Protein 6NQ4 (pdb70)

InterPro domains:
  IPR006356 HAD-superfamily hydrolase, subfamily IIA, hypothetical 3 [TIGR01459] (9-245)
  IPR006357 HAD-superfamily hydrolase, subfamily IIA [PF13344] (18-114)
  IPR006357 HAD-superfamily hydrolase, subfamily IIA [TIGR01460] (18-247)
  IPR023214 HAD superfamily [G3DSA:3.40.50.1000] (15-248)
  IPR023214 HAD superfamily [G3DSA:3.40.50.1000] (94-192)
  IPR036412 HAD-like superfamily [SSF56784] (14-256)

Radius of gyration: 24.02 Å; Cα contacts (8 Å, |Δi|>4): 1272; chains: 2; bounding box: 66×56×56 Å

Secondary structure (DSSP, 8-state):
---SGGGTGGG-SEEEE--BTTTB-SS-B-HHHHHHHHHHHHTT-EEEEEE--SS-HHHHHHHHHHTT--GGG-SEEEEHHHHHHHHHHHS-SEEEEES-SGGGGGGTTSS-EE--GGG-SEEEE-S-TTTTT--GGGGHHHHHHHHHTT--EEES---SEEEETTEEEE-HHHHHHHHHHTT--EEE-STTSHHHHHHHHHHHHHHHTS---GGGEEEEES-IIIIIHHHHHHT-EEEEETTS--GGGB-TTS-B-TT----SEEESS--/----SHHHHGGG-SEEEE--BTTTB-SS-B-HHHHHHHHHHHHTT-EEEEEE--SS-HHHHHHHHHHTT--GGG-SEEEEHHHHHHHHHHHS-SEEEEES-SGGGGGGTT---EE--GGG-SEEEESS-TTTTT--GGGGHHHHHHHHHTT--EEES---SEEEETTEEEE-HHHHHHHHHHTT--EEE-STTSHHHHHHHHHHHHHHHTS---GGGEEEEES-IIIIIHHHHHHT-EEEE--SS--GGG-------SS--

Solvent-accessible surface area: 22582 Å² total; per-residue (Å²): 147,44,74,107,0,20,88,29,6,136,54,16,42,0,0,6,0,12,0,35,11,5,1,0,27,16,79,81,30,65,74,73,2,18,36,1,1,58,74,2,69,90,112,48,8,7,0,0,0,4,3,4,8,11,26,21,45,56,2,0,19,5,30,0,30,32,35,39,5,45,52,83,1,4,28,42,4,10,0,0,0,32,8,0,62,92,35,1,70,143,26,52,108,92,3,25,24,0,5,43,100,61,24,64,19,0,16,95,85,37,113,29,76,74,20,111,38,157,65,6,43,3,2,1,0,2,6,3,87,66,36,84,111,43,57,10,81,95,8,48,127,21,2,93,115,0,106,84,97,131,14,22,0,9,0,0,11,17,18,6,10,20,8,66,14,124,94,66,8,34,8,0,3,0,0,5,111,57,1,35,156,64,62,16,149,43,44,50,2,0,7,24,71,153,55,0,6,71,15,0,29,144,5,0,52,22,56,99,56,39,102,14,97,75,82,84,0,0,3,3,0,8,0,13,73,7,9,10,94,1,1,55,90,12,49,10,53,6,0,19,4,50,38,16,64,23,4,16,4,37,37,34,112,31,89,40,88,174,88,64,99,127,35,89,9,57,13,140,46,5,59,140,160,67,137,129,20,48,45,50,4,124,50,26,40,0,0,5,2,11,1,64,34,13,0,2,32,10,96,79,10,70,65,108,23,16,40,24,6,57,103,2,69,94,112,44,10,5,0,0,0,3,3,4,14,12,48,20,85,84,15,4,50,31,70,1,11,96,37,9,4,40,107,85,1,28,46,103,12,15,0,0,0,34,19,0,66,29,7,1,27,38,15,39,118,96,2,26,22,0,5,43,80,188,27,70,28,0,16,96,81,30,69,29,70,74,22,105,36,161,66,6,52,2,1,1,0,1,5,4,88,66,61,50,114,40,52,6,106,96,8,109,132,21,2,120,113,0,80,89,102,99,14,25,0,4,0,0,11,16,21,22,20,26,56,140,10,120,119,79,21,69,11,0,3,0,0,6,87,25,0,36,121,82,48,11,92,48,9,39,2,0,7,24,58,45,34,0,6,24,35,0,6,52,8,0,37,80,68,100,70,38,85,15,58,67,70,86,0,4,4,10,0,18,0,67,107,7,12,36,94,0,0,57,97,14,46,9,74,54,56,87,54,81,49,66,80,34,9,16,28,24,143,130,149,66,50,53,152,59,173,160

B-factor: mean 25.17, std 10.39, range [11.75, 65.14]

Structure (mmCIF, N/CA/C/O backbone):
data_6NQ4
#
_entry.id   6NQ4
#
_cell.length_a   122.430
_cell.length_b   60.120
_cell.length_c   86.840
_cell.angle_alpha   90.000
_cell.angle_beta   104.280
_cell.angle_gamma   90.000
#
_symmetry.space_group_name_H-M   'C 1 2 1'
#
loop_
_entity.id
_entity.type
_entity.pdbx_description
1 polymer 'HAD superfamily hydrolase'
2 non-polymer 1,2-ETHANEDIOL
3 non-polymer 'PHOSPHATE ION'
4 non-polymer 'SODIUM ION'
5 water water
#
loop_
_atom_site.group_PDB
_atom_site.id
_atom_site.type_symbol
_atom_site.label_atom_id
_atom_site.label_alt_id
_atom_site.label_comp_id
_atom_site.label_asym_id
_atom_site.label_entity_id
_atom_site.label_seq_id
_atom_site.pdbx_PDB_ins_code
_atom_site.Cartn_x
_atom_site.Cartn_y
_atom_site.Cartn_z
_atom_site.occupancy
_atom_site.B_iso_or_equiv
_atom_site.auth_seq_id
_atom_site.auth_comp_id
_atom_site.auth_asym_id
_atom_site.auth_atom_id
_atom_site.pdbx_PDB_model_num
ATOM 1 N N . LEU A 1 25 ? 35.247 50.362 9.512 1.00 59.77 4 LEU A N 1
ATOM 2 C CA . LEU A 1 25 ? 35.988 49.230 8.960 1.00 59.66 4 LEU A CA 1
ATOM 3 C C . LEU A 1 25 ? 37.469 49.296 9.322 1.00 58.40 4 LEU A C 1
ATOM 4 O O . LEU A 1 25 ? 38.148 50.271 8.988 1.00 58.49 4 LEU A O 1
ATOM 6 N N . PRO A 1 26 ? 37.967 48.255 9.992 1.00 55.80 5 PRO A N 1
ATOM 7 C CA . PRO A 1 26 ? 39.379 48.241 10.403 1.00 52.61 5 PRO A CA 1
ATOM 8 C C . PRO A 1 26 ? 40.294 47.975 9.216 1.00 47.61 5 PRO A C 1
ATOM 9 O O . PRO A 1 26 ? 40.127 46.989 8.496 1.00 48.86 5 PRO A O 1
ATOM 13 N N . GLU A 1 27 ? 41.279 48.858 9.028 1.00 42.48 6 GLU A N 1
ATOM 14 C CA . GLU A 1 27 ? 42.264 48.692 7.964 1.00 38.93 6 GLU A CA 1
ATOM 15 C C . GLU A 1 27 ? 43.499 47.917 8.403 1.00 36.42 6 GLU A C 1
ATOM 16 O O . GLU A 1 27 ? 44.105 47.218 7.586 1.00 37.92 6 GLU A O 1
ATOM 18 N N . ARG A 1 28 ? 43.902 48.036 9.666 1.00 34.43 7 ARG A N 1
ATOM 19 C CA . ARG A 1 28 ? 45.068 47.327 10.165 1.00 33.33 7 ARG A CA 1
ATOM 20 C C . ARG A 1 28 ? 44.885 47.111 11.659 1.00 30.51 7 ARG A C 1
ATOM 21 O O . ARG A 1 28 ? 43.979 47.672 12.276 1.00 30.75 7 ARG A O 1
ATOM 29 N N . LEU A 1 29 ? 45.757 46.278 12.237 1.00 28.61 8 LEU A N 1
ATOM 30 C CA . LEU A 1 29 ? 45.657 45.972 13.663 1.00 26.87 8 LEU A CA 1
ATOM 31 C C . LEU A 1 29 ? 45.736 47.235 14.518 1.00 28.24 8 LEU A C 1
ATOM 32 O O . LEU A 1 29 ? 45.080 47.326 15.568 1.00 27.85 8 LEU A O 1
ATOM 37 N N . ASP A 1 30 ? 46.515 48.223 14.079 1.00 29.77 9 ASP A N 1
ATOM 38 C CA . ASP A 1 30 ? 46.688 49.459 14.836 1.00 32.42 9 ASP A CA 1
ATOM 39 C C . ASP A 1 30 ? 45.376 50.192 15.077 1.00 33.57 9 ASP A C 1
ATOM 40 O O . ASP A 1 30 ? 45.297 51.009 16.000 1.00 33.67 9 ASP A O 1
ATOM 45 N N . ASP A 1 31 ? 44.353 49.942 14.263 1.00 32.46 10 ASP A N 1
ATOM 46 C CA . ASP A 1 31 ? 43.076 50.613 14.467 1.00 32.40 10 ASP A CA 1
ATOM 47 C C . ASP A 1 31 ? 42.274 50.025 15.621 1.00 31.15 10 ASP A C 1
ATOM 48 O O . ASP A 1 31 ? 41.220 50.575 15.968 1.00 31.83 10 ASP A O 1
ATOM 53 N N . LEU A 1 32 ? 42.755 48.937 16.223 1.00 28.69 11 LEU A N 1
ATOM 54 C CA . LEU A 1 32 ? 42.067 48.259 17.316 1.00 28.15 11 LEU A CA 1
ATOM 55 C C . LEU A 1 32 ? 42.816 48.303 18.636 1.00 27.99 11 LEU A C 1
ATOM 56 O O . LEU A 1 32 ? 42.187 48.138 19.688 1.00 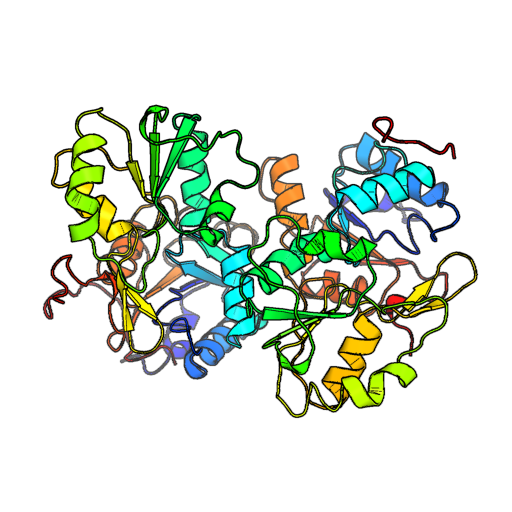29.62 11 LEU A O 1
ATOM 61 N N . THR A 1 33 ? 44.135 48.502 18.611 1.00 27.69 12 THR A N 1
ATOM 62 C CA . THR A 1 33 ? 44.954 48.231 19.785 1.00 27.94 12 THR A CA 1
ATOM 63 C C . THR A 1 33 ? 44.806 49.264 20.895 1.00 27.81 12 THR A C 1
ATOM 64 O O . THR A 1 33 ? 45.225 48.976 22.021 1.00 27.96 12 THR A O 1
ATOM 68 N N . ASP A 1 34 ? 44.221 50.438 20.625 1.00 29.02 13 ASP A N 1
ATOM 69 C CA . ASP A 1 34 ? 44.006 51.403 21.701 1.00 30.72 13 ASP A CA 1
ATOM 70 C C . ASP A 1 34 ? 43.049 50.871 22.756 1.00 31.85 13 ASP A C 1
ATOM 71 O O . ASP A 1 34 ? 43.024 51.397 23.876 1.00 35.11 13 ASP A O 1
ATOM 76 N N . ARG A 1 35 ? 42.256 49.851 22.429 1.00 30.80 14 ARG A N 1
ATOM 77 C CA . ARG A 1 35 ? 41.255 49.328 23.348 1.00 31.77 14 ARG A CA 1
ATOM 78 C C . ARG A 1 35 ? 41.685 48.048 24.054 1.00 29.32 14 ARG A C 1
ATOM 79 O O . ARG A 1 35 ? 40.918 47.529 24.874 1.00 30.68 14 ARG A O 1
ATOM 81 N N . TYR A 1 36 ? 42.889 47.531 23.777 1.00 27.55 15 TYR A N 1
ATOM 82 C CA . TYR A 1 36 ? 43.346 46.268 24.352 1.00 26.44 15 TYR A CA 1
ATOM 83 C C . TYR A 1 36 ? 44.719 46.405 25.005 1.00 26.61 15 TYR A C 1
ATOM 84 O O . TYR A 1 36 ? 45.577 47.170 24.551 1.00 28.81 15 TYR A O 1
ATOM 93 N N . ASP A 1 37 ? 44.918 45.649 26.088 1.00 25.98 16 ASP A N 1
ATOM 94 C CA . ASP A 1 37 ? 46.219 45.549 26.736 1.00 25.08 16 ASP A CA 1
ATOM 95 C C . ASP A 1 37 ? 46.983 44.301 26.332 1.00 23.51 16 ASP A C 1
ATOM 96 O O . ASP A 1 37 ? 48.196 44.230 26.559 1.00 24.02 16 ASP A O 1
ATOM 101 N N . ALA A 1 38 ? 46.316 43.325 25.728 1.00 20.19 17 ALA A N 1
ATOM 102 C CA . ALA A 1 38 ? 46.997 42.110 25.328 1.00 19.73 17 ALA A CA 1
ATOM 103 C C . ALA A 1 38 ? 46.296 41.507 24.127 1.00 19.21 17 ALA A C 1
ATOM 104 O O . ALA A 1 38 ? 45.118 41.778 23.866 1.00 20.35 17 ALA A O 1
ATOM 106 N N . ILE A 1 39 ? 47.043 40.666 23.414 1.00 18.28 18 ILE A N 1
ATOM 107 C CA . ILE A 1 39 ? 46.554 39.953 22.247 1.00 17.40 18 ILE A CA 1
ATOM 108 C C . ILE A 1 39 ? 46.928 38.489 22.406 1.00 17.54 18 ILE A C 1
ATOM 109 O O . ILE A 1 39 ? 48.050 38.176 22.819 1.00 17.27 18 ILE A O 1
ATOM 114 N N . PHE A 1 40 ? 45.982 37.592 22.102 1.00 16.84 19 PHE A N 1
ATOM 115 C CA . PHE A 1 40 ? 46.259 36.164 21.926 1.00 16.11 19 PHE A CA 1
ATOM 116 C C . PHE A 1 40 ? 46.196 35.914 20.422 1.00 17.14 19 PHE A C 1
ATOM 117 O O . PHE A 1 40 ? 45.108 35.949 19.834 1.00 18.04 19 PHE A O 1
ATOM 125 N N . CYS A 1 41 ? 47.347 35.681 19.791 1.00 17.11 20 CYS A N 1
ATOM 126 C CA . CYS A 1 41 ? 47.422 35.611 18.334 1.00 15.90 20 CYS A CA 1
ATOM 127 C C . CYS A 1 41 ? 47.773 34.206 17.859 1.00 15.24 20 CYS A C 1
ATOM 128 O O . CYS A 1 41 ? 48.760 33.623 18.307 1.00 15.97 20 CYS A O 1
ATOM 131 N N . ASP A 1 42 ? 47.001 33.717 16.895 1.00 16.50 21 ASP A N 1
ATOM 132 C CA . ASP A 1 42 ? 47.253 32.465 16.193 1.00 17.33 21 ASP A CA 1
ATOM 133 C C . ASP A 1 42 ? 48.603 32.512 15.466 1.00 16.67 21 ASP A C 1
ATOM 134 O O . ASP A 1 42 ? 49.102 33.581 15.103 1.00 17.53 21 ASP A O 1
ATOM 139 N N . VAL A 1 43 ? 49.192 31.335 15.236 1.00 16.95 22 VAL A N 1
ATOM 140 C CA . VAL A 1 43 ? 50.483 31.240 14.547 1.00 15.88 22 VAL A CA 1
ATOM 141 C C . VAL A 1 43 ? 50.340 30.739 13.100 1.00 16.73 22 VAL A C 1
ATOM 142 O O . VAL A 1 43 ? 50.517 31.514 12.147 1.00 18.00 22 VAL A O 1
ATOM 146 N N . TRP A 1 44 ? 50.007 29.461 12.902 1.00 15.59 23 TRP A N 1
ATOM 147 C CA . TRP A 1 44 ? 49.918 28.942 11.532 1.00 15.91 23 TRP A CA 1
ATOM 148 C C . TRP A 1 44 ? 48.792 29.618 10.756 1.00 18.01 23 TRP A C 1
ATOM 149 O O . TRP A 1 44 ? 47.652 29.709 11.223 1.00 20.09 23 TRP A O 1
ATOM 160 N N . GLY A 1 45 ? 49.122 30.094 9.564 1.00 17.51 24 GLY A N 1
ATOM 161 C CA . GLY A 1 45 ? 48.173 30.773 8.728 1.00 19.63 24 GLY A CA 1
ATOM 162 C C . GLY A 1 45 ? 48.054 32.248 8.987 1.00 19.03 24 GLY A C 1
ATOM 163 O O . GLY A 1 45 ? 47.344 32.939 8.230 1.00 22.86 24 GLY A O 1
ATOM 164 N N . VAL A 1 46 ? 48.695 32.753 10.042 1.00 18.05 25 VAL A N 1
ATOM 165 C CA . VAL A 1 46 ? 48.574 34.155 10.424 1.00 18.71 25 VAL A CA 1
ATOM 166 C C . VAL A 1 46 ? 49.959 34.777 10.509 1.00 18.90 25 VAL A C 1
ATOM 167 O O . VAL A 1 46 ? 50.202 35.843 9.932 1.00 22.51 25 VAL A O 1
ATOM 171 N N . VAL A 1 47 ? 50.878 34.121 11.228 1.00 19.09 26 VAL A N 1
ATOM 172 C CA . VAL A 1 47 ? 52.267 34.575 11.343 1.00 18.54 26 VAL A CA 1
ATOM 173 C C . VAL A 1 47 ? 53.172 33.883 10.325 1.00 19.12 26 VAL A C 1
ATOM 174 O O . VAL A 1 47 ? 54.095 34.502 9.771 1.00 18.65 26 VAL A O 1
ATOM 178 N N . HIS A 1 48 ? 52.948 32.594 10.084 1.00 17.86 27 HIS A N 1
ATOM 179 C CA . HIS A 1 48 ? 53.738 31.842 9.110 1.00 16.45 27 HIS A CA 1
ATOM 180 C C . HIS A 1 48 ? 52.924 30.643 8.650 1.00 16.09 27 HIS A C 1
ATOM 181 O O . HIS A 1 48 ? 51.856 30.354 9.201 1.00 17.43 27 HIS A O 1
ATOM 188 N N . ASN A 1 49 ? 53.419 29.961 7.604 1.00 16.37 28 ASN A N 1
ATOM 189 C CA . ASN A 1 49 ? 52.740 28.777 7.073 1.00 17.16 28 ASN A CA 1
ATOM 190 C C . ASN A 1 49 ? 53.596 27.523 7.150 1.00 18.62 28 ASN A C 1
ATOM 191 O O . ASN A 1 49 ? 53.373 26.558 6.406 1.00 19.24 28 ASN A O 1
ATOM 196 N N . GLY A 1 50 ? 54.570 27.501 8.049 1.00 17.83 29 GLY A N 1
ATOM 197 C CA . GLY A 1 50 ? 55.457 26.365 8.170 1.00 18.52 29 GLY A CA 1
ATOM 198 C C . GLY A 1 50 ? 56.632 26.383 7.225 1.00 20.82 29 GLY A C 1
ATOM 199 O O . GLY A 1 50 ? 57.602 25.642 7.449 1.00 23.73 29 GLY A O 1
ATOM 200 N N . GLU A 1 51 ? 56.577 27.193 6.156 1.00 21.17 30 GLU A N 1
ATOM 201 C CA . GLU A 1 51 ? 57.687 27.310 5.213 1.00 22.15 30 GLU A CA 1
ATOM 202 C C . GLU A 1 51 ? 58.189 28.738 5.011 1.00 20.95 30 GLU A C 1
ATOM 203 O O . GLU A 1 51 ? 59.391 28.920 4.774 1.00 23.01 30 GLU A O 1
ATOM 209 N N . THR A 1 52 ? 57.315 29.745 5.107 1.00 19.51 31 THR A N 1
ATOM 210 C CA A THR A 1 52 ? 57.737 31.140 5.114 0.62 19.50 31 THR A CA 1
ATOM 211 C CA B THR A 1 52 ? 57.728 31.141 5.102 0.38 19.96 31 THR A CA 1
ATOM 212 C C . THR A 1 52 ? 56.915 31.902 6.143 1.00 18.65 31 THR A C 1
ATOM 213 O O . THR A 1 52 ? 55.805 31.497 6.499 1.00 19.40 31 THR A O 1
ATOM 220 N N . SER A 1 53 ? 57.476 33.009 6.636 1.00 18.41 32 SER A N 1
ATOM 221 C CA . SER A 1 53 ? 56.740 33.886 7.538 1.00 19.17 32 SER A CA 1
ATOM 222 C C . SER A 1 53 ? 56.206 35.094 6.776 1.00 19.17 32 SER A C 1
ATOM 223 O O . SER A 1 53 ? 56.625 35.387 5.648 1.00 21.81 32 SER A O 1
ATOM 226 N N . PHE A 1 54 ? 55.250 35.781 7.396 1.00 18.61 33 PHE A N 1
ATOM 227 C CA . PHE A 1 54 ? 54.520 36.861 6.734 1.00 19.11 33 PHE A CA 1
ATOM 228 C C . PHE A 1 54 ? 54.986 38.203 7.297 1.00 20.02 33 PHE A C 1
ATOM 229 O O . PHE A 1 54 ? 54.646 38.566 8.434 1.00 20.18 33 PHE A O 1
ATOM 237 N N . ALA A 1 55 ? 55.755 38.938 6.497 1.00 22.04 34 ALA A N 1
ATOM 238 C CA . ALA A 1 55 ? 56.312 40.199 6.979 1.00 21.84 34 ALA A CA 1
ATOM 239 C C . ALA A 1 55 ? 55.266 41.186 7.498 1.00 22.80 34 ALA A C 1
ATOM 240 O O . ALA A 1 55 ? 55.516 41.811 8.547 1.00 22.06 34 ALA A O 1
ATOM 242 N N . PRO A 1 56 ? 54.105 41.377 6.856 1.00 23.07 35 PRO A N 1
ATOM 243 C CA . PRO A 1 56 ? 53.138 42.340 7.415 1.00 23.15 35 PRO A CA 1
ATOM 244 C C . PRO A 1 56 ? 52.634 41.962 8.793 1.00 21.58 35 PRO A C 1
ATOM 245 O O . PRO A 1 56 ? 52.406 42.849 9.624 1.00 22.24 35 PRO A O 1
ATOM 249 N N . ALA A 1 57 ? 52.423 40.664 9.048 1.00 20.42 36 ALA A N 1
ATOM 250 C CA . ALA A 1 57 ? 51.956 40.231 10.359 1.00 20.34 36 ALA A CA 1
ATOM 251 C C . ALA A 1 57 ? 53.007 40.498 11.419 1.00 20.08 36 ALA A C 1
ATOM 252 O O . ALA A 1 57 ? 52.687 40.973 12.517 1.00 20.95 36 ALA A O 1
ATOM 254 N N . ILE A 1 58 ? 54.266 40.176 11.115 1.00 19.99 37 ILE A N 1
ATOM 255 C CA . ILE A 1 58 ? 55.355 40.453 12.054 1.00 19.48 37 ILE A CA 1
ATOM 256 C C . ILE A 1 58 ? 55.393 41.940 12.386 1.00 20.26 37 ILE A C 1
ATOM 257 O O . ILE A 1 58 ? 55.483 42.339 13.557 1.00 20.57 37 ILE A O 1
ATOM 262 N N . ALA A 1 59 ? 55.283 42.784 11.357 1.00 21.24 38 ALA A N 1
ATOM 263 C CA . ALA A 1 59 ? 55.366 44.226 11.577 1.00 21.56 38 ALA A CA 1
ATOM 264 C C . ALA A 1 59 ? 54.201 44.732 12.424 1.00 23.41 38 ALA A C 1
ATOM 265 O O . ALA A 1 59 ? 54.387 45.588 13.302 1.00 22.93 38 ALA A O 1
ATOM 267 N N . ALA A 1 60 ? 52.996 44.209 12.185 1.00 21.82 39 ALA A N 1
ATOM 268 C CA . ALA A 1 60 ? 51.833 44.612 12.972 1.00 22.30 39 ALA A CA 1
ATOM 269 C C . ALA A 1 60 ? 52.000 44.239 14.443 1.00 21.60 39 ALA A C 1
ATOM 270 O O . ALA A 1 60 ? 51.662 45.026 15.337 1.00 22.39 39 ALA A O 1
ATOM 272 N N . LEU A 1 61 ? 52.516 43.035 14.718 1.00 19.45 40 LEU A N 1
ATOM 273 C CA . LEU A 1 61 ? 52.749 42.633 16.102 1.00 18.56 40 LEU A CA 1
ATOM 274 C C . LEU A 1 61 ? 53.841 43.482 16.754 1.00 19.82 40 LEU A C 1
ATOM 275 O O . LEU A 1 61 ? 53.709 43.878 17.918 1.00 20.93 40 LEU A O 1
ATOM 280 N N . GLN A 1 62 ? 54.933 43.757 16.031 1.00 20.51 41 GLN A N 1
ATOM 281 C CA . GLN A 1 62 ? 55.970 44.636 16.574 1.00 20.78 41 GLN A CA 1
ATOM 282 C C . GLN A 1 62 ? 55.406 46.000 16.947 1.00 22.73 41 GLN A C 1
ATOM 283 O O . GLN A 1 62 ? 55.735 46.548 18.009 1.00 22.86 41 GLN A O 1
ATOM 289 N N . ARG A 1 63 ? 54.576 46.578 16.073 1.00 22.93 42 ARG A N 1
ATOM 290 C CA . ARG A 1 63 ? 54.031 47.901 16.351 1.00 24.21 42 ARG A CA 1
ATOM 291 C C . ARG A 1 63 ? 53.138 47.877 17.583 1.00 25.25 42 ARG A C 1
ATOM 292 O O . ARG A 1 63 ? 53.169 48.806 18.400 1.00 26.03 42 ARG A O 1
ATOM 300 N N . ALA A 1 64 ? 52.354 46.811 17.743 1.00 24.04 43 ALA A N 1
ATOM 301 C CA . ALA A 1 64 ? 51.520 46.693 18.934 1.00 24.44 43 ALA A CA 1
ATOM 302 C C . ALA A 1 64 ? 52.367 46.617 20.201 1.00 23.58 43 ALA A C 1
ATOM 303 O O . ALA A 1 64 ? 52.057 47.279 21.200 1.00 23.75 43 ALA A O 1
ATOM 305 N N . ARG A 1 65 ? 53.441 45.821 20.186 1.00 22.43 44 ARG A N 1
ATOM 306 C CA . ARG A 1 65 ? 54.296 45.733 21.371 1.00 23.26 44 ARG A CA 1
ATOM 307 C C . ARG A 1 65 ? 54.965 47.067 21.667 1.00 25.13 44 ARG A C 1
ATOM 308 O O . ARG A 1 65 ? 55.192 47.413 22.833 1.00 25.56 44 ARG A O 1
ATOM 316 N N . ALA A 1 66 ? 55.299 47.829 20.623 1.00 26.23 45 ALA A N 1
ATOM 317 C CA . ALA A 1 66 ? 55.912 49.134 20.832 1.00 28.25 45 ALA A CA 1
ATOM 318 C C . ALA A 1 66 ? 54.957 50.108 21.499 1.00 28.03 45 ALA A C 1
ATOM 319 O O . ALA A 1 66 ? 55.409 51.105 22.076 1.00 29.98 45 ALA A O 1
ATOM 321 N N . LYS A 1 67 ? 53.651 49.841 21.439 1.00 27.58 46 LYS A N 1
ATOM 322 C CA . LYS A 1 67 ? 52.646 50.653 22.110 1.00 29.18 46 LYS A CA 1
ATOM 323 C C . LYS A 1 67 ? 52.153 50.004 23.402 1.00 27.48 46 LYS A C 1
ATOM 324 O O . LYS A 1 67 ? 51.076 50.350 23.895 1.00 28.16 46 LYS A O 1
ATOM 330 N N . GLY A 1 68 ? 52.919 49.059 23.949 1.00 25.39 47 GLY A N 1
ATOM 331 C CA . GLY A 1 68 ? 52.648 48.491 25.256 1.00 24.95 47 GLY A CA 1
ATOM 332 C C . GLY A 1 68 ? 51.650 47.356 25.293 1.00 23.26 47 GLY A C 1
ATOM 333 O O . GLY A 1 68 ? 51.159 47.022 26.379 1.00 26.68 47 GLY A O 1
ATOM 334 N N . VAL A 1 69 ? 51.309 46.769 24.151 1.00 23.32 48 VAL A N 1
ATOM 335 C CA . VAL A 1 69 ? 50.380 45.648 24.112 1.00 22.27 48 VAL A CA 1
ATOM 336 C C . VAL A 1 69 ? 51.184 44.359 24.256 1.00 20.97 48 VAL A C 1
ATOM 337 O O . VAL A 1 69 ? 52.152 44.134 23.524 1.00 22.23 48 VAL A O 1
ATOM 341 N N . THR A 1 70 ? 50.801 43.514 25.212 1.00 19.76 49 THR A N 1
ATOM 342 C CA . THR A 1 70 ? 51.473 42.227 25.394 1.00 18.81 49 THR A CA 1
ATOM 343 C C . THR A 1 70 ? 50.962 41.230 24.354 1.00 17.97 49 THR A C 1
ATOM 344 O O . THR A 1 70 ? 49.750 41.110 24.151 1.00 19.88 49 THR A O 1
ATOM 348 N N . ILE A 1 71 ? 51.879 40.508 23.699 1.00 17.35 50 ILE A N 1
ATOM 349 C CA . ILE A 1 71 ? 51.525 39.555 22.644 1.00 18.19 50 ILE A CA 1
ATOM 350 C C . ILE A 1 71 ? 51.824 38.142 23.133 1.00 17.40 50 ILE A C 1
ATOM 351 O O . ILE A 1 71 ? 52.986 37.788 23.365 1.00 17.22 50 ILE A O 1
ATOM 356 N N . ILE A 1 72 ? 50.788 37.320 23.241 1.00 16.61 51 ILE A N 1
ATOM 357 C CA . ILE A 1 72 ? 50.954 35.891 23.459 1.00 15.36 51 ILE A CA 1
ATOM 358 C C . ILE A 1 72 ? 50.594 35.209 22.154 1.00 14.84 51 ILE A C 1
ATOM 359 O O . ILE A 1 72 ? 49.457 35.329 21.691 1.00 16.77 51 ILE A O 1
ATOM 364 N N . LEU A 1 73 ? 51.531 34.460 21.580 1.00 14.58 52 LEU A N 1
ATOM 365 C CA . LEU A 1 73 ? 51.182 33.627 20.437 1.00 14.75 52 LEU A CA 1
ATOM 366 C C . LEU A 1 73 ? 50.595 32.329 20.978 1.00 14.95 52 LEU A C 1
ATOM 367 O O . LEU A 1 73 ? 51.213 31.670 21.821 1.00 17.87 52 LEU A O 1
ATOM 372 N N . VAL A 1 74 ? 49.381 31.991 20.558 1.00 14.94 53 VAL A N 1
ATOM 373 C CA . VAL A 1 74 ? 48.648 30.851 21.091 1.00 15.00 53 VAL A CA 1
ATOM 374 C C . VAL A 1 74 ? 48.365 29.930 19.910 1.00 14.26 53 VAL A C 1
ATOM 375 O O . VAL A 1 74 ? 47.627 30.304 18.986 1.00 16.97 53 VAL A O 1
ATOM 379 N N . THR A 1 75 ? 48.964 28.744 19.918 1.00 13.48 54 THR A N 1
ATOM 380 C CA . THR A 1 75 ? 48.946 27.864 18.763 1.00 13.57 54 THR A CA 1
ATOM 381 C C . THR A 1 75 ? 48.584 26.448 19.172 1.00 13.55 54 THR A C 1
ATOM 382 O O . THR A 1 75 ? 48.948 25.986 20.251 1.00 14.23 54 THR A O 1
ATOM 386 N N . ASN A 1 76 ? 47.874 25.755 18.296 1.00 13.94 55 ASN A N 1
ATOM 387 C CA . ASN A 1 76 ? 47.554 24.347 18.532 1.00 13.80 55 ASN A CA 1
ATOM 388 C C . ASN A 1 76 ? 48.701 23.375 18.218 1.00 14.48 55 ASN A C 1
ATOM 389 O O . ASN A 1 76 ? 48.490 22.157 18.270 1.00 14.82 55 ASN A O 1
ATOM 394 N N . SER A 1 77 ? 49.901 23.859 17.911 1.00 13.99 56 SER A N 1
ATOM 395 C CA . SER A 1 77 ? 51.029 22.956 17.739 1.00 13.58 56 SER A CA 1
ATOM 396 C C . SER A 1 77 ? 51.111 21.982 18.912 1.00 13.54 56 SER A C 1
ATOM 397 O O . SER A 1 77 ? 50.994 22.409 20.074 1.00 14.54 56 SER A O 1
ATOM 400 N N . PRO A 1 78 ? 51.328 20.690 18.656 1.00 13.90 57 PRO A N 1
ATOM 401 C CA . PRO A 1 78 ? 51.528 19.730 19.747 1.00 14.28 57 PRO A CA 1
ATOM 402 C C . PRO A 1 78 ? 52.912 19.806 20.351 1.00 14.14 57 PRO A C 1
ATOM 403 O O . PRO A 1 78 ? 53.178 19.084 21.324 1.00 16.11 57 PRO A O 1
ATOM 407 N N . ARG A 1 79 ? 53.827 20.604 19.768 1.00 13.81 58 ARG A N 1
ATOM 408 C CA . ARG A 1 79 ? 55.156 20.696 20.354 1.00 14.83 58 ARG A CA 1
ATOM 409 C C . ARG A 1 79 ? 55.152 21.684 21.511 1.00 15.02 58 ARG A C 1
ATOM 410 O O . ARG A 1 79 ? 54.421 22.674 21.487 1.00 15.77 58 ARG A O 1
ATOM 418 N N . PRO A 1 80 ? 55.959 21.438 22.541 1.00 14.46 59 PRO A N 1
ATOM 419 C CA . PRO A 1 80 ? 56.144 22.460 23.576 1.00 15.63 59 PRO A CA 1
ATOM 420 C C . PRO A 1 80 ? 56.676 23.748 22.974 1.00 14.69 59 PRO A C 1
ATOM 421 O O . PRO A 1 80 ? 57.321 23.755 21.923 1.00 15.41 59 PRO A O 1
ATOM 425 N N . HIS A 1 81 ? 56.407 24.845 23.668 1.00 13.89 60 HIS A N 1
ATOM 426 C CA . HIS A 1 81 ? 56.755 26.165 23.151 1.00 13.96 60 HIS A CA 1
ATOM 427 C C . HIS A 1 81 ? 58.202 26.336 22.687 1.00 15.28 60 HIS A C 1
ATOM 428 O O . HIS A 1 81 ? 58.406 27.053 21.691 1.00 15.11 60 HIS A O 1
ATOM 435 N N . PRO A 1 82 ? 59.234 25.763 23.328 1.00 14.55 61 PRO A N 1
ATOM 436 C CA . PRO A 1 82 ? 60.591 26.061 22.842 1.00 15.16 61 PRO A CA 1
ATOM 437 C C . PRO A 1 82 ? 60.827 25.592 21.421 1.00 14.48 61 PRO A C 1
ATOM 438 O O . PRO A 1 82 ? 61.553 26.250 20.674 1.00 14.42 61 PRO A O 1
ATOM 442 N N . GLY A 1 83 ? 60.178 24.507 20.995 1.00 14.22 62 GLY A N 1
ATOM 443 C CA . GLY A 1 83 ? 60.328 24.062 19.613 1.00 14.65 62 GLY A CA 1
ATOM 444 C C . GLY A 1 83 ? 59.613 24.969 18.634 1.00 14.27 62 GLY A C 1
ATOM 445 O O . GLY A 1 83 ? 60.116 25.215 17.532 1.00 14.42 62 GLY A O 1
ATOM 446 N N . VAL A 1 84 ? 58.432 25.480 19.017 1.00 13.80 63 VAL A N 1
ATOM 447 C CA . VAL A 1 84 ? 57.725 26.443 18.170 1.00 13.36 63 VAL A CA 1
ATOM 448 C C . VAL A 1 84 ? 58.526 27.734 18.047 1.00 13.25 63 VAL A C 1
ATOM 449 O O . VAL A 1 84 ? 58.617 28.311 16.960 1.00 14.21 63 VAL A O 1
ATOM 453 N N . VAL A 1 85 ? 59.124 28.199 19.148 1.00 13.60 64 VAL A N 1
ATOM 454 C CA . VAL A 1 85 ? 59.979 29.385 19.090 1.00 13.10 64 VAL A CA 1
ATOM 455 C C . VAL A 1 85 ? 61.140 29.169 18.122 1.00 13.14 64 VAL A C 1
ATOM 456 O O . VAL A 1 85 ? 61.439 30.029 17.282 1.00 13.83 64 VAL A O 1
ATOM 460 N N . ALA A 1 86 ? 61.833 28.031 18.238 1.00 12.21 65 ALA A N 1
ATOM 461 C CA . ALA A 1 86 ? 62.980 27.777 17.366 1.00 12.50 65 ALA A CA 1
ATOM 462 C C . ALA A 1 86 ? 62.559 27.734 15.904 1.00 12.87 65 ALA A C 1
ATOM 463 O O . ALA A 1 86 ? 63.237 28.297 15.030 1.00 14.03 65 ALA A O 1
ATOM 465 N N . GLN A 1 87 ? 61.433 27.082 15.619 1.00 12.93 66 GLN A N 1
ATOM 466 C CA . GLN A 1 87 ? 60.960 27.024 14.243 1.00 14.40 66 GLN A CA 1
ATOM 467 C C . GLN A 1 87 ? 60.615 28.414 13.718 1.00 15.08 66 GLN A C 1
ATOM 468 O O . GLN A 1 87 ? 60.964 28.754 12.576 1.00 15.29 66 GLN A O 1
ATOM 474 N N . MET A 1 88 ? 59.949 29.241 14.537 1.00 13.74 67 MET A N 1
ATOM 475 C CA . MET A 1 88 ? 59.657 30.611 14.126 1.00 15.57 67 MET A CA 1
ATOM 476 C C . MET A 1 88 ? 60.934 31.372 13.811 1.00 15.04 67 MET A C 1
ATOM 477 O O . MET A 1 88 ? 60.984 32.133 12.838 1.00 15.58 67 MET A O 1
ATOM 482 N N . SER A 1 89 ? 61.970 31.212 14.644 1.00 14.29 68 SER A N 1
ATOM 483 C CA . SER A 1 89 ? 63.241 31.893 14.386 1.00 14.68 68 SER A CA 1
ATOM 484 C C . SER A 1 89 ? 63.836 31.458 13.054 1.00 15.15 68 SER A C 1
ATOM 485 O O . SER A 1 89 ? 64.315 32.294 12.279 1.00 17.40 68 SER A O 1
ATOM 488 N N . LEU A 1 90 ? 63.822 30.146 12.777 1.00 13.80 69 LEU A N 1
ATOM 489 C CA . LEU A 1 90 ? 64.320 29.645 11.493 1.00 15.17 69 LEU A CA 1
ATOM 490 C C . LEU A 1 90 ? 63.535 30.224 10.320 1.00 16.23 69 LEU A C 1
ATOM 491 O O . LEU A 1 90 ? 64.113 30.450 9.249 1.00 18.67 69 LEU A O 1
ATOM 496 N N . LEU A 1 91 ? 62.238 30.500 10.512 1.00 14.82 70 LEU A N 1
ATOM 497 C CA . LEU A 1 91 ? 61.389 31.085 9.479 1.00 16.03 70 LEU A CA 1
ATOM 498 C C . LEU A 1 91 ? 61.467 32.609 9.435 1.00 18.69 70 LEU A C 1
ATOM 499 O O . LEU A 1 91 ? 60.760 33.223 8.637 1.00 20.39 70 LEU A O 1
ATOM 504 N N . GLY A 1 92 ? 62.301 33.240 10.262 1.00 18.29 71 GLY A N 1
ATOM 505 C CA . GLY A 1 92 ? 62.495 34.679 10.195 1.00 19.11 71 GLY A CA 1
ATOM 506 C C . GLY A 1 92 ? 61.638 35.527 11.112 1.00 19.91 71 GLY A C 1
ATOM 507 O O . GLY A 1 92 ? 61.631 36.754 10.959 1.00 21.86 71 GLY A O 1
ATOM 508 N N . VAL A 1 93 ? 60.930 34.930 12.064 1.00 18.26 72 VAL A N 1
ATOM 509 C CA . VAL A 1 93 ? 60.170 35.707 13.042 1.00 18.34 72 VAL A CA 1
ATOM 510 C C . VAL A 1 93 ? 61.108 36.225 14.130 1.00 19.09 72 VAL A C 1
ATOM 511 O O . VAL A 1 93 ? 61.710 35.425 14.866 1.00 18.59 72 VAL A O 1
ATOM 515 N N . PRO A 1 94 ? 61.240 37.541 14.283 1.00 20.26 73 PRO A N 1
ATOM 516 C CA . PRO A 1 94 ? 62.112 38.092 15.324 1.00 21.38 73 PRO A CA 1
ATOM 517 C C . PRO A 1 94 ? 61.458 37.976 16.688 1.00 20.49 73 PRO A C 1
ATOM 518 O O . PRO A 1 94 ? 60.231 38.027 16.826 1.00 20.42 73 PRO A O 1
ATOM 522 N N . GLU A 1 95 ? 62.296 37.803 17.714 1.00 20.65 74 GLU A N 1
ATOM 523 C CA . GLU A 1 95 ? 61.737 37.616 19.048 1.00 23.13 74 GLU A CA 1
ATOM 524 C C . GLU A 1 95 ? 61.033 38.868 19.558 1.00 21.59 74 GLU A C 1
ATOM 525 O O . GLU A 1 95 ? 60.148 38.754 20.415 1.00 21.70 74 GLU A O 1
ATOM 531 N N . ASN A 1 96 ? 61.354 40.055 19.011 1.00 22.84 75 ASN A N 1
ATOM 532 C CA . ASN A 1 96 ? 60.670 41.274 19.440 1.00 22.91 75 ASN A CA 1
ATOM 533 C C . ASN A 1 96 ? 59.237 41.390 18.912 1.00 22.91 75 ASN A C 1
ATOM 534 O O . ASN A 1 96 ? 58.578 42.399 19.190 1.00 23.97 75 ASN A O 1
ATOM 539 N N . ALA A 1 97 ? 58.734 40.399 18.168 1.00 20.17 76 ALA A N 1
ATOM 540 C CA . ALA A 1 97 ? 57.351 40.421 17.698 1.00 20.22 76 ALA A CA 1
ATOM 541 C C . ALA A 1 97 ? 56.366 39.806 18.683 1.00 19.08 76 ALA A C 1
ATOM 542 O O . ALA A 1 97 ? 55.155 39.865 18.447 1.00 21.01 76 ALA A O 1
ATOM 544 N N . TYR A 1 98 ? 56.840 39.204 19.767 1.00 17.12 77 TYR A N 1
ATOM 545 C CA . TYR A 1 98 ? 55.938 38.561 20.707 1.00 16.79 77 TYR A CA 1
ATOM 546 C C . TYR A 1 98 ? 56.587 38.558 22.082 1.00 16.74 77 TYR A C 1
ATOM 547 O O . TYR A 1 98 ? 57.804 38.732 22.218 1.00 19.06 77 TYR A O 1
ATOM 556 N N . ASP A 1 99 ? 55.762 38.355 23.106 1.00 17.82 78 ASP A N 1
ATOM 557 C CA . ASP A 1 99 ? 56.260 38.214 24.467 1.00 17.65 78 ASP A CA 1
ATOM 558 C C . ASP A 1 99 ? 56.426 36.765 24.885 1.00 18.09 78 ASP A C 1
ATOM 559 O O . ASP A 1 99 ? 57.430 36.426 25.523 1.00 20.90 78 ASP A O 1
ATOM 564 N N . ARG A 1 100 ? 55.485 35.899 24.513 1.00 16.78 79 ARG A N 1
ATOM 565 C CA . ARG A 1 100 ? 55.535 34.503 24.922 1.00 17.63 79 ARG A CA 1
ATOM 566 C C . ARG A 1 100 ? 54.730 33.675 23.936 1.00 15.61 79 ARG A C 1
ATOM 567 O O . ARG A 1 100 ? 53.834 34.196 23.259 1.00 16.63 79 ARG A O 1
ATOM 575 N N . VAL A 1 101 ? 55.084 32.384 23.850 1.00 15.37 80 VAL A N 1
ATOM 576 C CA . VAL A 1 101 ? 54.347 31.394 23.066 1.00 14.91 80 VAL A CA 1
ATOM 577 C C . VAL A 1 101 ? 53.717 30.398 24.026 1.00 15.61 80 VAL A C 1
ATOM 578 O O . VAL A 1 101 ? 54.390 29.914 24.951 1.00 17.16 80 VAL A O 1
ATOM 582 N N . VAL A 1 102 ? 52.427 30.115 23.831 1.00 13.84 81 VAL A N 1
ATOM 583 C CA . VAL A 1 102 ? 51.715 29.068 24.556 1.00 14.34 81 VAL A CA 1
ATOM 584 C C . VAL A 1 102 ? 51.149 28.102 23.533 1.00 12.68 81 VAL A C 1
ATOM 585 O O . VAL A 1 102 ? 50.441 28.518 22.614 1.00 15.34 81 VAL A O 1
ATOM 589 N N . THR A 1 103 ? 51.458 26.822 23.683 1.00 13.23 82 THR A N 1
ATOM 590 C CA . THR A 1 103 ? 51.046 25.826 22.703 1.00 12.90 82 THR A CA 1
ATOM 591 C C . THR A 1 103 ? 50.079 24.821 23.311 1.00 14.00 82 THR A C 1
ATOM 592 O O . THR A 1 103 ? 50.038 24.600 24.528 1.00 14.18 82 THR A O 1
ATOM 596 N N . SER A 1 104 ? 49.333 24.153 22.426 1.00 13.74 83 SER A N 1
ATOM 597 C CA . SER A 1 104 ? 48.514 23.030 22.866 1.00 13.03 83 SER A CA 1
ATOM 598 C C . SER A 1 104 ? 49.379 21.944 23.500 1.00 14.46 83 SER A C 1
ATOM 599 O O . SER A 1 104 ? 49.004 21.366 24.523 1.00 15.71 83 SER A O 1
ATOM 602 N N . GLY A 1 105 ? 50.570 21.689 22.934 1.00 14.61 84 GLY A N 1
ATOM 603 C CA . GLY A 1 105 ? 51.497 20.750 23.557 1.00 15.65 84 GLY A CA 1
ATOM 604 C C . GLY A 1 105 ? 51.795 21.106 25.004 1.00 14.07 84 GLY A C 1
ATOM 605 O O . GLY A 1 105 ? 51.822 20.225 25.882 1.00 16.18 84 GLY A O 1
ATOM 606 N N . ASP A 1 106 ? 52.030 22.400 25.279 1.00 14.29 85 ASP A N 1
ATOM 607 C CA . ASP A 1 106 ? 52.326 22.830 26.648 1.00 14.97 85 ASP A CA 1
ATOM 608 C C . ASP A 1 106 ? 51.223 22.395 27.613 1.00 14.99 85 ASP A C 1
ATOM 609 O O . ASP A 1 106 ? 51.494 21.831 28.681 1.00 17.23 85 ASP A O 1
ATOM 614 N N . VAL A 1 107 ? 49.966 22.697 27.288 1.00 15.10 86 VAL A N 1
ATOM 615 C CA . VAL A 1 107 ? 48.885 22.374 28.214 1.00 15.96 86 VAL A CA 1
ATOM 616 C C . VAL A 1 107 ? 48.492 20.903 28.159 1.00 15.41 86 VAL A C 1
ATOM 617 O O . VAL A 1 107 ? 47.969 20.373 29.145 1.00 17.28 86 VAL A O 1
ATOM 621 N N . THR A 1 108 ? 48.746 20.223 27.041 1.00 15.27 87 THR A N 1
ATOM 622 C CA . THR A 1 108 ? 48.476 18.790 26.970 1.00 15.05 87 THR A CA 1
ATOM 623 C C . THR A 1 108 ? 49.358 18.013 27.940 1.00 15.17 87 THR A C 1
ATOM 624 O O . THR A 1 108 ? 48.960 16.944 28.416 1.00 16.31 87 THR A O 1
ATOM 628 N N . ARG A 1 109 ? 50.543 18.545 28.262 1.00 16.59 88 ARG A N 1
ATOM 629 C CA . ARG A 1 109 ? 51.417 17.876 29.223 1.00 16.46 88 ARG A CA 1
ATOM 630 C C . ARG A 1 109 ? 50.718 17.645 30.555 1.00 18.57 88 ARG A C 1
ATOM 631 O O . ARG A 1 109 ? 50.962 16.629 31.210 1.00 19.79 88 ARG A O 1
ATOM 639 N N . ASP A 1 110 ? 49.817 18.543 30.951 1.00 19.68 89 ASP A N 1
ATOM 640 C CA . ASP A 1 110 ? 49.074 18.325 32.188 1.00 21.36 89 ASP A CA 1
ATOM 641 C C . ASP A 1 110 ? 48.145 17.108 32.083 1.00 21.86 89 ASP A C 1
ATOM 642 O O . ASP A 1 110 ? 48.019 16.330 33.036 1.00 23.60 89 ASP A O 1
ATOM 647 N N . LEU A 1 111 ? 47.487 16.921 30.936 1.00 19.42 90 LEU A N 1
ATOM 648 C CA . LEU A 1 111 ? 46.705 15.705 30.722 1.00 18.48 90 LEU A CA 1
ATOM 649 C C . LEU A 1 111 ? 47.594 14.473 30.732 1.00 19.62 90 LEU A C 1
ATOM 650 O O . LEU A 1 111 ? 47.232 13.444 31.318 1.00 20.50 90 LEU A O 1
ATOM 655 N N . ILE A 1 112 ? 48.764 14.551 30.090 1.00 18.13 91 ILE A N 1
ATOM 656 C CA . ILE A 1 112 ? 49.629 13.375 30.007 1.00 19.01 91 ILE A CA 1
ATOM 657 C C . ILE A 1 112 ? 50.050 12.935 31.400 1.00 20.34 91 ILE A C 1
ATOM 658 O O . ILE A 1 112 ? 50.044 11.737 31.723 1.00 21.42 91 ILE A O 1
ATOM 663 N N . ALA A 1 113 ? 50.394 13.898 32.252 1.00 22.04 92 ALA A N 1
ATOM 664 C CA . ALA A 1 113 ? 50.833 13.587 33.610 1.00 23.56 92 ALA A CA 1
ATOM 665 C C . ALA A 1 113 ? 49.716 12.990 34.461 1.00 24.65 92 ALA A C 1
ATOM 666 O O . ALA A 1 113 ? 49.994 12.219 35.394 1.00 27.56 92 ALA A O 1
ATOM 668 N N . GLU A 1 114 ? 48.464 13.356 34.179 1.00 25.15 93 GLU A N 1
ATOM 669 C CA . GLU A 1 114 ? 47.293 12.887 34.913 1.00 28.27 93 GLU A CA 1
ATOM 670 C C . GLU A 1 114 ? 46.865 11.487 34.507 1.00 26.09 93 GLU A C 1
ATOM 671 O O . GLU A 1 114 ? 46.250 10.777 35.311 1.00 27.70 93 GLU A O 1
ATOM 677 N N . GLY A 1 115 ? 47.114 11.093 33.261 1.00 24.02 94 GLY A N 1
ATOM 678 C CA . GLY A 1 115 ? 46.606 9.838 32.756 1.00 23.88 94 GLY A CA 1
ATOM 679 C C . GLY A 1 115 ? 47.518 8.669 33.047 1.00 24.69 94 GLY A C 1
ATOM 680 O O . GLY A 1 115 ? 48.460 8.770 33.842 1.00 25.75 94 GLY A O 1
ATOM 681 N N . PRO A 1 116 ? 47.232 7.520 32.426 1.00 24.29 95 PRO A N 1
ATOM 682 C CA . PRO A 1 116 ? 48.063 6.328 32.641 1.00 25.03 95 PRO A CA 1
ATOM 683 C C . PRO A 1 116 ? 49.497 6.581 32.199 1.00 24.50 95 PRO A C 1
ATOM 684 O O . PRO A 1 116 ? 49.749 7.267 31.207 1.00 26.39 95 PRO A O 1
ATOM 688 N N . ARG A 1 117 ? 50.451 6.012 32.936 1.00 26.15 96 ARG A N 1
ATOM 689 C CA . ARG A 1 117 ? 51.840 6.323 32.626 1.00 27.29 96 ARG A CA 1
ATOM 690 C C . ARG A 1 117 ? 52.427 5.455 31.515 1.00 24.86 96 ARG A C 1
ATOM 691 O O . ARG A 1 117 ? 53.432 5.852 30.913 1.00 25.49 96 ARG A O 1
ATOM 699 N N . ARG A 1 118 ? 51.831 4.296 31.215 1.00 24.33 97 ARG A N 1
ATOM 700 C CA . ARG A 1 118 ? 52.275 3.462 30.099 1.00 23.57 97 ARG A CA 1
ATOM 701 C C . ARG A 1 118 ? 51.517 3.897 28.849 1.00 21.62 97 ARG A C 1
ATOM 702 O O . ARG A 1 118 ? 50.335 3.576 28.691 1.00 22.18 97 ARG A O 1
ATOM 710 N N . ILE A 1 119 ? 52.206 4.612 27.959 1.00 21.01 98 ILE A N 1
ATOM 711 C CA . ILE A 1 119 ? 51.598 5.379 26.876 1.00 20.23 98 ILE A CA 1
ATOM 712 C C . ILE A 1 119 ? 52.005 4.806 25.528 1.00 19.71 98 ILE A C 1
ATOM 713 O O . ILE A 1 119 ? 53.179 4.497 25.306 1.00 21.71 98 ILE A O 1
ATOM 718 N N . PHE A 1 120 ? 51.028 4.693 24.617 1.00 18.99 99 PHE A N 1
ATOM 719 C CA . PHE A 1 120 ? 51.282 4.427 23.208 1.00 17.82 99 PHE A CA 1
ATOM 720 C C . PHE A 1 120 ? 51.262 5.755 22.454 1.00 17.37 99 PHE A C 1
ATOM 721 O O . PHE A 1 120 ? 50.239 6.458 22.445 1.00 18.02 99 PHE A O 1
ATOM 729 N N . HIS A 1 121 ? 52.386 6.090 21.827 1.00 17.39 100 HIS A N 1
ATOM 730 C CA . HIS A 1 121 ? 52.551 7.349 21.105 1.00 16.53 100 HIS A CA 1
ATOM 731 C C . HIS A 1 121 ? 52.114 7.193 19.651 1.00 16.67 100 HIS A C 1
ATOM 732 O O . HIS A 1 121 ? 52.565 6.271 18.958 1.00 17.90 100 HIS A O 1
ATOM 739 N N . ILE A 1 122 ? 51.258 8.103 19.191 1.00 16.29 101 ILE A N 1
ATOM 740 C CA . ILE A 1 122 ? 50.933 8.234 17.775 1.00 16.79 101 ILE A CA 1
ATOM 741 C C . ILE A 1 122 ? 51.424 9.615 17.365 1.00 16.62 101 ILE A C 1
ATOM 742 O O . ILE A 1 122 ? 50.876 10.634 17.803 1.00 17.00 101 ILE A O 1
ATOM 747 N N . GLY A 1 123 ? 52.450 9.653 16.531 1.00 16.37 102 GLY A N 1
ATOM 748 C CA . GLY A 1 123 ? 53.024 10.903 16.078 1.00 17.30 102 GLY A CA 1
ATOM 749 C C . GLY A 1 123 ? 54.454 10.683 15.635 1.00 18.02 102 GLY A C 1
ATOM 750 O O . GLY A 1 123 ? 55.005 9.582 15.734 1.00 20.37 102 GLY A O 1
ATOM 751 N N . CYS A 1 124 ? 55.066 11.767 15.173 1.00 19.23 103 CYS A N 1
ATOM 752 C CA . CYS A 1 124 ? 56.412 11.632 14.632 1.00 21.30 103 CYS A CA 1
ATOM 753 C C . CYS A 1 124 ? 57.462 11.617 15.747 1.00 20.66 103 CYS A C 1
ATOM 754 O O . CYS A 1 124 ? 57.162 11.806 16.932 1.00 19.30 103 CYS A O 1
ATOM 757 N N . GLU A 1 125 ? 58.719 11.384 15.350 1.00 23.03 104 GLU A N 1
ATOM 758 C CA . GLU A 1 125 ? 59.816 11.338 16.314 1.00 24.24 104 GLU A CA 1
ATOM 759 C C . GLU A 1 125 ? 60.044 12.688 16.986 1.00 23.58 104 GLU A C 1
ATOM 760 O O . GLU A 1 125 ? 60.284 12.750 18.195 1.00 22.67 104 GLU A O 1
ATOM 766 N N . ARG A 1 126 ? 59.971 13.782 16.229 1.00 22.04 105 ARG A N 1
ATOM 767 C CA . ARG A 1 126 ? 60.222 15.089 16.827 1.00 22.80 105 ARG A CA 1
ATOM 768 C C . ARG A 1 126 ? 59.197 15.389 17.911 1.00 21.38 105 ARG A C 1
ATOM 769 O O . ARG A 1 126 ? 59.514 16.013 18.936 1.00 22.56 105 ARG A O 1
ATOM 777 N N . GLU A 1 127 ? 57.961 14.946 17.705 1.00 20.09 106 GLU A N 1
ATOM 778 C CA . GLU A 1 127 ? 56.883 15.208 18.648 1.00 19.86 106 GLU A CA 1
ATOM 779 C C . GLU A 1 127 ? 57.044 14.471 19.974 1.00 19.46 106 GLU A C 1
ATOM 780 O O . GLU A 1 127 ? 56.284 14.754 20.904 1.00 20.70 106 GLU A O 1
ATOM 786 N N . LEU A 1 128 ? 58.016 13.562 20.096 1.00 20.38 107 LEU A N 1
ATOM 787 C CA . LEU A 1 128 ? 58.339 12.981 21.405 1.00 20.22 107 LEU A CA 1
ATOM 788 C C . LEU A 1 128 ? 58.815 14.022 22.421 1.00 19.86 107 LEU A C 1
ATOM 789 O O . LEU A 1 128 ? 58.862 13.727 23.626 1.00 21.58 107 LEU A O 1
ATOM 794 N N . ALA A 1 129 ? 59.173 15.227 21.974 1.00 21.00 108 ALA A N 1
ATOM 795 C CA . ALA A 1 129 ? 59.556 16.294 22.894 1.00 20.07 108 ALA A CA 1
ATOM 796 C C . ALA A 1 129 ? 58.481 16.598 23.943 1.00 20.60 108 ALA A C 1
ATOM 797 O O . ALA A 1 129 ? 58.815 17.079 25.038 1.00 21.52 108 ALA A O 1
ATOM 799 N N . ILE A 1 130 ? 57.209 16.311 23.646 1.00 19.59 109 ILE A N 1
ATOM 800 C CA . ILE A 1 130 ? 56.126 16.585 24.586 1.00 17.99 109 ILE A CA 1
ATOM 801 C C . ILE A 1 130 ? 56.276 15.807 25.894 1.00 17.95 109 ILE A C 1
ATOM 802 O O . ILE A 1 130 ? 55.737 16.228 26.926 1.00 19.12 109 ILE A O 1
ATOM 807 N N . TYR A 1 131 ? 56.998 14.681 25.887 1.00 18.16 110 TYR A N 1
ATOM 808 C CA . TYR A 1 131 ? 57.124 13.849 27.084 1.00 19.41 110 TYR A CA 1
ATOM 809 C C . TYR A 1 131 ? 58.304 14.219 27.962 1.00 22.46 110 TYR A C 1
ATOM 810 O O . TYR A 1 131 ? 58.459 13.621 29.035 1.00 22.44 110 TYR A O 1
ATOM 819 N N . ASP A 1 132 ? 59.157 15.140 27.525 1.00 24.29 111 ASP A N 1
ATOM 820 C CA . ASP A 1 132 ? 60.364 15.454 28.282 1.00 27.73 111 ASP A CA 1
ATOM 821 C C . ASP A 1 132 ? 60.013 15.877 29.701 1.00 28.21 111 ASP A C 1
ATOM 822 O O . ASP A 1 132 ? 59.198 16.780 29.908 1.00 28.19 111 ASP A O 1
ATOM 827 N N . GLY A 1 133 ? 60.627 15.211 30.679 1.00 29.84 112 GLY A N 1
ATOM 828 C CA . GLY A 1 133 ? 60.432 15.540 32.077 1.00 29.81 112 GLY A CA 1
ATOM 829 C C . GLY A 1 133 ? 59.193 14.954 32.712 1.00 30.84 112 GLY A C 1
ATOM 830 O O . GLY A 1 133 ? 58.988 15.136 33.919 1.00 32.92 112 GLY A O 1
ATOM 831 N N . LEU A 1 134 ? 58.355 14.266 31.955 1.00 28.28 113 LEU A N 1
ATOM 832 C CA . LEU A 1 134 ? 57.172 13.645 32.524 1.00 27.78 113 LEU A CA 1
ATOM 833 C C . LEU A 1 134 ? 57.486 12.220 32.953 1.00 29.40 113 LEU A C 1
ATOM 834 O O . LEU A 1 134 ? 58.345 11.548 32.372 1.00 31.56 113 LEU A O 1
ATOM 839 N N . ASP A 1 135 ? 56.779 11.760 33.984 1.00 29.85 114 ASP A N 1
ATOM 840 C CA . ASP A 1 135 ? 57.046 10.440 34.560 1.00 31.63 114 ASP A CA 1
ATOM 841 C C . ASP A 1 135 ? 56.207 9.391 33.834 1.00 30.97 114 ASP A C 1
ATOM 842 O O . ASP A 1 135 ? 55.261 8.805 34.372 1.00 33.01 114 ASP A O 1
ATOM 847 N N . VAL A 1 136 ? 56.584 9.151 32.578 1.00 29.25 115 VAL A N 1
ATOM 848 C CA . VAL A 1 136 ? 55.832 8.265 31.703 1.00 29.01 115 VAL A CA 1
ATOM 849 C C . VAL A 1 136 ? 56.771 7.275 31.034 1.00 28.38 115 VAL A C 1
ATOM 850 O O . VAL A 1 136 ? 57.991 7.451 31.014 1.00 30.16 115 VAL A O 1
ATOM 854 N N . GLU A 1 137 ? 56.179 6.216 30.481 1.00 28.30 116 GLU A N 1
ATOM 855 C CA . GLU A 1 137 ? 56.925 5.185 29.773 1.00 29.28 116 GLU A CA 1
ATOM 856 C C . GLU A 1 137 ? 56.258 4.948 28.432 1.00 26.40 116 GLU A C 1
ATOM 857 O O . GLU A 1 137 ? 55.085 4.565 28.384 1.00 27.08 116 GLU A O 1
ATOM 863 N N . LEU A 1 138 ? 56.996 5.160 27.348 1.00 24.34 117 LEU A N 1
ATOM 864 C CA . LEU A 1 138 ? 56.450 4.892 26.024 1.00 23.35 117 LEU A CA 1
ATOM 865 C C . LEU A 1 138 ? 56.593 3.407 25.717 1.00 24.45 117 LEU A C 1
ATOM 866 O O . LEU A 1 138 ? 57.687 2.836 25.836 1.00 27.18 117 LEU A O 1
ATOM 871 N N . VAL A 1 139 ? 55.480 2.769 25.349 1.00 22.00 118 VAL A N 1
ATOM 872 C CA . VAL A 1 139 ? 55.433 1.323 25.223 1.00 23.05 118 VAL A CA 1
ATOM 873 C C . VAL A 1 139 ? 54.805 0.942 23.888 1.00 23.93 118 VAL A C 1
ATOM 874 O O . VAL A 1 139 ? 54.281 1.782 23.153 1.00 24.50 118 VAL A O 1
ATOM 878 N N . GLU A 1 140 ? 54.910 -0.340 23.564 1.00 25.03 119 GLU A N 1
ATOM 879 C CA . GLU A 1 140 ? 54.250 -0.880 22.391 1.00 28.06 119 GLU A CA 1
ATOM 880 C C . GLU A 1 140 ? 52.741 -0.811 22.561 1.00 24.88 119 GLU A C 1
ATOM 881 O O . GLU A 1 140 ? 52.216 -0.755 23.673 1.00 26.48 119 GLU A O 1
ATOM 887 N N . GLU A 1 141 ? 52.042 -0.874 21.428 1.00 24.32 120 GLU A N 1
ATOM 888 C CA . GLU A 1 141 ? 50.582 -0.847 21.433 1.00 24.82 120 GLU A CA 1
ATOM 889 C C . GLU A 1 141 ? 49.984 -1.869 22.405 1.00 24.88 120 GLU A C 1
ATOM 890 O O . GLU A 1 141 ? 49.101 -1.536 23.204 1.00 25.25 120 GLU A O 1
ATOM 896 N N . PHE A 1 142 ? 50.456 -3.121 22.355 1.00 26.04 121 PHE A N 1
ATOM 897 C CA . PHE A 1 142 ? 49.867 -4.181 23.174 1.00 27.17 121 PHE A CA 1
ATOM 898 C C . PHE A 1 142 ? 50.073 -3.969 24.675 1.00 29.05 121 PHE A C 1
ATOM 899 O O . PHE A 1 142 ? 49.346 -4.570 25.477 1.00 30.24 121 PHE A O 1
ATOM 907 N N . GLU A 1 143 ? 51.023 -3.111 25.066 1.00 28.75 122 GLU A N 1
ATOM 908 C CA . GLU A 1 143 ? 51.367 -2.847 26.461 1.00 29.42 122 GLU A CA 1
ATOM 909 C C . GLU A 1 143 ? 50.705 -1.597 27.021 1.00 28.03 122 GLU A C 1
ATOM 910 O O . GLU A 1 143 ? 50.818 -1.339 28.225 1.00 28.35 122 GLU A O 1
ATOM 916 N N . ALA A 1 144 ? 50.053 -0.806 26.186 1.00 25.86 123 ALA A N 1
ATOM 917 C CA . ALA A 1 144 ? 49.690 0.541 26.583 1.00 24.37 123 ALA A CA 1
ATOM 918 C C . ALA A 1 144 ? 48.428 0.555 27.436 1.00 23.44 123 ALA A C 1
ATOM 919 O O . ALA A 1 144 ? 47.530 -0.280 27.282 1.00 24.93 123 ALA A O 1
ATOM 921 N N . ALA A 1 145 ? 48.372 1.527 28.349 1.00 22.41 124 ALA A N 1
ATOM 922 C CA . ALA A 1 145 ? 47.174 1.810 29.125 1.00 22.06 124 ALA A CA 1
ATOM 923 C C . ALA A 1 145 ? 46.518 3.120 28.715 1.00 21.66 124 ALA A C 1
ATOM 924 O O . ALA A 1 145 ? 45.374 3.382 29.114 1.00 22.87 124 ALA A O 1
ATOM 926 N N . GLY A 1 146 ? 47.209 3.934 27.925 1.00 21.52 125 GLY A N 1
ATOM 927 C CA . GLY A 1 146 ? 46.650 5.164 27.405 1.00 20.31 125 GLY A CA 1
ATOM 928 C C . GLY A 1 146 ? 47.338 5.492 26.098 1.00 17.81 125 GLY A C 1
ATOM 929 O O . GLY A 1 146 ? 48.411 4.952 25.779 1.00 18.87 125 GLY A O 1
ATOM 930 N N . VAL A 1 147 ? 46.714 6.395 25.337 1.00 17.64 126 VAL A N 1
ATOM 931 C CA . VAL A 1 147 ? 47.237 6.832 24.047 1.00 16.83 126 VAL A CA 1
ATOM 932 C C . VAL A 1 147 ? 47.470 8.335 24.100 1.00 16.18 126 VAL A C 1
ATOM 933 O O . VAL A 1 147 ? 46.648 9.076 24.646 1.00 17.51 126 VAL A O 1
ATOM 937 N N . VAL A 1 148 ? 48.581 8.789 23.521 1.00 15.63 127 VAL A N 1
ATOM 938 C CA . VAL A 1 148 ? 48.810 10.211 23.274 1.00 15.71 127 VAL A CA 1
ATOM 939 C C . VAL A 1 148 ? 49.065 10.381 21.794 1.00 16.64 127 VAL A C 1
ATOM 940 O O . VAL A 1 148 ? 49.971 9.746 21.235 1.00 16.69 127 VAL A O 1
ATOM 944 N N . CYS A 1 149 ? 48.269 11.227 21.156 1.00 14.66 128 CYS A N 1
ATOM 945 C CA . CYS A 1 149 ? 48.387 11.464 19.727 1.00 14.64 128 CYS A CA 1
ATOM 946 C C . CYS A 1 149 ? 48.833 12.900 19.512 1.00 14.88 128 CYS A C 1
ATOM 947 O O . CYS A 1 149 ? 48.077 13.848 19.772 1.00 16.08 128 CYS A O 1
ATOM 950 N N . THR A 1 150 ? 50.059 13.057 19.026 1.00 15.65 129 THR A N 1
ATOM 951 C CA . THR A 1 150 ? 50.566 14.370 18.643 1.00 14.69 129 THR A CA 1
ATOM 952 C C . THR A 1 150 ? 50.391 14.647 17.159 1.00 15.37 129 THR A C 1
ATOM 953 O O . THR A 1 150 ? 50.458 15.809 16.759 1.00 16.59 129 THR A O 1
ATOM 957 N N . GLY A 1 151 ? 50.146 13.621 16.344 1.00 15.62 130 GLY A N 1
ATOM 958 C CA . GLY A 1 151 ? 50.037 13.788 14.904 1.00 16.62 130 GLY A CA 1
ATOM 959 C C . GLY A 1 151 ? 50.092 12.431 14.228 1.00 16.02 130 GLY A C 1
ATOM 960 O O . GLY A 1 151 ? 49.980 11.399 14.881 1.00 17.65 130 GLY A O 1
ATOM 961 N N . LEU A 1 152 ? 50.272 12.444 12.918 1.00 17.43 131 LEU A N 1
ATOM 962 C CA . LEU A 1 152 ? 50.443 11.184 12.203 1.00 17.63 131 LEU A CA 1
ATOM 963 C C . LEU A 1 152 ? 51.924 10.785 12.224 1.00 17.60 131 LEU A C 1
ATOM 964 O O . LEU A 1 152 ? 52.811 11.629 12.366 1.00 20.17 131 LEU A O 1
ATOM 969 N N . TYR A 1 153 ? 52.190 9.480 12.085 1.00 18.34 132 TYR A N 1
ATOM 970 C CA . TYR A 1 153 ? 53.579 9.009 12.055 1.00 19.02 132 TYR A CA 1
ATOM 971 C C . TYR A 1 153 ? 54.366 9.626 10.905 1.00 21.37 132 TYR A C 1
ATOM 972 O O . TYR A 1 153 ? 55.531 10.012 11.074 1.00 23.37 132 TYR A O 1
ATOM 981 N N . ASP A 1 154 ? 53.765 9.705 9.718 1.00 21.41 133 ASP A N 1
ATOM 982 C CA . ASP A 1 154 ? 54.411 10.343 8.566 1.00 23.58 133 ASP A CA 1
ATOM 983 C C . ASP A 1 154 ? 53.330 11.141 7.843 1.00 22.44 133 ASP A C 1
ATOM 984 O O . ASP A 1 154 ? 52.650 10.632 6.941 1.00 23.48 133 ASP A O 1
ATOM 989 N N . ASP A 1 155 ? 53.198 12.402 8.226 1.00 22.40 134 ASP A N 1
ATOM 990 C CA . ASP A 1 155 ? 52.079 13.207 7.763 1.00 23.51 134 ASP A CA 1
ATOM 991 C C . ASP A 1 155 ? 52.252 13.735 6.349 1.00 25.91 134 ASP A C 1
ATOM 992 O O . ASP A 1 155 ? 51.350 14.410 5.842 1.00 27.43 134 ASP A O 1
ATOM 997 N N . GLU A 1 156 ? 53.379 13.462 5.696 1.00 24.48 135 GLU A N 1
ATOM 998 C CA . GLU A 1 156 ? 53.500 13.851 4.298 1.00 27.04 135 GLU A CA 1
ATOM 999 C C . GLU A 1 156 ? 52.933 12.809 3.350 1.00 29.03 135 GLU A C 1
ATOM 1000 O O . GLU A 1 156 ? 52.680 13.129 2.186 1.00 31.11 135 GLU A O 1
ATOM 1006 N N . VAL A 1 157 ? 52.702 11.583 3.815 1.00 29.65 136 VAL A N 1
ATOM 1007 C CA . VAL A 1 157 ? 52.197 10.532 2.934 1.00 31.03 136 VAL A CA 1
ATOM 1008 C C . VAL A 1 157 ? 50.957 9.829 3.460 1.00 30.81 136 VAL A C 1
ATOM 1009 O O . VAL A 1 157 ? 50.231 9.200 2.668 1.00 33.84 136 VAL A O 1
ATOM 1013 N N . GLU A 1 158 ? 50.664 9.879 4.754 1.00 27.23 137 GLU A N 1
ATOM 1014 C CA . GLU A 1 158 ? 49.572 9.117 5.338 1.00 26.60 137 GLU A CA 1
ATOM 1015 C C . GLU A 1 158 ? 48.307 9.957 5.414 1.00 26.67 137 GLU A C 1
ATOM 1016 O O . GLU A 1 158 ? 48.344 11.189 5.379 1.00 26.69 137 GLU A O 1
ATOM 1022 N N . THR A 1 159 ? 47.178 9.272 5.535 1.00 25.41 138 THR A N 1
ATOM 1023 C CA . THR A 1 159 ? 45.876 9.901 5.704 1.00 26.33 138 THR A CA 1
ATOM 1024 C C . THR A 1 159 ? 45.154 9.236 6.858 1.00 24.01 138 THR A C 1
ATOM 1025 O O . THR A 1 159 ? 45.563 8.172 7.333 1.00 23.59 138 THR A O 1
ATOM 1029 N N . PRO A 1 160 ? 44.059 9.835 7.335 1.00 22.74 139 PRO A N 1
ATOM 1030 C CA . PRO A 1 160 ? 43.336 9.219 8.459 1.00 23.36 139 PRO A CA 1
ATOM 1031 C C . PRO A 1 160 ? 42.835 7.817 8.164 1.00 24.11 139 PRO A C 1
ATOM 1032 O O . PRO A 1 160 ? 42.753 7.003 9.089 1.00 25.25 139 PRO A O 1
ATOM 1036 N N . GLU A 1 161 ? 42.529 7.501 6.898 1.00 26.47 140 GLU A N 1
ATOM 1037 C CA . GLU A 1 161 ? 42.105 6.148 6.541 1.00 27.74 140 GLU A CA 1
ATOM 1038 C C . GLU A 1 161 ? 43.151 5.097 6.909 1.00 27.31 140 GLU A C 1
ATOM 1039 O O . GLU A 1 161 ? 42.794 3.969 7.278 1.00 29.81 140 GLU A O 1
ATOM 1041 N N . ASP A 1 162 ? 44.439 5.443 6.827 1.00 25.74 141 ASP A N 1
ATOM 1042 C CA . ASP A 1 162 ? 45.490 4.493 7.170 1.00 26.10 141 ASP A CA 1
ATOM 1043 C C . ASP A 1 162 ? 45.448 4.094 8.636 1.00 25.11 141 ASP A C 1
ATOM 1044 O O . ASP A 1 162 ? 46.080 3.098 9.013 1.00 27.61 141 ASP A O 1
ATOM 1049 N N . TYR A 1 163 ? 44.747 4.861 9.475 1.00 22.14 142 TYR A N 1
ATOM 1050 C CA . TYR A 1 163 ? 44.704 4.630 10.912 1.00 21.76 142 TYR A CA 1
ATOM 1051 C C . TYR A 1 163 ? 43.444 3.917 11.373 1.00 21.36 142 TYR A C 1
ATOM 1052 O O . TYR A 1 163 ? 43.306 3.662 12.572 1.00 21.84 142 TYR A O 1
ATOM 1061 N N . ARG A 1 164 ? 42.539 3.565 10.455 1.00 23.68 143 ARG A N 1
ATOM 1062 C CA . ARG A 1 164 ? 41.243 3.019 10.855 1.00 25.72 143 ARG A CA 1
ATOM 1063 C C . ARG A 1 164 ? 41.403 1.766 11.710 1.00 25.32 143 ARG A C 1
ATOM 1064 O O . ARG A 1 164 ? 40.822 1.667 12.797 1.00 24.32 143 ARG A O 1
ATOM 1066 N N . GLU A 1 165 ? 42.212 0.810 11.250 1.00 25.75 144 GLU A N 1
ATOM 1067 C CA . GLU A 1 165 ? 42.349 -0.451 11.975 1.00 27.42 144 GLU A CA 1
ATOM 1068 C C . GLU A 1 165 ? 42.976 -0.246 13.348 1.00 24.43 144 GLU A C 1
ATOM 1069 O O . GLU A 1 165 ? 42.512 -0.824 14.337 1.00 25.19 144 GLU A O 1
ATOM 1075 N N . LEU A 1 166 ? 44.024 0.581 13.429 1.00 23.08 145 LEU A N 1
ATOM 1076 C CA . LEU A 1 166 ? 44.671 0.870 14.709 1.00 20.43 145 LEU A CA 1
ATOM 1077 C C . LEU A 1 166 ? 43.699 1.532 15.684 1.00 18.63 145 LEU A C 1
ATOM 1078 O O . LEU A 1 166 ? 43.592 1.123 16.846 1.00 19.26 145 LEU A O 1
ATOM 1083 N N . LEU A 1 167 ? 42.963 2.550 15.220 1.00 19.15 146 LEU A N 1
ATOM 1084 C CA . LEU A 1 167 ? 42.014 3.227 16.102 1.00 18.99 146 LEU A CA 1
ATOM 1085 C C . LEU A 1 167 ? 40.920 2.273 16.574 1.00 19.19 146 LEU A C 1
ATOM 1086 O O . LEU A 1 167 ? 40.499 2.334 17.736 1.00 19.36 146 LEU A O 1
ATOM 1091 N N . GLN A 1 168 ? 40.463 1.373 15.695 1.00 20.62 147 GLN A N 1
ATOM 1092 C CA . GLN A 1 168 ? 39.475 0.377 16.101 1.00 21.86 147 GLN A CA 1
ATOM 1093 C C . GLN A 1 168 ? 40.012 -0.514 17.210 1.00 21.19 147 GLN A C 1
ATOM 1094 O O . GLN A 1 168 ? 39.288 -0.832 18.164 1.00 21.40 147 GLN A O 1
ATOM 1100 N N . ARG A 1 169 ? 41.279 -0.942 17.095 1.00 21.27 148 ARG A N 1
ATOM 1101 C CA . ARG A 1 169 ? 41.850 -1.807 18.125 1.00 21.87 148 ARG A CA 1
ATOM 1102 C C . ARG A 1 169 ? 41.942 -1.082 19.453 1.00 20.23 148 ARG A C 1
ATOM 1103 O O . ARG A 1 169 ? 41.615 -1.652 20.503 1.00 21.47 148 ARG A O 1
ATOM 1111 N N . LEU A 1 170 ? 42.369 0.185 19.425 1.00 18.92 149 LEU A N 1
ATOM 1112 C CA . LEU A 1 170 ? 42.541 0.940 20.664 1.00 17.90 149 LEU A CA 1
ATOM 1113 C C . LEU A 1 170 ? 41.191 1.195 21.318 1.00 18.46 149 LEU A C 1
ATOM 1114 O O . LEU A 1 170 ? 41.047 1.088 22.547 1.00 18.88 149 LEU A O 1
ATOM 1119 N N . ARG A 1 171 ? 40.194 1.522 20.495 1.00 18.60 150 ARG A N 1
ATOM 1120 C CA A ARG A 1 171 ? 38.849 1.777 21.003 0.49 19.19 150 ARG A CA 1
ATOM 1121 C CA B ARG A 1 171 ? 38.855 1.779 21.006 0.51 20.03 150 ARG A CA 1
ATOM 1122 C C . ARG A 1 171 ? 38.273 0.529 21.657 1.00 19.30 150 ARG A C 1
ATOM 1123 O O . ARG A 1 171 ? 37.648 0.607 22.721 1.00 20.51 150 ARG A O 1
ATOM 1138 N N . SER A 1 172 ? 38.494 -0.640 21.048 1.00 19.65 151 SER A N 1
ATOM 1139 C CA A SER A 1 172 ? 37.980 -1.882 21.617 0.65 20.80 151 SER A CA 1
ATOM 1140 C CA B SER A 1 172 ? 37.970 -1.877 21.619 0.35 20.81 151 SER A CA 1
ATOM 1141 C C . SER A 1 172 ? 38.615 -2.215 22.956 1.00 21.41 151 SER A C 1
ATOM 1142 O O . SER A 1 172 ? 38.031 -2.985 23.730 1.00 23.51 151 SER A O 1
ATOM 1147 N N . ARG A 1 173 ? 39.791 -1.651 23.247 1.00 20.35 152 ARG A N 1
ATOM 1148 C CA . ARG A 1 173 ? 40.432 -1.826 24.543 1.00 20.39 152 ARG A CA 1
ATOM 1149 C C . ARG A 1 173 ? 40.100 -0.696 25.502 1.00 20.52 152 ARG A C 1
ATOM 1150 O O . ARG A 1 173 ? 40.662 -0.640 26.600 1.00 22.36 152 ARG A O 1
ATOM 1158 N N . ASN A 1 174 ? 39.192 0.195 25.112 1.00 19.68 153 ASN A N 1
ATOM 1159 C CA . ASN A 1 174 ? 38.717 1.275 25.972 1.00 20.52 153 ASN A CA 1
ATOM 1160 C C . ASN A 1 174 ? 39.850 2.196 26.416 1.00 19.59 153 ASN A C 1
ATOM 1161 O O . ASN A 1 174 ? 39.824 2.718 27.530 1.00 21.32 153 ASN A O 1
ATOM 1166 N N . LEU A 1 175 ? 40.854 2.423 25.540 1.00 18.65 154 LEU A N 1
ATOM 1167 C CA . LEU A 1 175 ? 41.964 3.256 25.986 1.00 19.30 154 LEU A CA 1
ATOM 1168 C C . LEU A 1 175 ? 41.597 4.735 25.877 1.00 18.97 154 LEU A C 1
ATOM 1169 O O . LEU A 1 175 ? 40.972 5.153 24.902 1.00 19.75 154 LEU A O 1
ATOM 1174 N N . PRO A 1 176 ? 41.979 5.547 26.852 1.00 19.35 155 PRO A N 1
ATOM 1175 C CA . PRO A 1 176 ? 41.781 6.990 26.715 1.00 18.66 155 PRO A CA 1
ATOM 1176 C C . PRO A 1 176 ? 42.779 7.545 25.712 1.00 18.61 155 PRO A C 1
ATOM 1177 O O . PRO A 1 176 ? 43.915 7.069 25.603 1.00 21.13 155 PRO A O 1
ATOM 1181 N N . PHE A 1 177 ? 42.340 8.558 24.969 1.00 17.31 156 PHE A N 1
ATOM 1182 C CA . PHE A 1 177 ? 43.080 9.096 23.824 1.00 15.09 156 PHE A CA 1
ATOM 1183 C C . PHE A 1 177 ? 43.303 10.585 24.059 1.00 16.57 156 PHE A C 1
ATOM 1184 O O . PHE A 1 177 ? 42.374 11.380 23.912 1.00 18.17 156 PHE A O 1
ATOM 1192 N N . ILE A 1 178 ? 44.523 10.974 24.429 1.00 15.48 157 ILE A N 1
ATOM 1193 C CA . ILE A 1 178 ? 44.865 12.388 24.590 1.00 14.48 157 ILE A CA 1
ATOM 1194 C C . ILE A 1 178 ? 45.258 12.939 23.222 1.00 15.88 157 ILE A C 1
ATOM 1195 O O . ILE A 1 178 ? 46.141 12.389 22.552 1.00 16.99 157 ILE A O 1
ATOM 1200 N N . CYS A 1 179 ? 44.589 14.009 22.792 1.00 14.84 158 CYS A N 1
ATOM 1201 C CA . CYS A 1 179 ? 44.882 14.658 21.518 1.00 15.79 158 CYS A CA 1
ATOM 1202 C C . CYS A 1 179 ? 45.665 15.930 21.809 1.00 15.39 158 CYS A C 1
ATOM 1203 O O . CYS A 1 179 ? 45.130 16.855 22.436 1.00 17.04 158 CYS A O 1
ATOM 1206 N N . ALA A 1 180 ? 46.915 15.989 21.332 1.00 14.29 159 ALA A N 1
ATOM 1207 C CA . ALA A 1 180 ? 47.775 17.142 21.606 1.00 14.48 159 ALA A CA 1
ATOM 1208 C C . ALA A 1 180 ? 47.603 18.292 20.615 1.00 14.98 159 ALA A C 1
ATOM 1209 O O . ALA A 1 180 ? 48.211 19.353 20.809 1.00 16.21 159 ALA A O 1
ATOM 1211 N N . ASN A 1 181 ? 46.804 18.117 19.557 1.00 14.92 160 ASN A N 1
ATOM 1212 C CA . ASN A 1 181 ? 46.580 19.175 18.572 1.00 14.84 160 ASN A CA 1
ATOM 1213 C C . ASN A 1 181 ? 45.168 19.014 18.026 1.00 14.80 160 ASN A C 1
ATOM 1214 O O . ASN A 1 181 ? 44.925 18.163 17.158 1.00 16.05 160 ASN A O 1
ATOM 1219 N N . PRO A 1 182 ? 44.221 19.849 18.471 1.00 15.92 161 PRO A N 1
ATOM 1220 C CA . PRO A 1 182 ? 42.830 19.752 17.996 1.00 16.47 161 PRO A CA 1
ATOM 1221 C C . PRO A 1 182 ? 42.619 20.032 16.514 1.00 16.48 161 PRO A C 1
ATOM 1222 O O . PRO A 1 182 ? 41.536 19.693 16.016 1.00 18.52 161 PRO A O 1
ATOM 1226 N N . ASP A 1 183 ? 43.559 20.680 15.819 1.00 16.51 162 ASP A N 1
ATOM 1227 C CA . ASP A 1 183 ? 43.338 21.024 14.410 1.00 15.91 162 ASP A CA 1
ATOM 1228 C C . ASP A 1 183 ? 43.104 19.752 13.592 1.00 17.02 162 ASP A C 1
ATOM 1229 O O . ASP A 1 183 ? 43.696 18.705 13.862 1.00 17.70 162 ASP A O 1
ATOM 1234 N N . ILE A 1 184 ? 42.241 19.848 12.569 1.00 17.30 163 ILE A N 1
ATOM 1235 C CA . ILE A 1 184 ? 42.051 18.726 11.652 1.00 18.04 163 ILE A CA 1
ATOM 1236 C C . ILE A 1 184 ? 43.136 18.711 10.583 1.00 16.76 163 ILE A C 1
ATOM 1237 O O . ILE A 1 184 ? 43.723 17.664 10.281 1.00 16.92 163 ILE A O 1
ATOM 1242 N N . MET A 1 185 ? 43.400 19.866 9.984 1.00 16.92 164 MET A N 1
ATOM 1243 C CA . MET A 1 185 ? 44.482 20.032 9.016 1.00 16.95 164 MET A CA 1
ATOM 1244 C C . MET A 1 185 ? 45.243 21.293 9.370 1.00 17.13 164 MET A C 1
ATOM 1245 O O . MET A 1 185 ? 44.774 22.129 10.149 1.00 17.42 164 MET A O 1
ATOM 1250 N N . VAL A 1 186 ? 46.431 21.418 8.785 1.00 15.92 165 VAL A N 1
ATOM 1251 C CA . VAL A 1 186 ? 47.242 22.624 8.890 1.00 16.05 165 VAL A CA 1
ATOM 1252 C C . VAL A 1 186 ? 47.920 22.849 7.551 1.00 16.28 165 VAL A C 1
ATOM 1253 O O . VAL A 1 186 ? 48.168 21.908 6.790 1.00 17.04 165 VAL A O 1
ATOM 1257 N N . GLU A 1 187 ? 48.217 24.098 7.256 1.00 16.56 166 GLU A N 1
ATOM 1258 C CA . GLU A 1 187 ? 48.991 24.367 6.058 1.00 17.64 166 GLU A CA 1
ATOM 1259 C C . GLU A 1 187 ? 50.471 24.087 6.301 1.00 17.56 166 GLU A C 1
ATOM 1260 O O . GLU A 1 187 ? 50.982 24.175 7.431 1.00 19.03 166 GLU A O 1
ATOM 1266 N N . ARG A 1 188 ? 51.151 23.720 5.238 1.00 17.54 167 ARG A N 1
ATOM 1267 C CA . ARG A 1 188 ? 52.607 23.599 5.235 1.00 17.51 167 ARG A CA 1
ATOM 1268 C C . ARG A 1 188 ? 53.040 24.103 3.866 1.00 17.79 167 ARG A C 1
ATOM 1269 O O . ARG A 1 188 ? 52.976 23.366 2.873 1.00 19.00 167 ARG A O 1
ATOM 1277 N N . GLY A 1 189 ? 53.404 25.381 3.805 1.00 18.54 168 GLY A N 1
ATOM 1278 C CA . GLY A 1 189 ? 53.560 26.037 2.534 1.00 19.82 168 GLY A CA 1
ATOM 1279 C C . GLY A 1 189 ? 52.277 25.871 1.747 1.00 20.59 168 GLY A C 1
ATOM 1280 O O . GLY A 1 189 ? 51.183 26.141 2.253 1.00 21.13 168 GLY A O 1
ATOM 1281 N N . PRO A 1 190 ? 52.384 25.355 0.517 1.00 22.51 169 PRO A N 1
ATOM 1282 C CA . PRO A 1 190 ? 51.200 25.190 -0.333 1.00 22.95 169 PRO A CA 1
ATOM 1283 C C . PRO A 1 190 ? 50.365 23.966 -0.009 1.00 21.76 169 PRO A C 1
ATOM 1284 O O . PRO A 1 190 ? 49.278 23.825 -0.584 1.00 24.95 169 PRO A O 1
ATOM 1288 N N . ARG A 1 191 ? 50.843 23.070 0.849 1.00 20.08 170 ARG A N 1
ATOM 1289 C CA . ARG A 1 191 ? 50.173 21.805 1.113 1.00 18.80 170 ARG A CA 1
ATOM 1290 C C . ARG A 1 191 ? 49.216 21.925 2.302 1.00 17.62 170 ARG A C 1
ATOM 1291 O O . ARG A 1 191 ? 49.355 22.806 3.161 1.00 19.36 170 ARG A O 1
ATOM 1299 N N . LEU A 1 192 ? 48.237 21.018 2.348 1.00 18.54 171 LEU A N 1
ATOM 1300 C CA . LEU A 1 192 ? 47.417 20.778 3.536 1.00 18.35 171 LEU A CA 1
ATOM 1301 C C . LEU A 1 192 ? 47.809 19.430 4.122 1.00 18.71 171 LEU A C 1
ATOM 1302 O O . LEU A 1 192 ? 47.929 18.438 3.384 1.00 20.47 171 LEU A O 1
ATOM 1307 N N . ILE A 1 193 ? 48.036 19.407 5.435 1.00 17.18 172 ILE A N 1
ATOM 1308 C CA . ILE A 1 193 ? 48.586 18.263 6.148 1.00 17.41 172 ILE A CA 1
ATOM 1309 C C . ILE A 1 193 ? 47.605 17.853 7.239 1.00 15.55 172 ILE A C 1
ATOM 1310 O O . ILE A 1 193 ? 47.126 18.701 8.002 1.00 16.24 172 ILE A O 1
ATOM 1315 N N . TRP A 1 194 ? 47.365 16.547 7.362 1.00 16.24 173 TRP A N 1
ATOM 1316 C CA . TRP A 1 194 ? 46.481 16.046 8.406 1.00 16.60 173 TRP A CA 1
ATOM 1317 C C . TRP A 1 194 ? 47.152 16.158 9.771 1.00 17.08 173 TRP A C 1
ATOM 1318 O O . TRP A 1 194 ? 48.354 15.910 9.901 1.00 18.57 173 TRP A O 1
ATOM 1329 N N . CYS A 1 195 ? 46.363 16.498 10.789 1.00 16.45 174 CYS A N 1
ATOM 1330 C CA . CYS A 1 195 ? 46.860 16.690 12.147 1.00 16.08 174 CYS A CA 1
ATOM 1331 C C . CYS A 1 195 ? 46.211 15.700 13.107 1.00 15.64 174 CYS A C 1
ATOM 1332 O O . CYS A 1 195 ? 45.294 14.952 12.760 1.00 17.07 174 CYS A O 1
ATOM 1335 N N . ALA A 1 196 ? 46.668 15.750 14.362 1.00 15.91 175 ALA A N 1
ATOM 1336 C CA . ALA A 1 196 ? 46.175 14.840 15.391 1.00 15.85 175 ALA A CA 1
ATOM 1337 C C . ALA A 1 196 ? 44.665 14.924 15.545 1.00 15.70 175 ALA A C 1
ATOM 1338 O O . ALA A 1 196 ? 44.018 13.917 15.851 1.00 17.15 175 ALA A O 1
ATOM 1340 N N . GLY A 1 197 ? 44.089 16.120 15.373 1.00 16.01 176 GLY A N 1
ATOM 1341 C CA . GLY A 1 197 ? 42.660 16.289 15.554 1.00 16.93 176 GLY A CA 1
ATOM 1342 C C . GLY A 1 197 ? 41.839 15.445 14.601 1.00 16.40 176 GLY A C 1
ATOM 1343 O O . GLY A 1 197 ? 40.711 15.052 14.923 1.00 17.27 176 GLY A O 1
ATOM 1344 N N . ALA A 1 198 ? 42.366 15.185 13.401 1.00 16.42 177 ALA A N 1
ATOM 1345 C CA . ALA A 1 198 ? 41.661 14.301 12.478 1.00 17.37 177 ALA A CA 1
ATOM 1346 C C . ALA A 1 198 ? 41.545 12.898 13.056 1.00 16.83 177 ALA A C 1
ATOM 1347 O O . ALA A 1 198 ? 40.497 12.249 12.932 1.00 18.08 177 ALA A O 1
ATOM 1349 N N . LEU A 1 199 ? 42.611 12.411 13.696 1.00 15.83 178 LEU A N 1
ATOM 1350 C CA . LEU A 1 199 ? 42.568 11.090 14.317 1.00 15.90 178 LEU A CA 1
ATOM 1351 C C . LEU A 1 199 ? 41.697 11.093 15.567 1.00 16.19 178 LEU A C 1
ATOM 1352 O O . LEU A 1 199 ? 40.948 10.143 15.806 1.00 16.46 178 LEU A O 1
ATOM 1357 N N . ALA A 1 200 ? 41.733 12.184 16.343 1.00 16.02 179 ALA A N 1
ATOM 1358 C CA . ALA A 1 200 ? 40.842 12.305 17.493 1.00 17.24 179 ALA A CA 1
ATOM 1359 C C . ALA A 1 200 ? 39.383 12.299 17.062 1.00 17.20 179 ALA A C 1
ATOM 1360 O O . ALA A 1 200 ? 38.546 11.673 17.717 1.00 17.97 179 ALA A O 1
ATOM 1362 N N . ARG A 1 201 ? 39.060 12.981 15.952 1.00 17.62 180 ARG A N 1
ATOM 1363 C CA . ARG A 1 201 ? 37.676 13.013 15.491 1.00 19.89 180 ARG A CA 1
ATOM 1364 C C . ARG A 1 201 ? 37.214 11.617 15.111 1.00 19.47 180 ARG A C 1
ATOM 1365 O O . ARG A 1 201 ? 36.096 11.207 15.451 1.00 20.84 180 ARG A O 1
ATOM 1373 N N . GLU A 1 202 ? 38.076 10.862 14.424 1.00 19.19 181 GLU A N 1
ATOM 1374 C CA . GLU A 1 202 ? 37.729 9.491 14.065 1.00 21.22 181 GLU A CA 1
ATOM 1375 C C . GLU A 1 202 ? 37.574 8.622 15.305 1.00 19.52 181 GLU A C 1
ATOM 1376 O O . GLU A 1 202 ? 36.651 7.798 15.385 1.00 20.76 181 GLU A O 1
ATOM 1382 N N . TYR A 1 203 ? 38.445 8.808 16.296 1.00 18.07 182 TYR A N 1
ATOM 1383 C CA . TYR A 1 203 ? 38.335 8.017 17.513 1.00 18.62 182 TYR A CA 1
ATOM 1384 C C . TYR A 1 203 ? 37.028 8.306 18.231 1.00 19.12 182 TYR A C 1
ATOM 1385 O O . TYR A 1 203 ? 36.346 7.384 18.686 1.00 19.15 182 TYR A O 1
ATOM 1394 N N . GLY A 1 204 ? 36.652 9.581 18.323 1.00 18.82 183 GLY A N 1
ATOM 1395 C CA . GLY A 1 204 ? 35.370 9.923 18.922 1.00 21.21 183 GLY A CA 1
ATOM 1396 C C . GLY A 1 204 ? 34.193 9.337 18.167 1.00 22.34 183 GLY A C 1
ATOM 1397 O O . GLY A 1 204 ? 33.216 8.895 18.771 1.00 23.89 183 GLY A O 1
ATOM 1398 N N . GLN A 1 205 ? 34.266 9.325 16.835 1.00 22.48 184 GLN A N 1
ATOM 1399 C CA A GLN A 1 205 ? 33.176 8.765 16.037 0.56 22.89 184 GLN A CA 1
ATOM 1400 C CA B GLN A 1 205 ? 33.163 8.768 16.059 0.44 23.66 184 GLN A CA 1
ATOM 1401 C C . GLN A 1 205 ? 33.029 7.265 16.270 1.00 22.64 184 GLN A C 1
ATOM 1402 O O . GLN A 1 205 ? 31.925 6.721 16.154 1.00 25.01 184 GLN A O 1
ATOM 1413 N N . LEU A 1 206 ? 34.127 6.582 16.603 1.00 21.03 185 LEU A N 1
ATOM 1414 C CA . LEU A 1 206 ? 34.065 5.175 16.983 1.00 20.57 185 LEU A CA 1
ATOM 1415 C C . LEU A 1 206 ? 33.488 4.974 18.379 1.00 20.77 185 LEU A C 1
ATOM 1416 O O . LEU A 1 206 ? 33.251 3.825 18.772 1.00 21.22 185 LEU A O 1
ATOM 1421 N N . GLY A 1 207 ? 33.243 6.048 19.132 1.00 20.22 186 GLY A N 1
ATOM 1422 C CA . GLY A 1 207 ? 32.800 5.915 20.511 1.00 20.87 186 GLY A CA 1
ATOM 1423 C C . GLY A 1 207 ? 33.910 5.967 21.537 1.00 21.27 186 GLY A C 1
ATOM 1424 O O . GLY A 1 207 ? 33.657 5.683 22.717 1.00 24.44 186 GLY A O 1
ATOM 1425 N N . GLY A 1 208 ? 35.135 6.328 21.131 1.00 18.94 187 GLY A N 1
ATOM 1426 C CA . GLY A 1 208 ? 36.237 6.386 22.077 1.00 18.76 187 GLY A CA 1
ATOM 1427 C C . GLY A 1 208 ? 36.282 7.696 22.850 1.00 20.76 187 GLY A C 1
ATOM 1428 O O . GLY A 1 208 ? 35.760 8.727 22.428 1.00 24.13 187 GLY A O 1
ATOM 1429 N N . ARG A 1 209 ? 36.917 7.653 24.020 1.00 20.26 188 A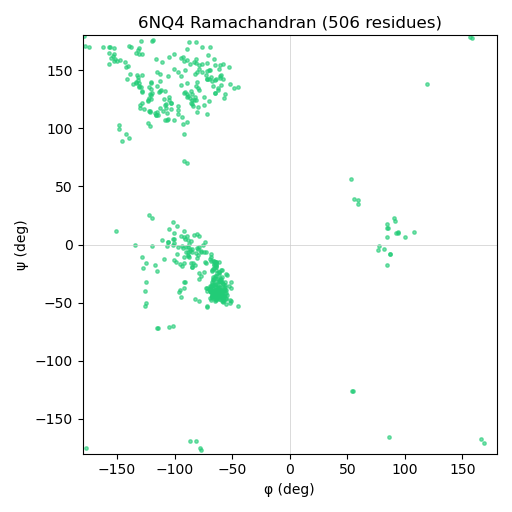RG A N 1
ATOM 1430 C CA . ARG A 1 209 ? 37.055 8.833 24.865 1.00 21.35 188 ARG A CA 1
ATOM 1431 C C . ARG A 1 209 ? 38.285 9.625 24.449 1.00 19.46 188 ARG A C 1
ATOM 1432 O O . ARG A 1 209 ? 39.389 9.074 24.384 1.00 20.56 188 ARG A O 1
ATOM 1440 N N . THR A 1 210 ? 38.098 10.913 24.165 1.00 19.24 189 THR A N 1
ATOM 1441 C CA . THR A 1 210 ? 39.207 11.804 23.839 1.00 18.46 189 THR A CA 1
ATOM 1442 C C . THR A 1 210 ? 39.343 12.886 24.902 1.00 19.44 189 THR A C 1
ATOM 1443 O O . THR A 1 210 ? 38.355 13.330 25.510 1.00 22.40 189 THR A O 1
ATOM 1447 N N . LEU A 1 211 ? 40.584 13.305 25.114 1.00 17.88 190 LEU A N 1
ATOM 1448 C CA A LEU A 1 211 ? 40.922 14.338 26.087 0.39 17.83 190 LEU A CA 1
ATOM 1449 C CA B LEU A 1 211 ? 40.916 14.340 26.084 0.61 17.01 190 LEU A CA 1
ATOM 1450 C C . LEU A 1 211 ? 41.740 15.389 25.361 1.00 18.01 190 LEU A C 1
ATOM 1451 O O . LEU A 1 211 ? 42.780 15.068 24.782 1.00 18.02 190 LEU A O 1
ATOM 1460 N N . ILE A 1 212 ? 41.256 16.630 25.374 1.00 18.10 191 ILE A N 1
ATOM 1461 C CA . ILE A 1 212 ? 41.793 17.706 24.545 1.00 17.60 191 ILE A CA 1
ATOM 1462 C C . ILE A 1 212 ? 41.916 18.972 25.387 1.00 18.69 191 ILE A C 1
ATOM 1463 O O . ILE A 1 212 ? 41.042 19.276 26.207 1.00 22.35 191 ILE A O 1
ATOM 1468 N N . ALA A 1 213 ? 43.024 19.690 25.208 1.00 16.78 192 ALA A N 1
ATOM 1469 C CA . ALA A 1 213 ? 43.286 20.901 25.973 1.00 16.37 192 ALA A CA 1
ATOM 1470 C C . ALA A 1 213 ? 43.554 22.134 25.123 1.00 16.77 192 ALA A C 1
ATOM 1471 O O . ALA A 1 213 ? 43.467 23.248 25.654 1.00 16.90 192 ALA A O 1
ATOM 1473 N N . GLY A 1 214 ? 43.845 21.973 23.822 1.00 16.40 193 GLY A N 1
ATOM 1474 C CA . GLY A 1 214 ? 44.126 23.093 22.945 1.00 15.81 193 GLY A CA 1
ATOM 1475 C C . GLY A 1 214 ? 42.861 23.829 22.519 1.00 15.59 193 GLY A C 1
ATOM 1476 O O . GLY A 1 214 ? 41.753 23.521 22.954 1.00 16.91 193 GLY A O 1
ATOM 1477 N N . LYS A 1 215 ? 43.042 24.844 21.654 1.00 16.01 194 LYS A N 1
ATOM 1478 C CA . LYS A 1 215 ? 41.910 25.644 21.193 1.00 16.48 194 LYS A CA 1
ATOM 1479 C C . LYS A 1 215 ? 40.902 24.739 20.496 1.00 17.01 194 LYS A C 1
ATOM 1480 O O . LYS A 1 215 ? 41.296 23.911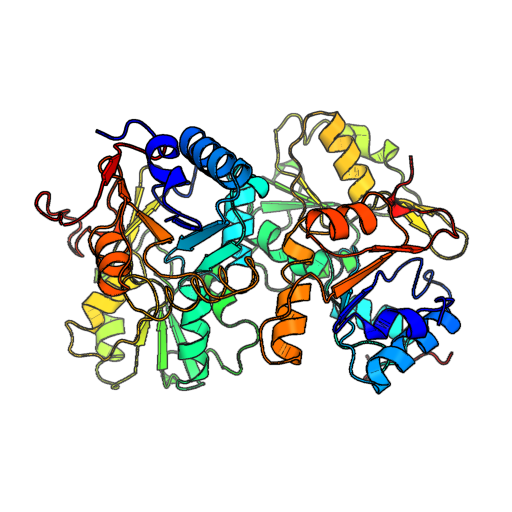 19.673 1.00 17.16 194 LYS A O 1
ATOM 1486 N N . PRO A 1 216 ? 39.586 24.916 20.740 1.00 17.68 195 PRO A N 1
ATOM 1487 C CA . PRO A 1 216 ? 38.899 26.005 21.452 1.00 18.92 195 PRO A CA 1
ATOM 1488 C C . PRO A 1 216 ? 38.693 25.757 22.949 1.00 17.86 195 PRO A C 1
ATOM 1489 O O . PRO A 1 216 ? 37.947 26.511 23.588 1.00 18.95 195 PRO A O 1
ATOM 1493 N N . HIS A 1 217 ? 39.346 24.737 23.506 1.00 18.76 196 HIS A N 1
ATOM 1494 C CA . HIS A 1 217 ? 39.095 24.365 24.893 1.00 17.85 196 HIS A CA 1
ATOM 1495 C C . HIS A 1 217 ? 39.775 25.339 25.854 1.00 18.48 196 HIS A C 1
ATOM 1496 O O . HIS A 1 217 ? 40.786 25.987 25.536 1.00 18.41 196 HIS A O 1
ATOM 1503 N N . ARG A 1 218 ? 39.211 25.418 27.060 1.00 19.75 197 ARG A N 1
ATOM 1504 C CA A ARG A 1 218 ? 39.638 26.447 28.003 0.83 20.58 197 ARG A CA 1
ATOM 1505 C CA B ARG A 1 218 ? 39.640 26.451 27.997 0.17 20.74 197 ARG A CA 1
ATOM 1506 C C . ARG A 1 218 ? 41.086 26.341 28.477 1.00 19.12 197 ARG A C 1
ATOM 1507 O O . ARG A 1 218 ? 41.692 27.398 28.714 1.00 18.47 197 ARG A O 1
ATOM 1522 N N . PRO A 1 219 ? 41.689 25.146 28.667 1.00 18.23 198 PRO A N 1
ATOM 1523 C CA . PRO A 1 219 ? 43.020 25.129 29.313 1.00 18.50 198 PRO A CA 1
ATOM 1524 C C . PRO A 1 219 ? 44.069 25.977 28.622 1.00 16.65 198 PRO A C 1
ATOM 1525 O O . PRO A 1 219 ? 44.861 26.647 29.300 1.00 18.04 198 PRO A O 1
ATOM 1529 N N . ILE A 1 220 ? 44.097 25.995 27.292 1.00 16.24 199 ILE A N 1
ATOM 1530 C CA . ILE A 1 220 ? 45.120 26.795 26.627 1.00 15.68 199 ILE A CA 1
ATOM 1531 C C . ILE A 1 220 ? 44.886 28.285 26.856 1.00 16.24 199 ILE A C 1
ATOM 1532 O O . ILE A 1 220 ? 45.852 29.056 26.996 1.00 16.32 199 ILE A O 1
ATOM 1537 N N . TYR A 1 221 ? 43.616 28.710 26.943 1.00 16.11 200 TYR A N 1
ATOM 1538 C CA . TYR A 1 221 ? 43.306 30.115 27.210 1.00 17.29 200 TYR A CA 1
ATOM 1539 C C . TYR A 1 221 ? 43.688 30.497 28.625 1.00 17.09 200 TYR A C 1
ATOM 1540 O O . TYR A 1 221 ? 44.201 31.595 28.849 1.00 18.02 200 TYR A O 1
ATOM 1549 N N . GLU A 1 222 ? 43.454 29.605 29.591 1.00 18.34 201 GLU A N 1
ATOM 1550 C CA A GLU A 1 222 ? 43.867 29.897 30.959 0.53 19.47 201 GLU A CA 1
ATOM 1551 C CA B GLU A 1 222 ? 43.868 29.899 30.960 0.47 19.26 201 GLU A CA 1
ATOM 1552 C C . GLU A 1 222 ? 45.383 30.003 31.059 1.00 18.66 201 GLU A C 1
ATOM 1553 O O . GLU A 1 222 ? 45.909 30.840 31.804 1.00 20.10 201 GLU A O 1
ATOM 1564 N N . ALA A 1 223 ? 46.106 29.174 30.296 1.00 17.81 202 ALA A N 1
ATOM 1565 C CA . ALA A 1 223 ? 47.562 29.264 30.298 1.00 17.67 202 ALA A CA 1
ATOM 1566 C C . ALA A 1 223 ? 48.033 30.567 29.664 1.00 15.92 202 ALA A C 1
ATOM 1567 O O . ALA A 1 223 ? 48.958 31.217 30.170 1.00 18.77 202 ALA A O 1
ATOM 1569 N N . ALA A 1 224 ? 47.388 30.985 28.569 1.00 16.90 203 ALA A N 1
ATOM 1570 C CA . ALA A 1 224 ? 47.715 32.275 27.970 1.00 16.34 203 ALA A CA 1
ATOM 1571 C C . ALA A 1 224 ? 47.394 33.428 28.923 1.00 18.37 203 ALA A C 1
ATOM 1572 O O . ALA A 1 224 ? 48.153 34.402 29.005 1.00 19.09 203 ALA A O 1
ATOM 1574 N N . LEU A 1 225 ? 46.274 33.335 29.653 1.00 19.13 204 LEU A N 1
ATOM 1575 C CA . LEU A 1 225 ? 45.938 34.368 30.627 1.00 20.68 204 LEU A CA 1
ATOM 1576 C C . LEU A 1 225 ? 46.954 34.406 31.765 1.00 20.02 204 LEU A C 1
ATOM 1577 O O . LEU A 1 225 ? 47.370 35.491 32.183 1.00 22.39 204 LEU A O 1
ATOM 1582 N N . ARG A 1 226 ? 47.386 33.241 32.269 1.00 21.42 205 ARG A N 1
ATOM 1583 C CA . ARG A 1 226 ? 48.416 33.263 33.306 1.00 21.98 205 ARG A CA 1
ATOM 1584 C C . ARG A 1 226 ? 49.687 33.925 32.795 1.00 21.70 205 ARG A C 1
ATOM 1585 O O . ARG A 1 226 ? 50.356 34.658 33.533 1.00 24.02 205 ARG A O 1
ATOM 1593 N N . ALA A 1 227 ? 50.019 33.700 31.524 1.00 21.80 206 ALA A N 1
ATOM 1594 C CA . ALA A 1 227 ? 51.218 34.298 30.948 1.00 21.81 206 ALA A CA 1
ATOM 1595 C C . ALA A 1 227 ? 51.111 35.820 30.894 1.00 22.58 206 ALA A C 1
ATOM 1596 O O . ALA A 1 227 ? 52.047 36.521 31.294 1.00 23.80 206 ALA A O 1
ATOM 1598 N N . VAL A 1 228 ? 49.976 36.355 30.414 1.00 21.87 207 VAL A N 1
ATOM 1599 C CA A VAL A 1 228 ? 49.785 37.807 30.361 0.57 21.26 207 VAL A CA 1
ATOM 1600 C CA B VAL A 1 228 ? 49.839 37.812 30.362 0.43 22.39 207 VAL A CA 1
ATOM 1601 C C . VAL A 1 228 ? 49.831 38.408 31.758 1.00 22.05 207 VAL A C 1
ATOM 1602 O O . VAL A 1 228 ? 50.410 39.476 31.980 1.00 22.87 207 VAL A O 1
ATOM 1609 N N . GLU A 1 229 ? 49.154 37.754 32.711 1.00 21.32 208 GLU A N 1
ATOM 1610 C CA . GLU A 1 229 ? 49.059 38.337 34.043 1.00 22.11 208 GLU A CA 1
ATOM 1611 C C . GLU A 1 229 ? 50.418 38.363 34.714 1.00 22.98 208 GLU A C 1
ATOM 1612 O O . GLU A 1 229 ? 50.752 39.324 35.428 1.00 24.01 208 GLU A O 1
ATOM 1618 N N . SER A 1 230 ? 51.238 37.353 34.456 1.00 24.01 209 SER A N 1
ATOM 1619 C CA A SER A 1 230 ? 52.595 37.375 34.988 0.32 25.77 209 SER A CA 1
ATOM 1620 C CA B SER A 1 230 ? 52.590 37.383 34.993 0.68 25.81 209 SER A CA 1
ATOM 1621 C C . SER A 1 230 ? 53.421 38.474 34.327 1.00 25.48 209 SER A C 1
ATOM 1622 O O . SER A 1 230 ? 54.141 39.207 35.010 1.00 27.18 209 SER A O 1
ATOM 1627 N N . ILE A 1 231 ? 53.319 38.604 32.998 1.00 24.20 210 ILE A N 1
ATOM 1628 C CA . ILE A 1 231 ? 54.080 39.618 32.270 1.00 24.04 210 ILE A CA 1
ATOM 1629 C C . ILE A 1 231 ? 53.670 41.021 32.699 1.00 23.13 210 ILE A C 1
ATOM 1630 O O . ILE A 1 231 ? 54.520 41.888 32.923 1.00 25.61 210 ILE A O 1
ATOM 1635 N N . ARG A 1 232 ? 52.366 41.262 32.846 1.00 23.76 211 ARG A N 1
ATOM 1636 C CA . ARG A 1 232 ? 51.879 42.610 33.109 1.00 24.26 211 ARG A CA 1
ATOM 1637 C C . ARG A 1 232 ? 51.818 42.951 34.592 1.00 25.43 211 ARG A C 1
ATOM 1638 O O . ARG A 1 232 ? 51.626 44.123 34.938 1.00 27.13 211 ARG A O 1
ATOM 1646 N N . GLY A 1 233 ? 52.003 41.967 35.467 1.00 26.31 212 GLY A N 1
ATOM 1647 C CA . GLY A 1 233 ? 52.136 42.230 36.886 1.00 26.87 212 GLY A CA 1
ATOM 1648 C C . GLY A 1 233 ? 50.839 42.332 37.646 1.00 30.63 212 GLY A C 1
ATOM 1649 O O . GLY A 1 233 ? 50.841 42.826 38.784 1.00 34.03 212 GLY A O 1
ATOM 1650 N N . GLY A 1 234 ? 49.733 41.902 37.061 1.00 29.62 213 GLY A N 1
ATOM 1651 C CA . GLY A 1 234 ? 48.468 41.926 37.763 1.00 29.99 213 GLY A CA 1
ATOM 1652 C C . GLY A 1 234 ? 47.385 41.317 36.905 1.00 28.40 213 GLY A C 1
ATOM 1653 O O . GLY A 1 234 ? 47.642 40.805 35.812 1.00 29.02 213 GLY A O 1
ATOM 1654 N N . SER A 1 235 ? 46.164 41.381 37.420 1.00 27.95 214 SER A N 1
ATOM 1655 C CA . SER A 1 235 ? 45.029 40.822 36.703 1.00 26.43 214 SER A CA 1
ATOM 1656 C C . SER A 1 235 ? 44.803 41.581 35.401 1.00 25.56 214 SER A C 1
ATOM 1657 O O . SER A 1 235 ? 44.974 42.800 35.332 1.00 27.80 214 SER A O 1
ATOM 1660 N N . VAL A 1 236 ? 44.441 40.847 34.354 1.00 25.50 215 VAL A N 1
ATOM 1661 C CA . VAL A 1 236 ? 44.102 41.431 33.064 1.00 25.73 215 VAL A CA 1
ATOM 1662 C C . VAL A 1 236 ? 42.686 40.986 32.751 1.00 26.04 215 VAL A C 1
ATOM 1663 O O . VAL A 1 236 ? 42.429 39.785 32.586 1.00 26.08 215 VAL A O 1
ATOM 1667 N N . ASP A 1 237 ? 41.767 41.946 32.695 1.00 24.66 216 ASP A N 1
ATOM 1668 C CA . ASP A 1 237 ? 40.371 41.625 32.448 1.00 25.35 216 ASP A CA 1
ATOM 1669 C C . ASP A 1 237 ? 40.154 41.203 31.003 1.00 24.68 216 ASP A C 1
ATOM 1670 O O . ASP A 1 237 ? 40.836 41.656 30.082 1.00 25.35 216 ASP A O 1
ATOM 1675 N N . LYS A 1 238 ? 39.175 40.330 30.814 1.00 22.64 217 LYS A N 1
ATOM 1676 C CA . LYS A 1 238 ? 38.964 39.755 29.491 1.00 23.23 217 LYS A CA 1
ATOM 1677 C C . LYS A 1 238 ? 38.552 40.792 28.462 1.00 23.82 217 LYS A C 1
ATOM 1678 O O . LYS A 1 238 ? 38.869 40.638 27.275 1.00 23.83 217 LYS A O 1
ATOM 1684 N N . SER A 1 239 ? 37.887 41.870 28.890 1.00 23.12 218 SER A N 1
ATOM 1685 C CA . SER A 1 239 ? 37.533 42.925 27.949 1.00 23.52 218 SER A CA 1
ATOM 1686 C C . SER A 1 239 ? 38.757 43.603 27.355 1.00 24.34 218 SER A C 1
ATOM 1687 O O . SER A 1 239 ? 38.631 44.287 26.331 1.00 26.18 218 SER A O 1
ATOM 1690 N N . ARG A 1 240 ? 39.934 43.408 27.951 1.00 24.07 219 ARG A N 1
ATOM 1691 C CA . ARG A 1 240 ? 41.179 44.022 27.500 1.00 23.97 219 ARG A CA 1
ATOM 1692 C C . ARG A 1 240 ? 42.072 43.086 26.683 1.00 22.36 219 ARG A C 1
ATOM 1693 O O . ARG A 1 240 ? 43.227 43.442 26.403 1.00 21.66 219 ARG A O 1
ATOM 1701 N N . ILE A 1 241 ? 41.574 41.915 26.282 1.00 20.77 220 ILE A N 1
ATOM 1702 C CA . ILE A 1 241 ? 42.359 40.944 25.524 1.00 19.24 220 ILE A CA 1
ATOM 1703 C C . ILE A 1 241 ? 41.667 40.689 24.191 1.00 19.50 220 ILE A C 1
ATOM 1704 O O . ILE A 1 241 ? 40.467 40.391 24.158 1.00 22.46 220 ILE A O 1
ATOM 1709 N N . LEU A 1 242 ? 42.422 40.804 23.097 1.00 18.84 221 LEU A N 1
ATOM 1710 C CA . LEU A 1 242 ? 41.929 40.523 21.754 1.00 19.28 221 LEU A CA 1
ATOM 1711 C C . LEU A 1 242 ? 42.476 39.190 21.254 1.00 19.86 221 LEU A C 1
ATOM 1712 O O . LEU A 1 242 ? 43.696 39.002 21.195 1.00 21.04 221 LEU A O 1
ATOM 1717 N N . GLY A 1 243 ? 41.583 38.285 20.853 1.00 19.47 222 GLY A N 1
ATOM 1718 C CA . GLY A 1 243 ? 41.997 37.062 20.165 1.00 19.84 222 GLY A CA 1
ATOM 1719 C C . GLY A 1 243 ? 42.045 37.289 18.661 1.00 21.32 222 GLY A C 1
ATOM 1720 O O . GLY A 1 243 ? 41.180 37.952 18.099 1.00 26.31 222 GLY A O 1
ATOM 1721 N N . ILE A 1 244 ? 43.077 36.746 18.014 1.00 19.52 223 ILE A N 1
ATOM 1722 C CA . ILE A 1 244 ? 43.241 36.848 16.561 1.00 18.47 223 ILE A CA 1
ATOM 1723 C C . ILE A 1 244 ? 43.461 35.451 15.988 1.00 18.36 223 ILE A C 1
ATOM 1724 O O . ILE A 1 244 ? 44.326 34.718 16.469 1.00 18.77 223 ILE A O 1
ATOM 1729 N N . GLY A 1 245 ? 42.733 35.096 14.931 1.00 17.84 224 GLY A N 1
ATOM 1730 C CA . GLY A 1 245 ? 43.007 33.814 14.288 1.00 18.01 224 GLY A CA 1
ATOM 1731 C C . GLY A 1 245 ? 42.193 33.621 13.030 1.00 19.20 224 GLY A C 1
ATOM 1732 O O . GLY A 1 245 ? 41.279 34.398 12.728 1.00 20.43 224 GLY A O 1
ATOM 1733 N N . ASP A 1 246 ? 42.549 32.566 12.294 1.00 19.67 225 ASP A N 1
ATOM 1734 C CA . ASP A 1 246 ? 41.860 32.227 11.053 1.00 20.20 225 ASP A CA 1
ATOM 1735 C C . ASP A 1 246 ? 41.033 30.952 11.140 1.00 21.08 225 ASP A C 1
ATOM 1736 O O . ASP A 1 246 ? 40.461 30.530 10.132 1.00 23.75 225 ASP A O 1
ATOM 1741 N N . GLY A 1 247 ? 40.941 30.319 12.316 1.00 21.87 226 GLY A N 1
ATOM 1742 C CA . GLY A 1 247 ? 40.117 29.143 12.481 1.00 22.27 226 GLY A CA 1
ATOM 1743 C C . GLY A 1 247 ? 38.816 29.465 13.189 1.00 22.17 226 GLY A C 1
ATOM 1744 O O . GLY A 1 247 ? 38.821 29.945 14.319 1.00 22.65 226 GLY A O 1
ATOM 1745 N N . VAL A 1 248 ? 37.697 29.177 12.528 1.00 22.75 227 VAL A N 1
ATOM 1746 C CA . VAL A 1 248 ? 36.411 29.459 13.162 1.00 22.77 227 VAL A CA 1
ATOM 1747 C C . VAL A 1 248 ? 36.188 28.543 14.359 1.00 22.68 227 VAL A C 1
ATOM 1748 O O . VAL A 1 248 ? 35.786 28.994 15.441 1.00 23.88 227 VAL A O 1
ATOM 1752 N N . LEU A 1 249 ? 36.456 27.251 14.195 1.00 24.25 228 LEU A N 1
ATOM 1753 C CA . LEU A 1 249 ? 36.181 26.283 15.255 1.00 26.16 228 LEU A CA 1
ATOM 1754 C C . LEU A 1 249 ? 37.299 26.168 16.285 1.00 24.48 228 LEU A C 1
ATOM 1755 O O . LEU A 1 249 ? 37.138 25.424 17.260 1.00 25.03 228 LEU A O 1
ATOM 1760 N N . THR A 1 250 ? 38.420 26.874 16.089 1.00 22.48 229 THR A N 1
ATOM 1761 C CA . THR A 1 250 ? 39.499 26.916 17.076 1.00 20.74 229 THR A CA 1
ATOM 1762 C C . THR A 1 250 ? 39.628 28.328 17.630 1.00 19.78 229 THR A C 1
ATOM 1763 O O . THR A 1 250 ? 39.239 28.567 18.773 1.00 21.02 229 THR A O 1
ATOM 1767 N N . ASP A 1 251 ? 40.132 29.281 16.839 1.00 19.14 230 ASP A N 1
ATOM 1768 C CA . ASP A 1 251 ? 40.415 30.628 17.338 1.00 19.92 230 ASP A CA 1
ATOM 1769 C C . ASP A 1 251 ? 39.148 31.408 17.660 1.00 20.59 230 ASP A C 1
ATOM 1770 O O . ASP A 1 251 ? 39.074 32.085 18.695 1.00 21.20 230 ASP A O 1
ATOM 1775 N N . VAL A 1 252 ? 38.160 31.386 16.764 1.00 21.63 231 VAL A N 1
ATOM 1776 C CA . VAL A 1 252 ? 36.964 32.200 16.992 1.00 21.21 231 VAL A CA 1
ATOM 1777 C C . VAL A 1 252 ? 36.130 31.617 18.124 1.00 22.78 231 VAL A C 1
ATOM 1778 O O . VAL A 1 252 ? 35.775 32.311 19.087 1.00 23.96 231 VAL A O 1
ATOM 1782 N N . LYS A 1 253 ? 35.799 30.333 18.018 1.00 22.24 232 LYS A N 1
ATOM 1783 C CA . LYS A 1 253 ? 35.044 29.680 19.075 1.00 21.59 232 LYS A CA 1
ATOM 1784 C C . LYS A 1 253 ? 35.794 29.735 20.403 1.00 21.34 232 LYS A C 1
ATOM 1785 O O . LYS A 1 253 ? 35.188 29.975 21.455 1.00 21.45 232 LYS A O 1
ATOM 1791 N N . GLY A 1 254 ? 37.115 29.514 20.376 1.00 20.39 233 GLY A N 1
ATOM 1792 C CA . GLY A 1 254 ? 37.867 29.499 21.623 1.00 20.65 233 GLY A CA 1
ATOM 1793 C C . GLY A 1 254 ? 37.855 30.842 22.324 1.00 21.48 233 GLY A C 1
ATOM 1794 O O . GLY A 1 254 ? 37.603 30.930 23.529 1.00 20.85 233 GLY A O 1
ATOM 1795 N N . ALA A 1 255 ? 38.127 31.910 21.578 1.00 22.20 234 ALA A N 1
ATOM 1796 C CA . ALA A 1 255 ? 38.118 33.236 22.182 1.00 23.94 234 ALA A CA 1
ATOM 1797 C C . ALA A 1 255 ? 36.726 33.600 22.688 1.00 25.15 234 ALA A C 1
ATOM 1798 O O . ALA A 1 255 ? 36.573 34.088 23.817 1.00 24.48 234 ALA A O 1
ATOM 1800 N N . ALA A 1 256 ? 35.696 33.352 21.872 1.00 25.68 235 ALA A N 1
ATOM 1801 C CA . ALA A 1 256 ? 34.327 33.671 22.267 1.00 25.85 235 ALA A CA 1
ATOM 1802 C C . ALA A 1 256 ? 33.923 32.915 23.531 1.00 25.94 235 ALA A C 1
ATOM 1803 O O . ALA A 1 256 ? 33.344 33.503 24.454 1.00 26.53 235 ALA A O 1
ATOM 1805 N N . ASP A 1 257 ? 34.226 31.614 23.594 1.00 24.38 236 ASP A N 1
ATOM 1806 C CA . ASP A 1 257 ? 33.852 30.823 24.768 1.00 23.08 236 ASP A CA 1
ATOM 1807 C C . ASP A 1 257 ? 34.605 31.268 26.020 1.00 23.25 236 ASP A C 1
ATOM 1808 O O . ASP A 1 257 ? 34.095 31.105 27.133 1.00 23.91 236 ASP A O 1
ATOM 1813 N N . PHE A 1 258 ? 35.809 31.819 25.866 1.00 22.16 237 PHE A N 1
ATOM 1814 C CA . PHE A 1 258 ? 36.568 32.341 26.998 1.00 20.85 237 PHE A CA 1
ATOM 1815 C C . PHE A 1 258 ? 36.171 33.764 27.346 1.00 22.17 237 PHE A C 1
ATOM 1816 O O . PHE A 1 258 ? 36.636 34.288 28.363 1.00 25.18 237 PHE A O 1
ATOM 1824 N N . GLY A 1 259 ? 35.322 34.394 26.542 1.00 22.24 238 GLY A N 1
ATOM 1825 C CA . GLY A 1 259 ? 34.875 35.742 26.824 1.00 23.57 238 GLY A CA 1
ATOM 1826 C C . GLY A 1 259 ? 35.708 36.849 26.216 1.00 24.81 238 GLY A C 1
ATOM 1827 O O . GLY A 1 259 ? 35.660 37.977 26.719 1.00 27.77 238 GLY A O 1
ATOM 1828 N N . LEU A 1 260 ? 36.457 36.577 25.146 1.00 24.71 239 LEU A N 1
ATOM 1829 C CA . LEU A 1 260 ? 37.305 37.571 24.500 1.00 22.91 239 LEU A CA 1
ATOM 1830 C C . LEU A 1 260 ? 36.699 38.042 23.186 1.00 24.86 239 LEU A C 1
ATOM 1831 O O . LEU A 1 260 ? 36.085 37.260 22.449 1.00 27.59 239 LEU A O 1
ATOM 1836 N N . ASP A 1 261 ? 36.911 39.324 22.888 1.00 25.17 240 ASP A N 1
ATOM 1837 C CA . ASP A 1 261 ? 36.697 39.836 21.540 1.00 26.36 240 ASP A CA 1
ATOM 1838 C C . ASP A 1 261 ? 37.630 39.117 20.571 1.00 25.15 240 ASP A C 1
ATOM 1839 O O . ASP A 1 261 ? 38.734 38.691 20.933 1.00 24.18 240 ASP A O 1
ATOM 1844 N N . VAL A 1 262 ? 37.195 38.996 19.321 1.00 24.46 241 VAL A N 1
ATOM 1845 C CA A VAL A 1 262 ? 37.989 38.275 18.346 0.55 25.41 241 VAL A CA 1
ATOM 1846 C CA B VAL A 1 262 ? 37.861 38.199 18.287 0.45 24.77 241 VAL A CA 1
ATOM 1847 C C . VAL A 1 262 ? 38.104 39.071 17.062 1.00 24.51 241 VAL A C 1
ATOM 1848 O O . VAL A 1 262 ? 37.178 39.767 16.627 1.00 25.71 241 VAL A O 1
ATOM 1855 N N . LEU A 1 263 ? 39.297 39.001 16.491 1.00 23.96 242 LEU A N 1
ATOM 1856 C CA . LEU A 1 263 ? 39.600 39.512 15.164 1.00 23.24 242 LEU A CA 1
ATOM 1857 C C . LEU A 1 263 ? 39.828 38.300 14.265 1.00 22.58 242 LEU A C 1
ATOM 1858 O O . LEU A 1 263 ? 40.783 37.539 14.469 1.00 22.39 242 LEU A O 1
ATOM 1863 N N . TYR A 1 264 ? 38.948 38.118 13.281 1.00 22.54 243 TYR A N 1
ATOM 1864 C CA . TYR A 1 264 ? 39.008 36.985 12.365 1.00 24.43 243 TYR A CA 1
ATOM 1865 C C . TYR A 1 264 ? 39.828 37.367 11.139 1.00 24.13 243 TYR A C 1
ATOM 1866 O O . TYR A 1 264 ? 39.605 38.421 10.535 1.00 26.57 243 TYR A O 1
ATOM 1875 N N . ILE A 1 265 ? 40.781 36.511 10.777 1.00 22.97 244 ILE A N 1
ATOM 1876 C CA . ILE A 1 265 ? 41.612 36.716 9.597 1.00 22.85 244 ILE A CA 1
ATOM 1877 C C . ILE A 1 265 ? 40.906 36.005 8.447 1.00 23.90 244 ILE A C 1
ATOM 1878 O O . ILE A 1 265 ? 41.071 34.800 8.234 1.00 23.03 244 ILE A O 1
ATOM 1883 N N . SER A 1 266 ? 40.112 36.770 7.697 1.00 25.62 245 SER A N 1
ATOM 1884 C CA . SER A 1 266 ? 39.153 36.198 6.761 1.00 26.58 245 SER A CA 1
ATOM 1885 C C . SER A 1 266 ? 39.802 35.639 5.502 1.00 26.12 245 SER A C 1
ATOM 1886 O O . SER A 1 266 ? 39.204 34.767 4.856 1.00 27.31 245 SER A O 1
ATOM 1889 N N . GLY A 1 267 ? 40.995 36.109 5.141 1.00 25.19 246 GLY A N 1
ATOM 1890 C CA . GLY A 1 267 ? 41.733 35.611 4.001 1.00 24.15 246 GLY A CA 1
ATOM 1891 C C . GLY A 1 267 ? 42.636 34.428 4.282 1.00 22.48 246 GLY A C 1
ATOM 1892 O O . GLY A 1 267 ? 43.350 33.969 3.381 1.00 22.85 246 GLY A O 1
ATOM 1893 N N . GLY A 1 268 ? 42.621 33.900 5.505 1.00 22.21 247 GLY A N 1
ATOM 1894 C CA . GLY A 1 268 ? 43.428 32.743 5.815 1.00 22.09 247 GLY A CA 1
ATOM 1895 C C . GLY A 1 268 ? 42.939 31.481 5.129 1.00 22.56 247 GLY A C 1
ATOM 1896 O O . GLY A 1 268 ? 41.855 31.426 4.545 1.00 22.62 247 GLY A O 1
ATOM 1897 N N . VAL A 1 269 ? 43.769 30.439 5.217 1.00 20.31 248 VAL A N 1
ATOM 1898 C CA . VAL A 1 269 ? 43.391 29.136 4.683 1.00 19.94 248 VAL A CA 1
ATOM 1899 C C . VAL A 1 269 ? 42.239 28.545 5.481 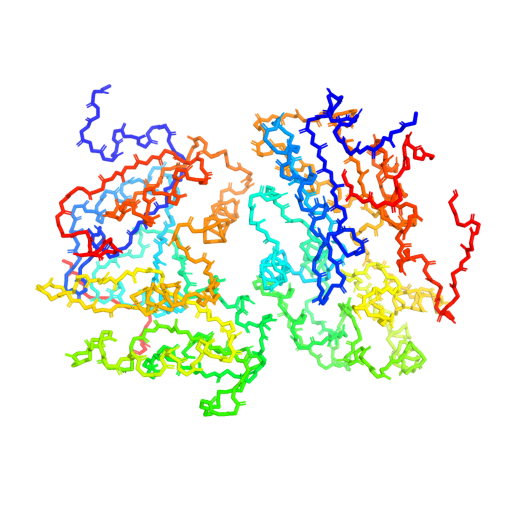1.00 19.64 248 VAL A C 1
ATOM 1900 O O . VAL A 1 269 ? 41.420 27.789 4.941 1.00 22.08 248 VAL A O 1
ATOM 1904 N N . HIS A 1 270 ? 42.146 28.865 6.771 1.00 21.31 249 HIS A N 1
ATOM 1905 C CA . HIS A 1 270 ? 41.171 28.216 7.647 1.00 20.99 249 HIS A CA 1
ATOM 1906 C C . HIS A 1 270 ? 41.397 26.709 7.698 1.00 21.36 249 HIS A C 1
ATOM 1907 O O . HIS A 1 270 ? 40.439 25.935 7.751 1.00 22.11 249 HIS A O 1
ATOM 1914 N N . ALA A 1 271 ? 42.681 26.300 7.708 1.00 20.28 250 ALA A N 1
ATOM 1915 C CA . ALA A 1 271 ? 43.016 24.878 7.660 1.00 21.40 250 ALA A CA 1
ATOM 1916 C C . ALA A 1 271 ? 42.369 24.104 8.803 1.00 22.00 250 ALA A C 1
ATOM 1917 O O . ALA A 1 271 ? 41.951 22.955 8.625 1.00 22.66 250 ALA A O 1
ATOM 1919 N N . ALA A 1 272 ? 42.289 24.706 9.995 1.00 22.00 251 ALA A N 1
ATOM 1920 C CA . ALA A 1 272 ? 41.699 24.006 11.128 1.00 24.33 251 ALA A CA 1
ATOM 1921 C C . ALA A 1 272 ? 40.215 23.718 10.943 1.00 27.86 251 ALA A C 1
ATOM 1922 O O . ALA A 1 272 ? 39.668 22.868 11.658 1.00 31.98 251 ALA A O 1
ATOM 1924 N N . ASP A 1 273 ? 39.553 24.394 10.002 1.00 28.02 252 ASP A N 1
ATOM 1925 C CA . ASP A 1 273 ? 38.125 24.227 9.747 1.00 29.94 252 ASP A CA 1
ATOM 1926 C C . ASP A 1 273 ? 37.826 23.208 8.650 1.00 31.38 252 ASP A C 1
ATOM 1927 O O . ASP A 1 273 ? 36.649 22.989 8.341 1.00 31.86 252 ASP A O 1
ATOM 1932 N N . TYR A 1 274 ? 38.848 22.612 8.038 1.00 31.24 253 TYR A N 1
ATOM 1933 C CA . TYR A 1 274 ? 38.628 21.574 7.036 1.00 32.94 253 TYR A CA 1
ATOM 1934 C C . TYR A 1 274 ? 38.088 20.309 7.699 1.00 33.58 253 TYR A C 1
ATOM 1935 O O . TYR A 1 274 ? 38.358 20.027 8.869 1.00 34.89 253 TYR A O 1
ATOM 1944 N N . ALA A 1 275 ? 37.291 19.558 6.951 1.00 34.12 254 ALA A N 1
ATOM 1945 C CA . ALA A 1 275 ? 36.718 18.314 7.442 1.00 34.99 254 ALA A CA 1
ATOM 1946 C C . ALA A 1 275 ? 37.651 17.137 7.139 1.00 36.16 254 ALA A C 1
ATOM 1947 O O . ALA A 1 275 ? 38.606 17.249 6.369 1.00 36.58 254 ALA A O 1
ATOM 1949 N N . VAL A 1 276 ? 37.352 15.988 7.755 1.00 37.08 255 VAL A N 1
ATOM 1950 C CA . VAL A 1 276 ? 38.148 14.776 7.564 1.00 39.31 255 VAL A CA 1
ATOM 1951 C C . VAL A 1 276 ? 38.061 14.219 6.146 1.00 40.66 255 VAL A C 1
ATOM 1952 O O . VAL A 1 276 ? 38.888 13.384 5.760 1.00 41.67 255 VAL A O 1
ATOM 1956 N N . ASN A 1 277 ? 37.108 14.677 5.340 1.00 40.61 256 ASN A N 1
ATOM 1957 C CA . ASN A 1 277 ? 37.103 14.338 3.922 1.00 41.08 256 ASN A CA 1
ATOM 1958 C C . ASN A 1 277 ? 37.864 15.347 3.069 1.00 39.34 256 ASN A C 1
ATOM 1959 O O . ASN A 1 277 ? 37.855 15.235 1.840 1.00 39.04 256 ASN A O 1
ATOM 1964 N N . GLY A 1 278 ? 38.514 16.329 3.687 1.00 37.59 257 GLY A N 1
ATOM 1965 C CA . GLY A 1 278 ? 39.270 17.317 2.951 1.00 36.70 257 GLY A CA 1
ATOM 1966 C C . GLY A 1 278 ? 38.472 18.485 2.413 1.00 37.83 257 GLY A C 1
ATOM 1967 O O . GLY A 1 278 ? 39.032 19.298 1.664 1.00 37.16 257 GLY A O 1
ATOM 1968 N N . ASP A 1 279 ? 37.190 18.595 2.764 1.00 38.35 258 ASP A N 1
ATOM 1969 C CA . ASP A 1 279 ? 36.338 19.692 2.327 1.00 39.48 258 ASP A CA 1
ATOM 1970 C C . ASP A 1 279 ? 36.319 20.810 3.363 1.00 36.81 258 ASP A C 1
ATOM 1971 O O . ASP A 1 279 ? 36.352 20.556 4.572 1.00 36.16 258 ASP A O 1
ATOM 1976 N N . LEU A 1 280 ? 36.243 22.048 2.882 1.00 37.19 259 LEU A N 1
ATOM 1977 C CA . LEU A 1 280 ? 36.021 23.224 3.715 1.00 37.84 259 LEU A CA 1
ATOM 1978 C C . LEU A 1 280 ? 34.616 23.755 3.464 1.00 41.35 259 LEU A C 1
ATOM 1979 O O . LEU A 1 280 ? 34.254 24.040 2.318 1.00 41.07 259 LEU A O 1
ATOM 1984 N N . ASP A 1 281 ? 33.831 23.902 4.528 1.00 45.92 260 ASP A N 1
ATOM 1985 C CA . ASP A 1 281 ? 32.499 24.490 4.415 1.00 50.79 260 ASP A CA 1
ATOM 1986 C C . ASP A 1 281 ? 32.631 26.008 4.373 1.00 51.45 260 ASP A C 1
ATOM 1987 O O . ASP A 1 281 ? 33.052 26.632 5.354 1.00 52.74 260 ASP A O 1
ATOM 1992 N N . MET A 1 282 ? 32.275 26.605 3.236 1.00 50.05 261 MET A N 1
ATOM 1993 C CA . MET A 1 282 ? 32.428 28.043 3.042 1.00 50.47 261 MET A CA 1
ATOM 1994 C C . MET A 1 282 ? 31.471 28.870 3.897 1.00 53.98 261 MET A C 1
ATOM 1995 O O . MET A 1 282 ? 31.662 30.087 4.003 1.00 54.86 261 MET A O 1
ATOM 2000 N N . ALA A 1 283 ? 30.458 28.251 4.506 1.00 55.95 262 ALA A N 1
ATOM 2001 C CA . ALA A 1 283 ? 29.505 28.948 5.363 1.00 58.09 262 ALA A CA 1
ATOM 2002 C C . ALA A 1 283 ? 29.920 28.951 6.830 1.00 59.22 262 ALA A C 1
ATOM 2003 O O . ALA A 1 283 ? 29.153 29.426 7.676 1.00 59.97 262 ALA A O 1
ATOM 2005 N N . LYS A 1 284 ? 31.122 28.451 7.130 1.00 58.20 263 LYS A N 1
ATOM 2006 C CA . LYS A 1 284 ? 31.580 28.227 8.498 1.00 57.46 263 LYS A CA 1
ATOM 2007 C C . LYS A 1 284 ? 31.280 29.388 9.442 1.00 58.31 263 LYS A C 1
ATOM 2008 O O . LYS A 1 284 ? 30.685 29.199 10.508 1.00 58.78 263 LYS A O 1
ATOM 2014 N N . MET A 1 285 ? 31.685 30.596 9.066 1.00 58.64 264 MET A N 1
ATOM 2015 C CA . MET A 1 285 ? 31.670 31.736 9.985 1.00 59.18 264 MET A CA 1
ATOM 2016 C C . MET A 1 285 ? 30.268 32.261 10.304 1.00 59.40 264 MET A C 1
ATOM 2017 O O . MET A 1 285 ? 29.888 32.375 11.475 1.00 59.25 264 MET A O 1
ATOM 2022 N N . ARG A 1 295 ? 30.525 35.979 17.081 1.00 59.33 274 ARG A N 1
ATOM 2023 C CA . ARG A 1 295 ? 30.641 36.982 16.025 1.00 59.14 274 ARG A CA 1
ATOM 2024 C C . ARG A 1 295 ? 31.868 37.870 16.234 1.00 58.62 274 ARG A C 1
ATOM 2025 O O . ARG A 1 295 ? 31.963 38.587 17.235 1.00 59.23 274 ARG A O 1
ATOM 2027 N N . PRO A 1 296 ? 32.811 37.814 15.294 1.00 56.64 275 PRO A N 1
ATOM 2028 C CA . PRO A 1 296 ? 34.039 38.605 15.436 1.00 54.92 275 PRO A CA 1
ATOM 2029 C C . PRO A 1 296 ? 33.740 40.095 15.459 1.00 53.71 275 PRO A C 1
ATOM 2030 O O . PRO A 1 296 ? 32.983 40.605 14.628 1.00 53.57 275 PRO A O 1
ATOM 2034 N N . ILE A 1 297 ? 34.338 40.795 16.429 1.00 54.10 276 ILE A N 1
ATOM 2035 C CA . ILE A 1 297 ? 34.237 42.253 16.430 1.00 54.92 276 ILE A CA 1
ATOM 2036 C C . ILE A 1 297 ? 34.803 42.815 15.138 1.00 54.11 276 ILE A C 1
ATOM 2037 O O . ILE A 1 297 ? 34.321 43.834 14.628 1.00 56.37 276 ILE A O 1
ATOM 2042 N N . ALA A 1 298 ? 35.810 42.154 14.572 1.00 49.98 277 ALA A N 1
ATOM 2043 C CA . ALA A 1 298 ? 36.449 42.686 13.386 1.00 47.02 277 ALA A CA 1
ATOM 2044 C C . ALA A 1 298 ? 36.929 41.552 12.493 1.00 41.61 277 ALA A C 1
ATOM 2045 O O . ALA A 1 298 ? 37.116 40.408 12.925 1.00 38.83 277 ALA A O 1
ATOM 2047 N N . SER A 1 299 ? 37.118 41.903 11.231 1.00 39.54 278 SER A N 1
ATOM 2048 C CA . SER A 1 299 ? 37.667 41.028 10.212 1.00 38.22 278 SER A CA 1
ATOM 2049 C C . SER A 1 299 ? 38.772 41.793 9.507 1.00 35.06 278 SER A C 1
ATOM 2050 O O . SER A 1 299 ? 38.628 42.989 9.240 1.00 35.14 278 SER A O 1
ATOM 2053 N N . LEU A 1 300 ? 39.874 41.108 9.224 1.00 32.21 279 LEU A N 1
ATOM 2054 C CA . LEU A 1 300 ? 40.935 41.625 8.374 1.00 31.62 279 LEU A CA 1
ATOM 2055 C C . LEU A 1 300 ? 41.311 40.522 7.402 1.00 30.05 279 LEU A C 1
ATOM 2056 O O . LEU A 1 300 ? 41.383 39.350 7.787 1.00 30.37 279 LEU A O 1
ATOM 2061 N N . HIS A 1 301 ? 41.549 40.897 6.144 1.00 31.67 280 HIS A N 1
ATOM 2062 C CA . HIS A 1 301 ? 41.931 39.905 5.146 1.00 32.03 280 HIS A CA 1
ATOM 2063 C C . HIS A 1 301 ? 43.198 39.166 5.565 1.00 28.86 280 HIS A C 1
ATOM 2064 O O . HIS A 1 301 ? 43.269 37.935 5.494 1.00 28.35 280 HIS A O 1
ATOM 2071 N N . ALA A 1 302 ? 44.209 39.913 6.005 1.00 26.55 281 ALA A N 1
ATOM 2072 C CA . ALA A 1 302 ? 45.448 39.361 6.530 1.00 25.64 281 ALA A CA 1
ATOM 2073 C C . ALA A 1 302 ? 45.876 40.256 7.677 1.00 24.43 281 ALA A C 1
ATOM 2074 O O . ALA A 1 302 ? 45.473 41.420 7.754 1.00 25.92 281 ALA A O 1
ATOM 2076 N N . LEU A 1 303 ? 46.689 39.714 8.580 1.00 22.86 282 LEU A N 1
ATOM 2077 C CA . LEU A 1 303 ? 47.167 40.533 9.686 1.00 24.06 282 LEU A CA 1
ATOM 2078 C C . LEU A 1 303 ? 48.185 41.536 9.150 1.00 24.54 282 LEU A C 1
ATOM 2079 O O . LEU A 1 303 ? 49.277 41.158 8.713 1.00 25.61 282 LEU A O 1
ATOM 2084 N N . VAL A 1 304 ? 47.820 42.815 9.170 1.00 26.44 283 VAL A N 1
ATOM 2085 C CA . VAL A 1 304 ? 48.659 43.881 8.641 1.00 27.66 283 VAL A CA 1
ATOM 2086 C C . VAL A 1 304 ? 48.606 45.064 9.596 1.00 29.72 283 VAL A C 1
ATOM 2087 O O . VAL A 1 304 ? 47.783 45.076 10.522 1.00 29.31 283 VAL A O 1
ATOM 2092 N N . ILE B 1 24 ? 70.210 48.973 55.432 1.00 53.32 3 ILE B N 1
ATOM 2093 C CA . ILE B 1 24 ? 71.658 48.937 55.268 1.00 51.93 3 ILE B CA 1
ATOM 2094 C C . ILE B 1 24 ? 72.070 49.372 53.864 1.00 48.38 3 ILE B C 1
ATOM 2095 O O . ILE B 1 24 ? 71.325 49.196 52.901 1.00 51.26 3 ILE B O 1
ATOM 2097 N N . LEU B 1 25 ? 73.255 49.949 53.756 1.00 41.41 4 LEU B N 1
ATOM 2098 C CA . LEU B 1 25 ? 73.826 50.253 52.450 1.00 34.28 4 LEU B CA 1
ATOM 2099 C C . LEU B 1 25 ? 74.511 48.996 51.929 1.00 28.31 4 LEU B C 1
ATOM 2100 O O . LEU B 1 25 ? 75.445 48.506 52.570 1.00 28.64 4 LEU B O 1
ATOM 2105 N N . PRO B 1 26 ? 74.091 48.442 50.790 1.00 24.13 5 PRO B N 1
ATOM 2106 C CA . PRO B 1 26 ? 74.578 47.114 50.406 1.00 22.11 5 PRO B CA 1
ATOM 2107 C C . PRO B 1 26 ? 76.074 47.075 50.155 1.00 20.31 5 PRO B C 1
ATOM 2108 O O . PRO B 1 26 ? 76.656 47.993 49.569 1.00 21.58 5 PRO B O 1
ATOM 2112 N N . GLU B 1 27 ? 76.684 45.960 50.565 1.00 20.73 6 GLU B N 1
ATOM 2113 C CA . GLU B 1 27 ? 78.093 45.709 50.291 1.00 20.83 6 GLU B CA 1
ATOM 2114 C C . GLU B 1 27 ? 78.365 44.298 49.799 1.00 19.57 6 GLU B C 1
ATOM 2115 O O . GLU B 1 27 ? 79.523 43.974 49.536 1.00 20.56 6 GLU B O 1
ATOM 2121 N N . ARG B 1 28 ? 77.348 43.454 49.676 1.00 18.38 7 ARG B N 1
ATOM 2122 C CA . ARG B 1 28 ? 77.535 42.068 49.279 1.00 18.08 7 ARG B CA 1
ATOM 2123 C C . ARG B 1 28 ? 76.186 41.539 48.810 1.00 17.85 7 ARG B C 1
ATOM 2124 O O . ARG B 1 28 ? 75.147 42.179 49.005 1.00 19.01 7 ARG B O 1
ATOM 2132 N N . LEU B 1 29 ? 76.209 40.344 48.205 1.00 17.17 8 LEU B N 1
ATOM 2133 C CA . LEU B 1 29 ? 74.982 39.773 47.664 1.00 17.95 8 LEU B CA 1
ATOM 2134 C C . LEU B 1 29 ? 73.913 39.639 48.741 1.00 18.38 8 LEU B C 1
ATOM 2135 O O . LEU B 1 29 ? 72.731 39.889 48.488 1.00 19.42 8 LEU B O 1
ATOM 2140 N N . ASP B 1 30 ? 74.313 39.273 49.962 1.00 19.84 9 ASP B N 1
ATOM 2141 C CA . ASP B 1 30 ? 73.324 39.058 51.011 1.00 21.44 9 ASP B CA 1
ATOM 2142 C C . ASP B 1 30 ? 72.555 40.323 51.378 1.00 22.02 9 ASP B C 1
ATOM 2143 O O . ASP B 1 30 ? 71.467 40.224 51.956 1.00 25.45 9 ASP B O 1
ATOM 2148 N N . ASP B 1 31 ? 73.087 41.500 51.048 1.00 19.53 10 ASP B N 1
ATOM 2149 C CA . ASP B 1 31 ? 72.375 42.751 51.273 1.00 21.20 10 ASP B CA 1
ATOM 2150 C C . ASP B 1 31 ? 71.414 43.081 50.149 1.00 23.52 10 ASP B C 1
ATOM 2151 O O . ASP B 1 31 ? 70.561 43.953 50.320 1.00 30.00 10 ASP B O 1
ATOM 2156 N N . LEU B 1 32 ? 71.557 42.429 49.000 1.00 20.89 11 LEU B N 1
ATOM 2157 C CA . LEU B 1 32 ? 70.667 42.652 47.873 1.00 21.25 11 LEU B CA 1
ATOM 2158 C C . LEU B 1 32 ? 69.498 41.692 47.873 1.00 20.68 11 LEU B C 1
ATOM 2159 O O . LEU B 1 32 ? 68.415 42.040 47.374 1.00 21.29 11 LEU B O 1
ATOM 2164 N N . THR B 1 33 ? 69.708 40.475 48.373 1.00 20.87 12 THR B N 1
ATOM 2165 C CA . THR B 1 33 ? 68.710 39.422 48.203 1.00 22.13 12 THR B CA 1
ATOM 2166 C C . THR B 1 33 ? 67.421 39.675 48.979 1.00 23.15 12 THR B C 1
ATOM 2167 O O . THR B 1 33 ? 66.432 38.980 48.724 1.00 24.06 12 THR B O 1
ATOM 2171 N N . ASP B 1 34 ? 67.397 40.660 49.885 1.00 22.88 13 ASP B N 1
ATOM 2172 C CA . ASP B 1 34 ? 66.135 41.097 50.470 1.00 24.14 13 ASP B CA 1
ATOM 2173 C C . ASP B 1 34 ? 65.086 41.402 49.407 1.00 22.88 13 ASP B C 1
ATOM 2174 O O . ASP B 1 34 ? 63.886 41.207 49.645 1.00 25.52 13 ASP B O 1
ATOM 2179 N N . ARG B 1 35 ? 65.506 41.880 48.237 1.00 20.57 14 ARG B N 1
ATOM 2180 C CA . ARG B 1 35 ? 64.573 42.296 47.200 1.00 20.99 14 ARG B CA 1
ATOM 2181 C C . ARG B 1 35 ? 64.393 41.268 46.082 1.00 20.47 14 ARG B C 1
ATOM 2182 O O . ARG B 1 35 ? 63.691 41.564 45.116 1.00 21.12 14 ARG B O 1
ATOM 2184 N N . TYR B 1 36 ? 64.994 40.074 46.183 1.00 19.42 15 TYR B N 1
ATOM 2185 C CA . TYR B 1 36 ? 64.937 39.093 45.099 1.00 20.47 15 TYR B CA 1
ATOM 2186 C C . TYR B 1 36 ? 64.557 37.712 45.611 1.00 21.86 15 TYR B C 1
ATOM 2187 O O . TYR B 1 36 ? 65.017 37.285 46.675 1.00 25.52 15 TYR B O 1
ATOM 2196 N N . ASP B 1 37 ? 63.738 37.004 44.831 1.00 19.71 16 ASP B N 1
ATOM 2197 C CA . ASP B 1 37 ? 63.364 35.630 45.129 1.00 20.79 16 ASP B CA 1
ATOM 2198 C C . ASP B 1 37 ? 64.155 34.613 44.316 1.00 20.25 16 ASP B C 1
ATOM 2199 O O . ASP B 1 37 ? 64.152 33.420 44.650 1.00 20.47 16 ASP B O 1
ATOM 2204 N N . ALA B 1 38 ? 64.863 35.058 43.284 1.00 17.25 17 ALA B N 1
ATOM 2205 C CA . ALA B 1 38 ? 65.652 34.151 42.465 1.00 16.96 17 ALA B CA 1
ATOM 2206 C C . ALA B 1 38 ? 66.818 34.923 41.872 1.00 14.28 17 ALA B C 1
ATOM 2207 O O . ALA B 1 38 ? 66.771 36.150 41.735 1.00 15.93 17 ALA B O 1
ATOM 2209 N N . ILE B 1 39 ? 67.851 34.173 41.495 1.00 14.30 18 ILE B N 1
ATOM 2210 C CA . ILE B 1 39 ? 69.058 34.694 40.870 1.00 14.23 18 ILE B CA 1
ATOM 2211 C C . ILE B 1 39 ? 69.346 33.843 39.641 1.00 14.90 18 ILE B C 1
ATOM 2212 O O . ILE B 1 39 ? 69.282 32.610 39.708 1.00 15.39 18 ILE B O 1
ATOM 2217 N N . PHE B 1 40 ? 69.695 34.495 38.525 1.00 13.83 19 PHE B N 1
ATOM 2218 C CA . PHE B 1 40 ? 70.297 33.813 37.370 1.00 12.79 19 PHE B CA 1
ATOM 2219 C C . PHE B 1 40 ? 71.763 34.227 37.381 1.00 13.53 19 PHE B C 1
ATOM 2220 O O . PHE B 1 40 ? 72.075 35.404 37.187 1.00 15.27 19 PHE B O 1
ATOM 2228 N N . CYS B 1 41 ? 72.658 33.280 37.631 1.00 13.16 20 CYS B N 1
ATOM 2229 C CA . CYS B 1 41 ? 74.060 33.592 37.853 1.00 13.93 20 CYS B CA 1
ATOM 2230 C C . CYS B 1 41 ? 74.947 32.906 36.820 1.00 13.34 20 CYS B C 1
ATOM 2231 O O . CYS B 1 41 ? 74.830 31.698 36.599 1.00 14.12 20 CYS B O 1
ATOM 2234 N N . ASP B 1 42 ? 75.832 33.684 36.216 1.00 14.32 21 ASP B N 1
ATOM 2235 C CA A ASP B 1 42 ? 76.866 33.227 35.302 0.58 14.43 21 ASP B CA 1
ATOM 2236 C CA B ASP B 1 42 ? 76.753 33.074 35.271 0.42 14.14 21 ASP B CA 1
ATOM 2237 C C . ASP B 1 42 ? 77.786 32.205 35.985 1.00 13.80 21 ASP B C 1
ATOM 2238 O O . ASP B 1 42 ? 77.982 32.250 37.208 1.00 15.21 21 ASP B O 1
ATOM 2247 N N . VAL B 1 43 ? 78.410 31.325 35.194 1.00 14.51 22 VAL B N 1
ATOM 2248 C CA . VAL B 1 43 ? 79.366 30.352 35.719 1.00 15.29 22 VAL B CA 1
ATOM 2249 C C . VAL B 1 43 ? 80.812 30.780 35.468 1.00 14.54 22 VAL B C 1
ATOM 2250 O O . VAL B 1 43 ? 81.546 31.119 36.412 1.00 15.32 22 VAL B O 1
ATOM 2254 N N . TRP B 1 44 ? 81.260 30.745 34.217 1.00 15.25 23 TRP B N 1
ATOM 2255 C CA . TRP B 1 44 ? 82.661 31.092 33.950 1.00 15.06 23 TRP B CA 1
ATOM 2256 C C . TRP B 1 44 ? 82.938 32.547 34.288 1.00 15.10 23 TRP B C 1
ATOM 2257 O O . TRP B 1 44 ? 82.206 33.459 33.876 1.00 17.50 23 TRP B O 1
ATOM 2268 N N . GLY B 1 45 ? 84.000 32.764 35.047 1.00 14.96 24 GLY B N 1
ATOM 2269 C CA . GLY B 1 45 ? 84.395 34.095 35.462 1.00 16.97 24 GLY B CA 1
ATOM 2270 C C . GLY B 1 45 ? 83.731 34.575 36.732 1.00 17.79 24 GLY B C 1
ATOM 2271 O O . GLY B 1 45 ? 84.093 35.640 37.235 1.00 22.62 24 GLY B O 1
ATOM 2272 N N . VAL B 1 46 ? 82.757 33.832 37.252 1.00 16.48 25 VAL B N 1
ATOM 2273 C CA . VAL B 1 46 ? 82.001 34.256 38.427 1.00 15.97 25 VAL B CA 1
ATOM 2274 C C . VAL B 1 46 ? 82.067 33.166 39.486 1.00 15.67 25 VAL B C 1
ATOM 2275 O O . VAL B 1 46 ? 82.402 33.431 40.647 1.00 16.39 25 VAL B O 1
ATOM 2279 N N . VAL B 1 47 ? 81.720 31.937 39.100 1.00 15.14 26 VAL B N 1
ATOM 2280 C CA . VAL B 1 47 ? 81.772 30.783 40.003 1.00 16.26 26 VAL B CA 1
ATOM 2281 C C . VAL B 1 47 ? 83.108 30.059 39.920 1.00 16.56 26 VAL B C 1
ATOM 2282 O O . VAL B 1 47 ? 83.618 29.569 40.938 1.00 16.80 26 VAL B O 1
ATOM 2286 N N . HIS B 1 48 ? 83.692 29.959 38.726 1.00 15.49 27 HIS B N 1
ATOM 2287 C CA . HIS B 1 48 ? 84.986 29.302 38.564 1.00 16.33 27 HIS B CA 1
ATOM 2288 C C . HIS B 1 48 ? 85.641 29.848 37.308 1.00 16.93 27 HIS B C 1
ATOM 2289 O O . HIS B 1 48 ? 85.018 30.573 36.527 1.00 17.31 27 HIS B O 1
ATOM 2296 N N . ASN B 1 49 ? 86.921 29.508 37.130 1.00 19.14 28 ASN B N 1
ATOM 2297 C CA . ASN B 1 49 ? 87.671 29.894 35.942 1.00 21.18 28 ASN B CA 1
ATOM 2298 C C . ASN B 1 49 ? 88.243 28.689 35.199 1.00 21.20 28 ASN B C 1
ATOM 2299 O O . ASN B 1 49 ? 89.251 28.812 34.507 1.00 23.43 28 ASN B O 1
ATOM 2304 N N . GLY B 1 50 ? 87.627 27.515 35.336 1.00 20.87 29 GLY B N 1
ATOM 2305 C CA . GLY B 1 50 ? 88.115 26.315 34.684 1.00 22.33 29 GLY B CA 1
ATOM 2306 C C . GLY B 1 50 ? 89.323 25.677 35.327 1.00 24.57 29 GLY B C 1
ATOM 2307 O O . GLY B 1 50 ? 89.763 24.615 34.873 1.00 28.61 29 GLY B O 1
ATOM 2308 N N . GLU B 1 51 ? 89.889 26.294 36.345 1.00 24.43 30 GLU B N 1
ATOM 2309 C CA . GLU B 1 51 ? 91.018 25.737 37.069 1.00 26.68 30 GLU B CA 1
ATOM 2310 C C . GLU B 1 51 ? 90.743 25.652 38.555 1.00 25.25 30 GLU B C 1
ATOM 2311 O O . GLU B 1 51 ? 91.091 24.653 39.195 1.00 27.18 30 GLU B O 1
ATOM 2317 N N . THR B 1 52 ? 90.101 26.674 39.108 1.00 25.19 31 THR B N 1
ATOM 2318 C CA A THR B 1 52 ? 89.667 26.686 40.497 0.73 25.36 31 THR B CA 1
ATOM 2319 C CA B THR B 1 52 ? 89.660 26.670 40.491 0.27 24.56 31 THR B CA 1
ATOM 2320 C C . THR B 1 52 ? 88.293 27.336 40.565 1.00 21.80 31 THR B C 1
ATOM 2321 O O . THR B 1 52 ? 87.897 28.093 39.680 1.00 22.59 31 THR B O 1
ATOM 2328 N N . SER B 1 53 ? 87.564 27.020 41.616 1.00 21.20 32 SER B N 1
ATOM 2329 C CA . SER B 1 53 ? 86.341 27.734 41.908 1.00 20.80 32 SER B CA 1
ATOM 2330 C C . SER B 1 53 ? 86.646 28.883 42.863 1.00 21.15 32 SER B C 1
ATOM 2331 O O . SER B 1 53 ? 87.707 28.939 43.500 1.00 23.30 32 SER B O 1
ATOM 2334 N N . PHE B 1 54 ? 85.723 29.832 42.915 1.00 19.97 33 PHE B N 1
ATOM 2335 C CA . PHE B 1 54 ? 85.891 31.051 43.698 1.00 20.29 33 PHE B CA 1
ATOM 2336 C C . PHE B 1 54 ? 85.112 30.895 45.000 1.00 20.29 33 PHE B C 1
ATOM 2337 O O . PHE B 1 54 ? 83.878 30.950 45.006 1.00 20.02 33 PHE B O 1
ATOM 2345 N N . ALA B 1 55 ? 85.840 30.704 46.103 1.00 21.87 34 ALA B N 1
ATOM 2346 C CA . ALA B 1 55 ? 85.186 30.445 47.384 1.00 22.11 34 ALA B CA 1
ATOM 2347 C C . ALA B 1 55 ? 84.188 31.521 47.803 1.00 20.62 34 ALA B C 1
ATOM 2348 O O . ALA B 1 55 ? 83.104 31.152 48.287 1.00 20.42 34 ALA B O 1
ATOM 2350 N N . PRO B 1 56 ? 84.461 32.827 47.658 1.00 20.76 35 PRO B N 1
ATOM 2351 C CA . PRO B 1 56 ? 83.470 33.821 48.094 1.00 19.41 35 PRO B CA 1
ATOM 2352 C C . PRO B 1 56 ? 82.195 33.766 47.291 1.00 18.36 35 PRO B C 1
ATOM 2353 O O . PRO B 1 56 ? 81.111 34.002 47.842 1.00 20.07 35 PRO B O 1
ATOM 2357 N N . ALA B 1 57 ? 82.289 33.440 45.998 1.00 18.38 36 ALA B N 1
ATOM 2358 C CA . ALA B 1 57 ? 81.094 33.316 45.175 1.00 17.16 36 ALA B CA 1
ATOM 2359 C C . ALA B 1 57 ? 80.256 32.131 45.622 1.00 17.02 36 ALA B C 1
ATOM 2360 O O . ALA B 1 57 ? 79.034 32.246 45.774 1.00 18.46 36 ALA B O 1
ATOM 2362 N N . ILE B 1 58 ? 80.910 30.986 45.867 1.00 17.02 37 ILE B N 1
ATOM 2363 C CA . ILE B 1 58 ? 80.207 29.801 46.359 1.00 17.99 37 ILE B CA 1
ATOM 2364 C C . ILE B 1 58 ? 79.494 30.113 47.667 1.00 18.42 37 ILE B C 1
ATOM 2365 O O . ILE B 1 58 ? 78.321 29.762 47.852 1.00 18.85 37 ILE B O 1
ATOM 2370 N N . ALA B 1 59 ? 80.212 30.736 48.616 1.00 18.44 38 ALA B N 1
ATOM 2371 C CA . ALA B 1 59 ? 79.628 31.057 49.914 1.00 18.53 38 ALA B CA 1
ATOM 2372 C C . ALA B 1 59 ? 78.437 31.999 49.770 1.00 18.49 38 ALA B C 1
ATOM 2373 O O . ALA B 1 59 ? 77.440 31.851 50.483 1.00 20.65 38 ALA B O 1
ATOM 2375 N N . ALA B 1 60 ? 78.523 32.982 48.857 1.00 18.72 39 ALA B N 1
ATOM 2376 C CA . ALA B 1 60 ? 77.420 33.918 48.671 1.00 18.63 39 ALA B CA 1
ATOM 2377 C C . ALA B 1 60 ? 76.182 33.205 48.147 1.00 17.12 39 ALA B C 1
ATOM 2378 O O . ALA B 1 60 ? 75.064 33.461 48.616 1.00 18.72 39 ALA B O 1
ATOM 2380 N N . LEU B 1 61 ? 76.365 32.289 47.184 1.00 17.41 40 LEU B N 1
ATOM 2381 C CA . LEU B 1 61 ? 75.227 31.562 46.635 1.00 16.58 40 LEU B CA 1
ATOM 2382 C C . LEU B 1 61 ? 74.638 30.609 47.671 1.00 17.55 40 LEU B C 1
ATOM 2383 O O . LEU B 1 61 ? 73.414 30.495 47.793 1.00 18.09 40 LEU B O 1
ATOM 2388 N N . GLN B 1 62 ? 75.497 29.928 48.440 1.00 18.07 41 GLN B N 1
ATOM 2389 C CA . GLN B 1 62 ? 75.009 29.057 49.509 1.00 18.97 41 GLN B CA 1
ATOM 2390 C C . GLN B 1 62 ? 74.166 29.833 50.513 1.00 18.91 41 GLN B C 1
ATOM 2391 O O . GLN B 1 62 ? 73.122 29.340 50.973 1.00 20.92 41 GLN B O 1
ATOM 2397 N N . ARG B 1 63 ? 74.630 31.036 50.898 1.00 19.01 42 ARG B N 1
ATOM 2398 C CA . ARG B 1 63 ? 73.912 31.846 51.881 1.00 21.55 42 ARG B CA 1
ATOM 2399 C C . ARG B 1 63 ? 72.552 32.263 51.339 1.00 20.61 42 ARG B C 1
ATOM 2400 O O . ARG B 1 63 ? 71.545 32.219 52.055 1.00 23.41 42 ARG B O 1
ATOM 2408 N N . ALA B 1 64 ? 72.496 32.660 50.066 1.00 19.15 43 ALA B N 1
ATOM 2409 C CA . ALA B 1 64 ? 71.213 33.033 49.483 1.00 20.05 43 ALA B CA 1
ATOM 2410 C C . ALA B 1 64 ? 70.236 31.855 49.478 1.00 20.28 43 ALA B C 1
ATOM 2411 O O . ALA B 1 64 ? 69.054 32.016 49.809 1.00 21.83 43 ALA B O 1
ATOM 2413 N N . ARG B 1 65 ? 70.715 30.653 49.152 1.00 19.46 44 ARG B N 1
ATOM 2414 C CA . ARG B 1 65 ? 69.818 29.498 49.143 1.00 20.04 44 ARG B CA 1
ATOM 2415 C C . ARG B 1 65 ? 69.349 29.129 50.544 1.00 21.99 44 ARG B C 1
ATOM 2416 O O . ARG B 1 65 ? 68.206 28.690 50.721 1.00 24.00 44 ARG B O 1
ATOM 2424 N N . ALA B 1 66 ? 70.224 29.258 51.545 1.00 23.04 45 ALA B N 1
ATOM 2425 C CA . ALA B 1 66 ? 69.848 28.884 52.900 1.00 26.63 45 ALA B CA 1
ATOM 2426 C C . ALA B 1 66 ? 68.683 29.705 53.423 1.00 29.46 45 ALA B C 1
ATOM 2427 O O . ALA B 1 66 ? 67.966 29.242 54.318 1.00 31.78 45 ALA B O 1
ATOM 2429 N N . LYS B 1 67 ? 68.474 30.914 52.908 1.00 28.44 46 LYS B N 1
ATOM 2430 C CA . LYS B 1 67 ? 67.313 31.693 53.321 1.00 31.01 46 LYS B CA 1
ATOM 2431 C C . LYS B 1 67 ? 66.171 31.627 52.313 1.00 30.63 46 LYS B C 1
ATOM 2432 O O . LYS B 1 67 ? 65.147 32.296 52.504 1.00 34.06 46 LYS B O 1
ATOM 2438 N N . GLY B 1 68 ? 66.309 30.824 51.263 1.00 28.33 47 GLY B N 1
ATOM 2439 C CA . GLY B 1 68 ? 65.194 30.513 50.404 1.00 26.44 47 GLY B CA 1
ATOM 2440 C C . GLY B 1 68 ? 65.209 31.135 49.025 1.00 23.79 47 GLY B C 1
ATOM 2441 O O . GLY B 1 68 ? 64.195 31.048 48.338 1.00 25.81 47 GLY B O 1
ATOM 2442 N N . VAL B 1 69 ? 66.315 31.745 48.593 1.00 20.25 48 VAL B N 1
ATOM 2443 C CA . VAL B 1 69 ? 66.426 32.275 47.230 1.00 20.30 48 VAL B CA 1
ATOM 2444 C C . VAL B 1 69 ? 66.741 31.123 46.281 1.00 19.05 48 VAL B C 1
ATOM 2445 O O . VAL B 1 69 ? 67.625 30.303 46.562 1.00 20.73 48 VAL B O 1
ATOM 2449 N N . THR B 1 70 ? 66.043 31.070 45.144 1.00 18.17 49 THR B N 1
ATOM 2450 C CA . THR B 1 70 ? 66.290 30.031 44.143 1.00 17.11 49 THR B CA 1
ATOM 2451 C C . THR B 1 70 ? 67.418 30.469 43.207 1.00 16.27 49 THR B C 1
ATOM 2452 O O . THR B 1 70 ? 67.409 31.600 42.710 1.00 18.30 49 THR B O 1
ATOM 2456 N N . ILE B 1 71 ? 68.393 29.589 42.970 1.00 14.72 50 ILE B N 1
ATOM 2457 C CA A ILE B 1 71 ? 69.595 29.920 42.195 0.64 15.29 50 ILE B CA 1
ATOM 2458 C CA B ILE B 1 71 ? 69.570 29.936 42.181 0.36 15.09 50 ILE B CA 1
ATOM 2459 C C . ILE B 1 71 ? 69.621 29.064 40.936 1.00 14.27 50 ILE B C 1
ATOM 2460 O O . ILE B 1 71 ? 69.707 27.832 41.025 1.00 14.76 50 ILE B O 1
ATOM 2469 N N . ILE B 1 72 ? 69.566 29.705 39.770 1.00 13.86 51 ILE B N 1
ATOM 2470 C CA . ILE B 1 72 ? 69.773 29.034 38.489 1.00 13.84 51 ILE B CA 1
ATOM 2471 C C . ILE B 1 72 ? 71.124 29.501 37.985 1.00 13.26 51 ILE B C 1
ATOM 2472 O O . ILE B 1 72 ? 71.327 30.705 37.782 1.00 14.19 51 ILE B O 1
ATOM 2477 N N . LEU B 1 73 ? 72.045 28.569 37.781 1.00 14.21 52 LEU B N 1
ATOM 2478 C CA . LEU B 1 73 ? 73.281 28.908 37.082 1.00 13.68 52 LEU B CA 1
ATOM 2479 C C . LEU B 1 73 ? 72.986 28.891 35.586 1.00 13.49 52 LEU B C 1
ATOM 2480 O O . LEU B 1 73 ? 72.449 27.904 35.074 1.00 15.96 52 LEU B O 1
ATOM 2485 N N . VAL B 1 74 ? 73.260 29.999 34.902 1.00 13.31 53 VAL B N 1
ATOM 2486 C CA . VAL B 1 74 ? 72.903 30.169 33.494 1.00 14.31 53 VAL B CA 1
ATOM 2487 C C . VAL B 1 74 ? 74.202 30.426 32.749 1.00 15.16 53 VAL B C 1
ATOM 2488 O O . VAL B 1 74 ? 74.858 31.453 32.971 1.00 17.91 53 VAL B O 1
ATOM 2492 N N . THR B 1 75 ? 74.584 29.500 31.870 1.00 13.50 54 THR B N 1
ATOM 2493 C CA . THR B 1 75 ? 75.906 29.525 31.254 1.00 12.66 54 THR B CA 1
ATOM 2494 C C . THR B 1 75 ? 75.794 29.349 29.749 1.00 12.77 54 THR B C 1
ATOM 2495 O O . THR B 1 75 ? 74.953 28.575 29.267 1.00 14.01 54 THR B O 1
ATOM 2499 N N . ASN B 1 76 ? 76.662 30.043 29.013 1.00 12.89 55 ASN B N 1
ATOM 2500 C CA . ASN B 1 76 ? 76.693 29.880 27.558 1.00 13.22 55 ASN B CA 1
ATOM 2501 C C . ASN B 1 76 ? 77.465 28.640 27.078 1.00 13.19 55 ASN B C 1
ATOM 2502 O O . ASN B 1 76 ? 77.629 28.467 25.871 1.00 14.29 55 ASN B O 1
ATOM 2507 N N . SER B 1 77 ? 77.860 27.744 27.964 1.00 13.73 56 SER B N 1
ATOM 2508 C CA . SER B 1 77 ? 78.479 26.501 27.540 1.00 14.44 56 SER B CA 1
ATOM 2509 C C . SER B 1 77 ? 77.602 25.807 26.499 1.00 13.64 56 SER B C 1
ATOM 2510 O O . SER B 1 77 ? 76.377 25.732 26.673 1.00 13.81 56 SER B O 1
ATOM 2513 N N . PRO B 1 78 ? 78.195 25.257 25.437 1.00 13.68 57 PRO B N 1
ATOM 2514 C CA . PRO B 1 78 ? 77.423 24.499 24.452 1.00 14.51 57 PRO B CA 1
ATOM 2515 C C . PRO B 1 78 ? 77.118 23.083 24.898 1.00 14.90 57 PRO B C 1
ATOM 2516 O O . PRO B 1 78 ? 76.422 22.359 24.173 1.00 15.40 57 PRO B O 1
ATOM 2520 N N . ARG B 1 79 ? 77.637 22.661 26.066 1.00 14.87 58 ARG B N 1
ATOM 2521 C CA . ARG B 1 79 ? 77.388 21.313 26.556 1.00 16.26 58 ARG B CA 1
ATOM 2522 C C . ARG B 1 79 ? 76.028 21.238 27.242 1.00 16.29 58 ARG B C 1
ATOM 2523 O O . ARG B 1 79 ? 75.672 22.123 28.020 1.00 16.05 58 ARG B O 1
ATOM 2531 N N . PRO B 1 80 ? 75.254 20.193 26.988 1.00 17.27 59 PRO B N 1
ATOM 2532 C CA . PRO B 1 80 ? 74.099 19.925 27.856 1.00 17.00 59 PRO B CA 1
ATOM 2533 C C . PRO B 1 80 ? 74.505 19.860 29.330 1.00 16.51 59 PRO B C 1
ATOM 2534 O O . PRO B 1 80 ? 75.636 19.506 29.686 1.00 18.23 59 PRO B O 1
ATOM 2538 N N . HIS B 1 81 ? 73.557 20.189 30.187 1.00 16.37 60 HIS B N 1
ATOM 2539 C CA . HIS B 1 81 ? 73.840 20.385 31.606 1.00 17.22 60 HIS B CA 1
ATOM 2540 C C . HIS B 1 81 ? 74.578 19.261 32.338 1.00 18.39 60 HIS B C 1
ATOM 2541 O O . HIS B 1 81 ? 75.361 19.582 33.239 1.00 18.70 60 HIS B O 1
ATOM 2548 N N . PRO B 1 82 ? 74.366 17.962 32.059 1.00 21.03 61 PRO B N 1
ATOM 2549 C CA . PRO B 1 82 ? 75.098 16.954 32.854 1.00 21.71 61 PRO B CA 1
ATOM 2550 C C . PRO B 1 82 ? 76.609 17.136 32.827 1.00 20.54 61 PRO B C 1
ATOM 2551 O O . PRO B 1 82 ? 77.281 16.964 33.863 1.00 20.34 61 PRO B O 1
ATOM 2555 N N . GLY B 1 83 ? 77.168 17.495 31.670 1.00 20.62 62 GLY B N 1
ATOM 2556 C CA . GLY B 1 83 ? 78.602 17.708 31.598 1.00 20.85 62 GLY B CA 1
ATOM 2557 C C . GLY B 1 83 ? 79.044 18.914 32.404 1.00 19.03 62 GLY B C 1
ATOM 2558 O O . GLY B 1 83 ? 80.093 18.885 33.054 1.00 19.54 62 GLY B O 1
ATOM 2559 N N . VAL B 1 84 ? 78.237 19.975 32.396 1.00 18.47 63 VAL B N 1
ATOM 2560 C CA . VAL B 1 84 ? 78.570 21.167 33.180 1.00 18.15 63 VAL B CA 1
ATOM 2561 C C . VAL B 1 84 ? 78.496 20.872 34.678 1.00 17.27 63 VAL B C 1
ATOM 2562 O O . VAL B 1 84 ? 79.342 21.335 35.451 1.00 17.77 63 VAL B O 1
ATOM 2566 N N . VAL B 1 85 ? 77.481 20.116 35.106 1.00 17.30 64 VAL B N 1
ATOM 2567 C CA . VAL B 1 85 ? 77.369 19.720 36.514 1.00 17.78 64 VAL B CA 1
ATOM 2568 C C . VAL B 1 85 ? 78.643 19.014 36.968 1.00 16.95 64 VAL B C 1
ATOM 2569 O O . VAL B 1 85 ? 79.200 19.315 38.034 1.00 16.49 64 VAL B O 1
ATOM 2573 N N . ALA B 1 86 ? 79.132 18.077 36.157 1.00 16.77 65 ALA B N 1
ATOM 2574 C CA . ALA B 1 86 ? 80.339 17.337 36.513 1.00 17.80 65 ALA B CA 1
ATOM 2575 C C . ALA B 1 86 ? 81.586 18.221 36.487 1.00 16.88 65 ALA B C 1
ATOM 2576 O O . ALA B 1 86 ? 82.449 18.104 37.374 1.00 16.77 65 ALA B O 1
ATOM 2578 N N . GLN B 1 87 ? 81.712 19.102 35.485 1.00 16.42 66 GLN B N 1
ATOM 2579 C CA . GLN B 1 87 ? 82.838 20.033 35.452 1.00 16.77 66 GLN B CA 1
ATOM 2580 C C . GLN B 1 87 ? 82.881 20.869 36.720 1.00 17.04 66 GLN B C 1
ATOM 2581 O O . GLN B 1 87 ? 83.942 21.021 37.345 1.00 18.15 66 GLN B O 1
ATOM 2587 N N . MET B 1 88 ? 81.728 21.421 37.115 1.00 16.82 67 MET B N 1
ATOM 2588 C CA . MET B 1 88 ? 81.691 22.305 38.277 1.00 16.97 67 MET B CA 1
ATOM 2589 C C . MET B 1 88 ? 81.997 21.543 39.555 1.00 16.57 67 MET B C 1
ATOM 2590 O O . MET B 1 88 ? 82.722 22.041 40.419 1.00 16.66 67 MET B O 1
ATOM 2595 N N . SER B 1 89 ? 81.447 20.338 39.707 1.00 15.89 68 SER B N 1
ATOM 2596 C CA . SER B 1 89 ? 81.675 19.622 40.960 1.00 15.96 68 SER B CA 1
ATOM 2597 C C . SER B 1 89 ? 83.145 19.227 41.103 1.00 15.73 68 SER B C 1
ATOM 2598 O O . SER B 1 89 ? 83.713 19.313 42.208 1.00 15.83 68 SER B O 1
ATOM 2601 N N . LEU B 1 90 ? 83.795 18.849 39.988 1.00 16.22 69 LEU B N 1
ATOM 2602 C CA . LEU B 1 90 ? 85.212 18.505 40.038 1.00 16.13 69 LEU B CA 1
ATOM 2603 C C . LEU B 1 90 ? 86.089 19.711 40.350 1.00 17.25 69 LEU B C 1
ATOM 2604 O O . LEU B 1 90 ? 87.203 19.527 40.852 1.00 19.99 69 LEU B O 1
ATOM 2609 N N . LEU B 1 91 ? 85.595 20.931 40.107 1.00 17.90 70 LEU B N 1
ATOM 2610 C CA . LEU B 1 91 ? 86.259 22.175 40.476 1.00 18.67 70 LEU B CA 1
ATOM 2611 C C . LEU B 1 91 ? 85.910 22.630 41.890 1.00 18.20 70 LEU B C 1
ATOM 2612 O O . LEU B 1 91 ? 86.419 23.669 42.339 1.00 20.34 70 LEU B O 1
ATOM 2617 N N . GLY B 1 92 ? 85.082 21.880 42.607 1.00 18.11 71 GLY B N 1
ATOM 2618 C CA . GLY B 1 92 ? 84.791 22.190 43.994 1.00 18.48 71 GLY B CA 1
ATOM 2619 C C . GLY B 1 92 ? 83.486 22.905 44.260 1.00 18.97 71 GLY B C 1
ATOM 2620 O O . GLY B 1 92 ? 83.252 23.311 45.407 1.00 20.75 71 GLY B O 1
ATOM 2621 N N . VAL B 1 93 ? 82.639 23.091 43.249 1.00 17.66 72 VAL B N 1
ATOM 2622 C CA . VAL B 1 93 ? 81.339 23.729 43.453 1.00 17.98 72 VAL B CA 1
ATOM 2623 C C . VAL B 1 93 ? 80.436 22.717 44.151 1.00 18.64 72 VAL B C 1
ATOM 2624 O O . VAL B 1 93 ? 80.198 21.629 43.607 1.00 20.36 72 VAL B O 1
ATOM 2628 N N . PRO B 1 94 ? 79.925 23.012 45.340 1.00 18.43 73 PRO B N 1
ATOM 2629 C CA . PRO B 1 94 ? 79.063 22.058 46.040 1.00 19.23 73 PRO B CA 1
ATOM 2630 C C . PRO B 1 94 ? 77.630 22.107 45.534 1.00 19.30 73 PRO B C 1
ATOM 2631 O O . PRO B 1 94 ? 77.155 23.118 45.005 1.00 19.57 73 PRO B O 1
ATOM 2635 N N . GLU B 1 95 ? 76.935 20.983 45.743 1.00 21.81 74 GLU B N 1
ATOM 2636 C CA . GLU B 1 95 ? 75.566 20.832 45.257 1.00 22.61 74 GLU B CA 1
ATOM 2637 C C . GLU B 1 95 ? 74.629 21.868 45.863 1.00 20.76 74 GLU B C 1
ATOM 2638 O O . GLU B 1 95 ? 73.666 22.293 45.205 1.00 23.19 74 GLU B O 1
ATOM 2644 N N . ASN B 1 96 ? 74.893 22.295 47.098 1.00 20.68 75 ASN B N 1
ATOM 2645 C CA . ASN B 1 96 ? 74.003 23.230 47.777 1.00 20.59 75 ASN B CA 1
ATOM 2646 C C . ASN B 1 96 ? 74.248 24.680 47.405 1.00 20.40 75 ASN B C 1
ATOM 2647 O O . ASN B 1 96 ? 73.634 25.566 48.006 1.00 21.78 75 ASN B O 1
ATOM 2652 N N . ALA B 1 97 ? 75.092 24.950 46.407 1.00 18.63 76 ALA B N 1
ATOM 2653 C CA . ALA B 1 97 ? 75.268 26.311 45.928 1.00 17.16 76 ALA B CA 1
ATOM 2654 C C . ALA B 1 97 ? 74.274 26.691 44.840 1.00 15.79 76 ALA B C 1
ATOM 2655 O O . ALA B 1 97 ? 74.203 27.871 44.491 1.00 18.09 76 ALA B O 1
ATOM 2657 N N . TYR B 1 98 ? 73.495 25.744 44.315 1.00 16.28 77 TYR B N 1
ATOM 2658 C CA . TYR B 1 98 ? 72.584 26.091 43.225 1.00 15.68 77 TYR B CA 1
ATOM 2659 C C . TYR B 1 98 ? 71.424 25.107 43.189 1.00 17.08 77 TYR B C 1
ATOM 2660 O O . TYR B 1 98 ? 71.496 24.002 43.739 1.00 19.00 77 TYR B O 1
ATOM 2669 N N . ASP B 1 99 ? 70.342 25.533 42.536 1.00 15.64 78 ASP B N 1
ATOM 2670 C CA . ASP B 1 99 ? 69.197 24.647 42.364 1.00 15.85 78 ASP B CA 1
ATOM 2671 C C . ASP B 1 99 ? 69.253 23.915 41.036 1.00 16.90 78 ASP B C 1
ATOM 2672 O O . ASP B 1 99 ? 68.982 22.713 40.985 1.00 20.77 78 ASP B O 1
ATOM 2677 N N . ARG B 1 100 ? 69.571 24.630 39.954 1.00 15.08 79 ARG B N 1
ATOM 2678 C CA . ARG B 1 100 ? 69.651 24.018 38.635 1.00 16.42 79 ARG B CA 1
ATOM 2679 C C . ARG B 1 100 ? 70.672 24.764 37.799 1.00 13.87 79 ARG B C 1
ATOM 2680 O O . ARG B 1 100 ? 70.980 25.922 38.064 1.00 14.74 79 ARG B O 1
ATOM 2688 N N . VAL B 1 101 ? 71.186 24.084 36.775 1.00 15.47 80 VAL B N 1
ATOM 2689 C CA A VAL B 1 101 ? 72.038 24.670 35.739 0.54 15.69 80 VAL B CA 1
ATOM 2690 C CA B VAL B 1 101 ? 71.998 24.734 35.757 0.46 15.65 80 VAL B CA 1
ATOM 2691 C C . VAL B 1 101 ? 71.275 24.630 34.422 1.00 14.98 80 VAL B C 1
ATOM 2692 O O . VAL B 1 101 ? 70.735 23.573 34.061 1.00 16.84 80 VAL B O 1
ATOM 2699 N N . VAL B 1 102 ? 71.231 25.752 33.707 1.00 13.24 81 VAL B N 1
ATOM 2700 C CA . VAL B 1 102 ? 70.647 25.818 32.374 1.00 13.99 81 VAL B CA 1
ATOM 2701 C C . VAL B 1 102 ? 71.757 26.291 31.449 1.00 12.88 81 VAL B C 1
ATOM 2702 O O . VAL B 1 102 ? 72.364 27.344 31.702 1.00 13.71 81 VAL B O 1
ATOM 2706 N N . THR B 1 103 ? 72.026 25.523 30.380 1.00 12.98 82 THR B N 1
ATOM 2707 C CA . THR B 1 103 ? 73.117 25.859 29.480 1.00 12.19 82 THR B CA 1
ATOM 2708 C C . THR B 1 103 ? 72.593 26.301 28.121 1.00 12.74 82 THR B C 1
ATOM 2709 O O . THR B 1 103 ? 71.496 25.932 27.684 1.00 12.85 82 THR B O 1
ATOM 2713 N N . SER B 1 104 ? 73.433 27.061 27.426 1.00 12.75 83 SER B N 1
ATOM 2714 C CA . SER B 1 104 ? 73.109 27.389 26.041 1.00 12.99 83 SER B CA 1
ATOM 2715 C C . SER B 1 104 ? 72.940 26.118 25.207 1.00 13.18 83 SER B C 1
ATOM 2716 O O . SER B 1 104 ? 72.032 26.028 24.361 1.00 14.51 83 SER B O 1
ATOM 2719 N N . GLY B 1 105 ? 73.792 25.114 25.435 1.00 14.39 84 GLY B N 1
ATOM 2720 C CA . GLY B 1 105 ? 73.610 23.837 24.751 1.00 14.89 84 GLY B CA 1
ATOM 2721 C C . GLY B 1 105 ? 72.231 23.239 24.961 1.00 14.28 84 GLY B C 1
ATOM 2722 O O . GLY B 1 105 ? 71.574 22.804 23.997 1.00 15.93 84 GLY B O 1
ATOM 2723 N N . ASP B 1 106 ? 71.761 23.224 26.218 1.00 14.46 85 ASP B N 1
ATOM 2724 C CA . ASP B 1 106 ? 70.420 22.714 26.522 1.00 14.38 85 ASP B CA 1
ATOM 2725 C C . ASP B 1 106 ? 69.381 23.390 25.633 1.00 14.55 85 ASP B C 1
ATOM 2726 O O . ASP B 1 106 ? 68.535 22.730 25.026 1.00 16.69 85 ASP B O 1
ATOM 2731 N N . VAL B 1 107 ? 69.407 24.722 25.582 1.00 12.56 86 VAL B N 1
ATOM 2732 C CA . VAL B 1 107 ? 68.337 25.462 24.917 1.00 13.05 86 VAL B CA 1
ATOM 2733 C C . VAL B 1 107 ? 68.522 25.549 23.408 1.00 13.33 86 VAL B C 1
ATOM 2734 O O . VAL B 1 107 ? 67.550 25.818 22.704 1.00 16.26 86 VAL B O 1
ATOM 2738 N N . THR B 1 108 ? 69.722 25.300 22.897 1.00 12.55 87 THR B N 1
ATOM 2739 C CA . THR B 1 108 ? 69.965 25.329 21.445 1.00 12.08 87 THR B CA 1
ATOM 2740 C C . THR B 1 108 ? 69.518 24.040 20.776 1.00 11.82 87 THR B C 1
ATOM 2741 O O . THR B 1 108 ? 69.370 24.005 19.541 1.00 12.51 87 THR B O 1
ATOM 2745 N N . ARG B 1 109 ? 69.202 23.007 21.557 1.00 12.56 88 ARG B N 1
ATOM 2746 C CA . ARG B 1 109 ? 68.748 21.756 20.968 1.00 12.56 88 ARG B CA 1
ATOM 2747 C C . ARG B 1 109 ? 67.489 21.934 20.130 1.00 13.51 88 ARG B C 1
ATOM 2748 O O . ARG B 1 109 ? 67.321 21.226 19.128 1.00 14.10 88 ARG B O 1
ATOM 2756 N N . ASP B 1 110 ? 66.614 22.882 20.490 1.00 13.71 89 ASP B N 1
ATOM 2757 C CA . ASP B 1 110 ? 65.407 23.079 19.682 1.00 13.45 89 ASP B CA 1
ATOM 2758 C C . ASP B 1 110 ? 65.733 23.622 18.292 1.00 13.30 89 ASP B C 1
ATOM 2759 O O . ASP B 1 110 ? 65.192 23.117 17.283 1.00 13.93 89 ASP B O 1
ATOM 2764 N N . LEU B 1 111 ? 66.625 24.621 18.201 1.00 12.97 90 LEU B N 1
ATOM 2765 C CA . LEU B 1 111 ? 67.043 25.078 16.875 1.00 11.75 90 LEU B CA 1
ATOM 2766 C C . LEU B 1 111 ? 67.640 23.925 16.069 1.00 12.43 90 LEU B C 1
ATOM 2767 O O . LEU B 1 111 ? 67.353 23.769 14.875 1.00 13.21 90 LEU B O 1
ATOM 2772 N N . ILE B 1 112 ? 68.490 23.116 16.695 1.00 12.36 91 ILE B N 1
ATOM 2773 C CA . ILE B 1 112 ? 69.122 21.998 15.994 1.00 13.07 91 ILE B CA 1
ATOM 2774 C C . ILE B 1 112 ? 68.071 21.025 15.474 1.00 14.33 91 ILE B C 1
ATOM 2775 O O . ILE B 1 112 ? 68.128 20.581 14.315 1.00 14.87 91 ILE B O 1
ATOM 2780 N N . ALA B 1 113 ? 67.089 20.690 16.322 1.00 13.49 92 ALA B N 1
ATOM 2781 C CA . ALA B 1 113 ? 66.042 19.729 15.960 1.00 14.15 92 ALA B CA 1
ATOM 2782 C C . ALA B 1 113 ? 65.120 20.284 14.881 1.00 14.76 92 ALA B C 1
ATOM 2783 O O . ALA B 1 113 ? 64.630 19.527 14.032 1.00 18.33 92 ALA B O 1
ATOM 2785 N N . GLU B 1 114 ? 64.843 21.592 14.911 1.00 14.70 93 GLU B N 1
ATOM 2786 C CA . GLU B 1 114 ? 63.928 22.203 13.951 1.00 14.55 93 GLU B CA 1
ATOM 2787 C C . GLU B 1 114 ? 64.605 22.583 12.634 1.00 15.19 93 GLU B C 1
ATOM 2788 O O . GLU B 1 114 ? 63.914 22.792 11.627 1.00 18.43 93 GLU B O 1
ATOM 2794 N N . GLY B 1 115 ? 65.923 22.696 12.615 1.00 15.76 94 GLY B N 1
ATOM 2795 C CA . GLY B 1 115 ? 66.649 23.064 11.423 1.00 16.34 94 GLY B CA 1
ATOM 2796 C C . GLY B 1 115 ? 66.857 21.881 10.507 1.00 17.09 94 GLY B C 1
ATOM 2797 O O . GLY B 1 115 ? 66.277 20.801 10.696 1.00 17.71 94 GLY B O 1
ATOM 2798 N N . PRO B 1 116 ? 67.702 22.068 9.495 1.00 17.01 95 PRO B N 1
ATOM 2799 C CA . PRO B 1 116 ? 67.988 20.971 8.560 1.00 16.80 95 PRO B CA 1
ATOM 2800 C C . PRO B 1 116 ? 68.540 19.752 9.283 1.00 17.11 95 PRO B C 1
ATOM 2801 O O . PRO B 1 116 ? 69.326 19.861 10.223 1.00 19.06 95 PRO B O 1
ATOM 2805 N N . ARG B 1 117 ? 68.117 18.583 8.808 1.00 18.65 96 ARG B N 1
ATOM 2806 C CA . ARG B 1 117 ? 68.533 17.295 9.341 1.00 20.85 96 ARG B CA 1
ATOM 2807 C C . ARG B 1 117 ? 69.994 16.987 9.031 1.00 17.37 96 ARG B C 1
ATOM 2808 O O . ARG B 1 117 ? 70.693 16.378 9.852 1.00 18.55 96 ARG B O 1
ATOM 2816 N N . ARG B 1 118 ? 70.465 17.351 7.845 1.00 18.35 97 ARG B N 1
ATOM 2817 C CA . ARG B 1 118 ? 71.828 17.041 7.407 1.00 17.52 97 ARG B CA 1
ATOM 2818 C C . ARG B 1 118 ? 72.717 18.221 7.783 1.00 17.06 97 ARG B C 1
ATOM 2819 O O . ARG B 1 118 ? 72.666 19.289 7.157 1.00 17.95 97 ARG B O 1
ATOM 2827 N N . ILE B 1 119 ? 73.496 18.036 8.846 1.00 15.74 98 ILE B N 1
ATOM 2828 C CA . ILE B 1 119 ? 74.216 19.100 9.531 1.00 15.49 98 ILE B CA 1
ATOM 2829 C C . ILE B 1 119 ? 75.713 18.931 9.342 1.00 16.32 98 ILE B C 1
ATOM 2830 O O . ILE B 1 119 ? 76.248 17.821 9.455 1.00 16.47 98 ILE B O 1
ATOM 2835 N N . PHE B 1 120 ? 76.397 20.053 9.148 1.00 15.53 99 PHE B N 1
ATOM 2836 C CA . PHE B 1 120 ? 77.852 20.126 9.228 1.00 14.61 99 PHE B CA 1
ATOM 2837 C C . PHE B 1 120 ? 78.203 20.634 10.626 1.00 13.85 99 PHE B C 1
ATOM 2838 O O . PHE B 1 120 ? 77.892 21.775 10.970 1.00 14.07 99 PHE B O 1
ATOM 2846 N N . HIS B 1 121 ? 78.817 19.770 11.433 1.00 14.05 100 HIS B N 1
ATOM 2847 C CA . HIS B 1 121 ? 79.212 20.098 12.801 1.00 13.55 100 HIS B CA 1
ATOM 2848 C C . HIS B 1 121 ? 80.573 20.790 12.817 1.00 14.64 100 HIS B C 1
ATOM 2849 O O . HIS B 1 121 ? 81.539 20.306 12.207 1.00 15.99 100 HIS B O 1
ATOM 2856 N N . ILE B 1 122 ? 80.651 21.930 13.507 1.00 13.91 101 ILE B N 1
ATOM 2857 C CA . ILE B 1 122 ? 81.918 22.601 13.794 1.00 13.80 101 ILE B CA 1
ATOM 2858 C C . ILE B 1 122 ? 82.052 22.600 15.305 1.00 13.96 101 ILE B C 1
ATOM 2859 O O . ILE B 1 122 ? 81.265 23.258 15.994 1.00 15.24 101 ILE B O 1
ATOM 2864 N N . GLY B 1 123 ? 83.028 21.862 15.811 1.00 14.53 102 GLY B N 1
ATOM 2865 C CA . GLY B 1 123 ? 83.209 21.721 17.244 1.00 15.43 102 GLY B CA 1
ATOM 2866 C C . GLY B 1 123 ? 83.997 20.462 17.533 1.00 16.15 102 GLY B C 1
ATOM 2867 O O . GLY B 1 123 ? 84.340 19.698 16.636 1.00 18.92 102 GLY B O 1
ATOM 2868 N N . CYS B 1 124 ? 84.271 20.253 18.817 1.00 17.05 103 CYS B N 1
ATOM 2869 C CA . CYS B 1 124 ? 85.090 19.118 19.215 1.00 18.80 103 CYS B CA 1
ATOM 2870 C C . CYS B 1 124 ? 84.229 17.866 19.426 1.00 17.41 103 CYS B C 1
ATOM 2871 O O . CYS B 1 124 ? 83.000 17.907 19.363 1.00 19.44 103 CYS B O 1
ATOM 2874 N N . GLU B 1 125 ? 84.901 16.739 19.671 1.00 18.83 104 GLU B N 1
ATOM 2875 C CA . GLU B 1 125 ? 84.206 15.461 19.831 1.00 20.11 104 GLU B CA 1
ATOM 2876 C C . GLU B 1 125 ? 83.314 15.442 21.071 1.00 19.15 104 GLU B C 1
ATOM 2877 O O . GLU B 1 125 ? 82.199 14.911 21.030 1.00 20.32 104 GLU B O 1
ATOM 2879 N N . ARG B 1 126 ? 83.776 15.992 22.197 1.00 20.45 105 ARG B N 1
ATOM 2880 C CA . ARG B 1 126 ? 82.919 15.969 23.381 1.00 20.98 105 ARG B CA 1
ATOM 2881 C C . ARG B 1 126 ? 81.658 16.797 23.187 1.00 19.03 105 ARG B C 1
ATOM 2882 O O . ARG B 1 126 ? 80.619 16.505 23.799 1.00 20.72 105 ARG B O 1
ATOM 2890 N N . GLU B 1 127 ? 81.722 17.816 22.327 1.00 17.53 106 GLU B N 1
ATOM 2891 C CA . GLU B 1 127 ? 80.565 18.656 22.079 1.00 16.85 106 GLU B CA 1
ATOM 2892 C C . GLU B 1 127 ? 79.493 17.954 21.255 1.00 16.67 106 GLU B C 1
ATOM 2893 O O . GLU B 1 127 ? 78.396 18.502 21.111 1.00 17.03 106 GLU B O 1
ATOM 2899 N N . LEU B 1 128 ? 79.761 16.745 20.758 1.00 17.29 107 LEU B N 1
ATOM 2900 C CA . LEU B 1 128 ? 78.726 15.971 20.068 1.00 17.66 107 LEU B CA 1
ATOM 2901 C C . LEU B 1 128 ? 77.589 15.572 20.994 1.00 18.65 107 LEU B C 1
ATOM 2902 O O . LEU B 1 128 ? 76.520 15.173 20.504 1.00 18.56 107 LEU B O 1
ATOM 2907 N N . ALA B 1 129 ? 77.785 15.684 22.318 1.00 17.31 108 ALA B N 1
ATOM 2908 C CA . ALA B 1 129 ? 76.702 15.417 23.251 1.00 18.76 108 ALA B CA 1
ATOM 2909 C C . ALA B 1 129 ? 75.454 16.237 22.957 1.00 18.06 108 ALA B C 1
ATOM 2910 O O . ALA B 1 129 ? 74.343 15.812 23.306 1.00 19.70 108 ALA B O 1
ATOM 2912 N N . ILE B 1 130 ? 75.605 17.409 22.326 1.00 16.89 109 ILE B N 1
ATOM 2913 C CA . ILE B 1 130 ? 74.451 18.261 22.040 1.00 14.86 109 ILE B CA 1
ATOM 2914 C C . ILE B 1 130 ? 73.440 17.566 21.123 1.00 16.55 109 ILE B C 1
ATOM 2915 O O . ILE B 1 130 ? 72.251 17.916 21.143 1.00 16.35 109 ILE B O 1
ATOM 2920 N N . TYR B 1 131 ? 73.875 16.576 20.334 1.00 16.70 110 TYR B N 1
ATOM 2921 C CA . TYR B 1 131 ? 72.985 15.919 19.382 1.00 17.14 110 TYR B CA 1
ATOM 2922 C C . TYR B 1 131 ? 72.320 14.679 19.946 1.00 18.76 110 TYR B C 1
ATOM 2923 O O . TYR B 1 131 ? 71.511 14.064 19.239 1.00 20.22 110 TYR B O 1
ATOM 2932 N N . ASP B 1 132 ? 72.646 14.283 21.182 1.00 20.82 111 ASP B N 1
ATOM 2933 C CA . ASP B 1 132 ? 72.103 13.049 21.738 1.00 25.06 111 ASP B CA 1
ATOM 2934 C C . ASP B 1 132 ? 70.583 13.086 21.703 1.00 23.97 111 ASP B C 1
ATOM 2935 O O . ASP B 1 132 ? 69.967 14.056 22.151 1.00 24.96 111 ASP B O 1
ATOM 2940 N N . GLY B 1 133 ? 69.979 12.026 21.169 1.00 23.83 112 GLY B N 1
ATOM 2941 C CA . GLY B 1 133 ? 68.538 11.933 21.126 1.00 24.29 112 GLY B CA 1
ATOM 2942 C C . GLY B 1 133 ? 67.867 12.764 20.052 1.00 24.57 112 GLY B C 1
ATOM 2943 O O . GLY B 1 133 ? 66.636 12.729 19.952 1.00 28.41 112 GLY B O 1
ATOM 2944 N N . LEU B 1 134 ? 68.624 13.515 19.256 1.00 23.34 113 LEU B N 1
ATOM 2945 C CA . LEU B 1 134 ? 68.070 14.314 18.178 1.00 22.03 113 LEU B CA 1
ATOM 2946 C C . LEU B 1 134 ? 68.170 13.563 16.851 1.00 26.83 113 LEU B C 1
ATOM 2947 O O . LEU B 1 134 ? 69.109 12.801 16.608 1.00 29.46 113 LEU B O 1
ATOM 2952 N N . ASP B 1 135 ? 67.200 13.810 15.980 1.00 29.19 114 ASP B N 1
ATOM 2953 C CA . ASP B 1 135 ? 67.093 13.064 14.725 1.00 32.26 114 ASP B CA 1
ATOM 2954 C C . ASP B 1 135 ? 67.846 13.808 13.623 1.00 31.52 114 ASP B C 1
ATOM 2955 O O . ASP B 1 135 ? 67.272 14.395 12.709 1.00 33.10 114 ASP B O 1
ATOM 2960 N N . VAL B 1 136 ? 69.174 13.773 13.732 1.00 28.07 115 VAL B N 1
ATOM 2961 C CA . VAL B 1 136 ? 70.042 14.499 12.816 1.00 25.32 115 VAL B CA 1
ATOM 2962 C C . VAL B 1 136 ? 71.082 13.547 12.251 1.00 23.56 115 VAL B C 1
ATOM 2963 O O . VAL B 1 136 ? 71.307 12.447 12.761 1.00 25.11 115 VAL B O 1
ATOM 2967 N N . GLU B 1 137 ? 71.712 13.987 11.169 1.00 22.53 116 GLU B N 1
ATOM 2968 C CA . GLU B 1 137 ? 72.775 13.231 10.532 1.00 23.79 116 GLU B CA 1
ATOM 2969 C C . GLU B 1 137 ? 73.942 14.178 10.326 1.00 20.39 116 GLU B C 1
ATOM 2970 O O . GLU B 1 137 ? 73.803 15.188 9.623 1.00 21.34 116 GLU B O 1
ATOM 2976 N N . LEU B 1 138 ? 75.074 13.882 10.970 1.00 19.83 117 LEU B N 1
ATOM 2977 C CA . LEU B 1 138 ? 76.254 14.724 10.830 1.00 19.21 117 LEU B CA 1
ATOM 2978 C C . LEU B 1 138 ? 77.010 14.297 9.583 1.00 19.57 117 LEU B C 1
ATOM 2979 O O . LEU B 1 138 ? 77.417 13.136 9.462 1.00 22.18 117 LEU B O 1
ATOM 2984 N N . VAL B 1 139 ? 77.179 15.224 8.648 1.00 17.87 118 VAL B N 1
ATOM 2985 C CA . VAL B 1 139 ? 77.687 14.911 7.329 1.00 18.18 118 VAL B CA 1
ATOM 2986 C C . VAL B 1 139 ? 78.846 15.840 6.973 1.00 18.93 118 VAL B C 1
ATOM 2987 O O . VAL B 1 139 ? 79.182 16.766 7.705 1.00 19.64 118 VAL B O 1
ATOM 2991 N N . GLU B 1 140 ? 79.457 15.574 5.823 1.00 20.36 119 GLU B N 1
ATOM 2992 C CA . GLU B 1 140 ? 80.521 16.430 5.326 1.00 20.52 119 GLU B CA 1
ATOM 2993 C C . GLU B 1 140 ? 79.951 17.768 4.861 1.00 18.86 119 GLU B C 1
ATOM 2994 O O . GLU B 1 140 ? 78.753 17.915 4.593 1.00 18.60 119 GLU B O 1
ATOM 3000 N N . GLU B 1 141 ? 80.846 18.748 4.726 1.00 19.31 120 GLU B N 1
ATOM 3001 C CA . GLU B 1 141 ? 80.463 20.105 4.342 1.00 18.80 120 GLU B CA 1
ATOM 3002 C C . GLU B 1 141 ? 79.601 20.120 3.078 1.00 18.47 120 GLU B C 1
ATOM 3003 O O . GLU B 1 141 ? 78.559 20.780 3.029 1.00 18.14 120 GLU B O 1
ATOM 3009 N N . PHE B 1 142 ? 80.024 19.391 2.043 1.00 19.31 121 PHE B N 1
ATOM 3010 C CA . PHE B 1 142 ? 79.313 19.424 0.772 1.00 20.48 121 PHE B CA 1
ATOM 3011 C C . PHE B 1 142 ? 77.983 18.681 0.818 1.00 19.40 121 PHE B C 1
ATOM 3012 O O . PHE B 1 142 ? 77.157 18.874 -0.084 1.00 21.44 121 PHE B O 1
ATOM 3020 N N . GLU B 1 143 ? 77.772 17.834 1.833 1.00 18.12 122 GLU B N 1
ATOM 3021 C CA . GLU B 1 143 ? 76.559 17.047 2.015 1.00 17.91 122 GLU B CA 1
ATOM 3022 C C . GLU B 1 143 ? 75.520 17.748 2.883 1.00 18.72 122 GLU B C 1
ATOM 3023 O O . GLU B 1 143 ? 74.382 17.268 2.977 1.00 18.58 122 GLU B O 1
ATOM 3029 N N . ALA B 1 144 ? 75.888 18.845 3.541 1.00 18.18 123 ALA B N 1
ATOM 3030 C CA . ALA B 1 144 ? 75.054 19.452 4.564 1.00 17.48 123 ALA B CA 1
ATOM 3031 C C . ALA B 1 144 ? 74.101 20.475 3.972 1.00 17.72 123 ALA B C 1
ATOM 3032 O O . ALA B 1 144 ? 74.313 21.010 2.880 1.00 19.25 123 ALA B O 1
ATOM 3034 N N . ALA B 1 145 ? 73.038 20.747 4.721 1.00 15.37 124 ALA B N 1
ATOM 3035 C CA . ALA B 1 145 ? 72.131 21.849 4.433 1.00 15.31 124 ALA B CA 1
ATOM 3036 C C . ALA B 1 145 ? 72.062 22.868 5.562 1.00 16.12 124 ALA B C 1
ATOM 3037 O O . ALA B 1 145 ? 71.350 23.868 5.429 1.00 16.79 124 ALA B O 1
ATOM 3039 N N . GLY B 1 146 ? 72.783 22.647 6.658 1.00 14.37 125 GLY B N 1
ATOM 3040 C CA . GLY B 1 146 ? 72.847 23.602 7.747 1.00 14.41 125 GLY B CA 1
ATOM 3041 C C . GLY B 1 146 ? 74.122 23.354 8.510 1.00 14.04 125 GLY B C 1
ATOM 3042 O O . GLY B 1 146 ? 74.767 22.311 8.355 1.00 15.05 125 GLY B O 1
ATOM 3043 N N . VAL B 1 147 ? 74.486 24.330 9.338 1.00 14.23 126 VAL B N 1
ATOM 3044 C CA . VAL B 1 147 ? 75.681 24.260 10.164 1.00 12.93 126 VAL B CA 1
ATOM 3045 C C . VAL B 1 147 ? 75.261 24.370 11.622 1.00 12.75 126 VAL B C 1
ATOM 3046 O O . VAL B 1 147 ? 74.381 25.169 11.980 1.00 13.43 126 VAL B O 1
ATOM 3050 N N . VAL B 1 148 ? 75.904 23.571 12.473 1.00 12.54 127 VAL B N 1
ATOM 3051 C CA . VAL B 1 148 ? 75.813 23.750 13.924 1.00 12.42 127 VAL B CA 1
ATOM 3052 C C . VAL B 1 148 ? 77.219 23.921 14.459 1.00 12.60 127 VAL B C 1
ATOM 3053 O O . VAL B 1 148 ? 78.086 23.064 14.230 1.00 13.95 127 VAL B O 1
ATOM 3057 N N . CYS B 1 149 ? 77.448 25.024 15.164 1.00 12.89 128 CYS B N 1
ATOM 3058 C CA . CYS B 1 149 ? 78.772 25.314 15.698 1.00 13.75 128 CYS B CA 1
ATOM 3059 C C . CYS B 1 149 ? 78.702 25.321 17.218 1.00 13.14 128 CYS B C 1
ATOM 3060 O O . CYS B 1 149 ? 78.042 26.183 17.804 1.00 14.48 128 CYS B O 1
ATOM 3063 N N . THR B 1 150 ? 79.337 24.327 17.837 1.00 13.65 129 THR B N 1
ATOM 3064 C CA . THR B 1 150 ? 79.490 24.295 19.290 1.00 12.97 129 THR B CA 1
ATOM 3065 C C . THR B 1 150 ? 80.806 24.909 19.760 1.00 13.76 129 THR B C 1
ATOM 3066 O O . THR B 1 150 ? 80.907 25.276 20.939 1.00 16.14 129 THR B O 1
ATOM 3070 N N . GLY B 1 151 ? 81.793 25.041 18.878 1.00 13.70 130 GLY B N 1
ATOM 3071 C CA . GLY B 1 151 ? 83.096 25.571 19.240 1.00 15.44 130 GLY B CA 1
ATOM 3072 C C . GLY B 1 151 ? 84.069 25.339 18.101 1.00 14.58 130 GLY B C 1
ATOM 3073 O O . GLY B 1 151 ? 83.673 24.953 17.007 1.00 16.47 130 GLY B O 1
ATOM 3074 N N . LEU B 1 152 ? 85.341 25.604 18.353 1.00 16.12 131 LEU B N 1
ATOM 3075 C CA . LEU B 1 152 ? 86.356 25.275 17.357 1.00 15.43 131 LEU B CA 1
ATOM 3076 C C . LEU B 1 152 ? 86.679 23.778 17.403 1.00 16.70 131 LEU B C 1
ATOM 3077 O O . LEU B 1 152 ? 86.522 23.121 18.436 1.00 18.67 131 LEU B O 1
ATOM 3082 N N . TYR B 1 153 ? 87.157 23.231 16.275 1.00 15.70 132 TYR B N 1
ATOM 3083 C CA . TYR B 1 153 ? 87.544 21.817 16.284 1.00 16.91 132 TYR B CA 1
ATOM 3084 C C . TYR B 1 153 ? 88.660 21.539 17.290 1.00 18.68 132 TYR B C 1
ATOM 3085 O O . TYR B 1 153 ? 88.651 20.499 17.967 1.00 21.68 132 TYR B O 1
ATOM 3094 N N . ASP B 1 154 ? 89.638 22.444 17.397 1.00 19.63 133 ASP B N 1
ATOM 3095 C CA . ASP B 1 154 ? 90.731 22.249 18.353 1.00 22.44 133 ASP B CA 1
ATOM 3096 C C . ASP B 1 154 ? 91.140 23.622 18.881 1.00 22.34 133 ASP B C 1
ATOM 3097 O O . ASP B 1 154 ? 92.032 24.275 18.337 1.00 22.49 133 ASP B O 1
ATOM 3102 N N . ASP B 1 155 ? 90.487 24.041 19.950 1.00 21.67 134 ASP B N 1
ATOM 3103 C CA . ASP B 1 155 ? 90.708 25.394 20.441 1.00 21.85 134 ASP B CA 1
ATOM 3104 C C . ASP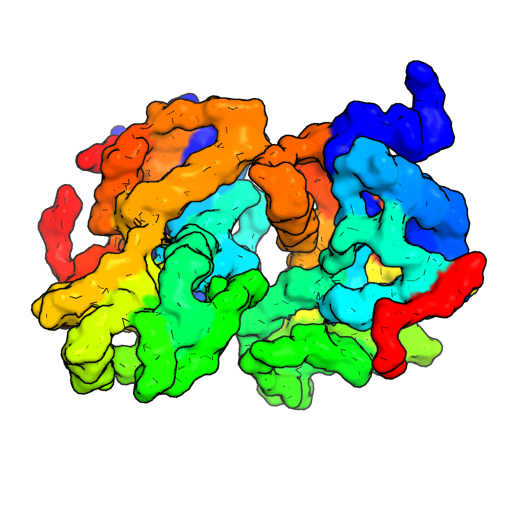 B 1 155 ? 92.027 25.575 21.183 1.00 23.70 134 ASP B C 1
ATOM 3105 O O . ASP B 1 155 ? 92.319 26.691 21.611 1.00 25.85 134 ASP B O 1
ATOM 3110 N N . GLU B 1 156 ? 92.836 24.529 21.323 1.00 24.65 135 GLU B N 1
ATOM 3111 C CA . GLU B 1 156 ? 94.169 24.727 21.879 1.00 27.66 135 GLU B CA 1
ATOM 3112 C C . GLU B 1 156 ? 95.123 25.323 20.850 1.00 26.95 135 GLU B C 1
ATOM 3113 O O . GLU B 1 156 ? 96.084 26.018 21.216 1.00 29.72 135 GLU B O 1
ATOM 3115 N N . VAL B 1 157 ? 94.876 25.086 19.566 1.00 26.84 136 VAL B N 1
ATOM 3116 C CA . VAL B 1 157 ? 95.834 25.472 18.534 1.00 28.67 136 VAL B CA 1
ATOM 3117 C C . VAL B 1 157 ? 95.214 26.287 17.404 1.00 28.44 136 VAL B C 1
ATOM 3118 O O . VAL B 1 157 ? 95.935 26.844 16.568 1.00 32.95 136 VAL B O 1
ATOM 3122 N N . GLU B 1 158 ? 93.891 26.371 17.352 1.00 23.70 137 GLU B N 1
ATOM 3123 C CA . GLU B 1 158 ? 93.244 27.082 16.257 1.00 20.89 137 GLU B CA 1
ATOM 3124 C C . GLU B 1 158 ? 92.718 28.444 16.691 1.00 20.49 137 GLU B C 1
ATOM 3125 O O . GLU B 1 158 ? 92.520 28.728 17.879 1.00 21.64 137 GLU B O 1
ATOM 3131 N N . THR B 1 159 ? 92.475 29.290 15.691 1.00 19.43 138 THR B N 1
ATOM 3132 C CA . THR B 1 159 ? 91.904 30.610 15.910 1.00 18.20 138 THR B CA 1
ATOM 3133 C C . THR B 1 159 ? 90.905 30.858 14.787 1.00 17.64 138 THR B C 1
ATOM 3134 O O . THR B 1 159 ? 90.842 30.076 13.829 1.00 18.15 138 THR B O 1
ATOM 3138 N N . PRO B 1 160 ? 90.103 31.919 14.866 1.00 18.09 139 PRO B N 1
ATOM 3139 C CA . PRO B 1 160 ? 89.142 32.183 13.789 1.00 18.06 139 PRO B CA 1
ATOM 3140 C C . PRO B 1 160 ? 89.791 32.376 12.434 1.00 18.43 139 PRO B C 1
ATOM 3141 O O . PRO B 1 160 ? 89.131 32.127 11.414 1.00 19.44 139 PRO B O 1
ATOM 3145 N N . GLU B 1 161 ? 91.079 32.734 12.379 1.00 20.20 140 GLU B N 1
ATOM 3146 C CA . GLU B 1 161 ? 91.726 32.895 11.082 1.00 24.49 140 GLU B CA 1
ATOM 3147 C C . GLU B 1 161 ? 91.754 31.589 10.309 1.00 22.54 140 GLU B C 1
ATOM 3148 O O . GLU B 1 161 ? 91.722 31.596 9.070 1.00 25.15 140 GLU B O 1
ATOM 3154 N N . ASP B 1 162 ? 91.797 30.459 11.014 1.00 19.90 141 ASP B N 1
ATOM 3155 C CA . ASP B 1 162 ? 91.802 29.156 10.369 1.00 19.54 141 ASP B CA 1
ATOM 3156 C C . ASP B 1 162 ? 90.487 28.830 9.682 1.00 19.23 141 ASP B C 1
ATOM 3157 O O . ASP B 1 162 ? 90.453 27.886 8.887 1.00 21.67 141 ASP B O 1
ATOM 3162 N N . TYR B 1 163 ? 89.423 29.579 9.974 1.00 17.63 142 TYR B N 1
ATOM 3163 C CA . TYR B 1 163 ? 88.077 29.273 9.504 1.00 17.19 142 TYR B CA 1
ATOM 3164 C C . TYR B 1 163 ? 87.607 30.193 8.385 1.00 17.33 142 TYR B C 1
ATOM 3165 O O . TYR B 1 163 ? 86.470 30.044 7.903 1.00 18.99 142 TYR B O 1
ATOM 3174 N N . ARG B 1 164 ? 88.449 31.122 7.932 1.00 19.17 143 ARG B N 1
ATOM 3175 C CA . ARG B 1 164 ? 87.983 32.145 6.995 1.00 22.05 143 ARG B CA 1
ATOM 3176 C C . ARG B 1 164 ? 87.493 31.538 5.683 1.00 21.55 143 ARG B C 1
ATOM 3177 O O . ARG B 1 164 ? 86.420 31.905 5.183 1.00 22.34 143 ARG B O 1
ATOM 3185 N N . GLU B 1 165 ? 88.243 30.588 5.121 1.00 21.48 144 GLU B N 1
ATOM 3186 C CA . GLU B 1 165 ? 87.830 30.017 3.835 1.00 21.95 144 GLU B CA 1
ATOM 3187 C C . GLU B 1 165 ? 86.579 29.167 3.993 1.00 20.77 144 GLU B C 1
ATOM 3188 O O . GLU B 1 165 ? 85.670 29.225 3.153 1.00 20.77 144 GLU B O 1
ATOM 3194 N N . LEU B 1 166 ? 86.507 28.395 5.080 1.00 19.43 145 LEU B N 1
ATOM 3195 C CA . LEU B 1 166 ? 85.326 27.583 5.354 1.00 18.47 145 LEU B CA 1
ATOM 3196 C C . LEU B 1 166 ? 84.086 28.461 5.511 1.00 18.46 145 LEU B C 1
ATOM 3197 O O . LEU B 1 166 ? 83.036 28.189 4.906 1.00 18.73 145 LEU B O 1
ATOM 3202 N N . LEU B 1 167 ? 84.191 29.539 6.300 1.00 18.76 146 LEU B N 1
ATOM 3203 C CA . LEU B 1 167 ? 83.039 30.419 6.487 1.00 18.22 146 LEU B CA 1
ATOM 3204 C C . LEU B 1 167 ? 82.620 31.082 5.173 1.00 19.73 146 LEU B C 1
ATOM 3205 O O . LEU B 1 167 ? 81.431 31.301 4.943 1.00 20.11 146 LEU B O 1
ATOM 3210 N N . GLN B 1 168 ? 83.590 31.430 4.323 1.00 19.83 147 GLN B N 1
ATOM 3211 C CA A GLN B 1 168 ? 83.267 32.010 3.022 0.59 21.34 147 GLN B CA 1
ATOM 3212 C CA B GLN B 1 168 ? 83.280 32.004 3.014 0.41 21.43 147 GLN B CA 1
ATOM 3213 C C . GLN B 1 168 ? 82.454 31.034 2.180 1.00 20.76 147 GLN B C 1
ATOM 3214 O O . GLN B 1 168 ? 81.458 31.422 1.551 1.00 22.22 147 GLN B O 1
ATOM 3225 N N . ARG B 1 169 ? 82.854 29.758 2.158 1.00 19.31 148 ARG B N 1
ATOM 3226 C CA . ARG B 1 169 ? 82.104 28.764 1.388 1.00 19.49 148 ARG B CA 1
ATOM 3227 C C . ARG B 1 169 ? 80.701 28.581 1.950 1.00 19.03 148 ARG B C 1
ATOM 3228 O O . ARG B 1 169 ? 79.721 28.545 1.205 1.00 20.33 148 ARG B O 1
ATOM 3236 N N . LEU B 1 170 ? 80.581 28.441 3.268 1.00 18.85 149 LEU B N 1
ATOM 3237 C CA . LEU B 1 170 ? 79.260 28.249 3.860 1.00 19.07 149 LEU B CA 1
ATOM 3238 C C . LEU B 1 170 ? 78.366 29.454 3.599 1.00 19.56 149 LEU B C 1
ATOM 3239 O O . LEU B 1 170 ? 77.180 29.302 3.257 1.00 20.08 149 LEU B O 1
ATOM 3244 N N . ARG B 1 171 ? 78.920 30.662 3.729 1.00 19.51 150 ARG B N 1
ATOM 3245 C CA A ARG B 1 171 ? 78.125 31.859 3.493 0.48 19.31 150 ARG B CA 1
ATOM 3246 C CA B ARG B 1 171 ? 78.146 31.877 3.484 0.52 19.48 150 ARG B CA 1
ATOM 3247 C C . ARG B 1 171 ? 77.672 31.944 2.038 1.00 18.76 150 ARG B C 1
ATOM 3248 O O . ARG B 1 171 ? 76.541 32.369 1.764 1.00 20.30 150 ARG B O 1
ATOM 3263 N N . SER B 1 172 ? 78.531 31.538 1.096 1.00 18.10 151 SER B N 1
ATOM 3264 C CA . SER B 1 172 ? 78.154 31.618 -0.315 1.00 17.76 151 SER B CA 1
ATOM 3265 C C . SER B 1 172 ? 76.921 30.782 -0.597 1.00 17.36 151 SER B C 1
ATOM 3266 O O . SER B 1 172 ? 76.160 31.097 -1.520 1.00 19.69 151 SER B O 1
ATOM 3269 N N . ARG B 1 173 ? 76.715 29.713 0.167 1.00 17.38 152 ARG B N 1
ATOM 3270 C CA . ARG B 1 173 ? 75.541 28.855 0.046 1.00 16.80 152 ARG B CA 1
ATOM 3271 C C . ARG B 1 173 ? 74.362 29.328 0.893 1.00 17.47 152 ARG B C 1
ATOM 3272 O O . ARG B 1 173 ? 73.298 28.690 0.865 1.00 18.35 152 ARG B O 1
ATOM 3280 N N . ASN B 1 174 ? 74.541 30.404 1.657 1.00 17.81 153 ASN B N 1
ATOM 3281 C CA . ASN B 1 174 ? 73.507 30.945 2.541 1.00 18.23 153 ASN B CA 1
ATOM 3282 C C . ASN B 1 174 ? 72.997 29.896 3.529 1.00 17.33 153 ASN B C 1
ATOM 3283 O O . ASN B 1 174 ? 71.810 29.847 3.852 1.00 19.05 153 ASN B O 1
ATOM 3288 N N . LEU B 1 175 ? 73.905 29.072 4.056 1.00 16.21 154 LEU B N 1
ATOM 3289 C CA . LEU B 1 175 ? 73.469 28.074 5.025 1.00 16.10 154 LEU B CA 1
ATOM 3290 C C . LEU B 1 175 ? 73.112 28.739 6.356 1.00 15.60 154 LEU B C 1
ATOM 3291 O O . LEU B 1 175 ? 73.774 29.690 6.783 1.00 17.44 154 LEU B O 1
ATOM 3296 N N . PRO B 1 176 ? 72.081 28.262 7.040 1.00 16.48 155 PRO B N 1
ATOM 3297 C CA . PRO B 1 176 ? 71.850 28.727 8.417 1.00 16.36 155 PRO B CA 1
ATOM 3298 C C . PRO B 1 176 ? 72.960 28.225 9.317 1.00 15.28 155 PRO B C 1
ATOM 3299 O O . PRO B 1 176 ? 73.430 27.089 9.183 1.00 16.68 155 PRO B O 1
ATOM 3303 N N . PHE B 1 177 ? 73.378 29.083 10.240 1.00 15.81 156 PHE B N 1
ATOM 3304 C CA . PHE B 1 177 ? 74.504 28.797 11.129 1.00 14.42 156 PHE B CA 1
ATOM 3305 C C . PHE B 1 177 ? 73.963 28.875 12.552 1.00 12.82 156 PHE B C 1
ATOM 3306 O O . PHE B 1 177 ? 73.749 29.973 13.090 1.00 14.22 156 PHE B O 1
ATOM 3314 N N . ILE B 1 178 ? 73.723 27.720 13.158 1.00 12.67 157 ILE B N 1
ATOM 3315 C CA . ILE B 1 178 ? 73.249 27.668 14.547 1.00 12.69 157 ILE B CA 1
ATOM 3316 C C . ILE B 1 178 ? 74.472 27.710 15.456 1.00 12.54 157 ILE B C 1
ATOM 3317 O O . ILE B 1 178 ? 75.353 26.853 15.348 1.00 15.73 157 ILE B O 1
ATOM 3322 N N . CYS B 1 179 ? 74.535 28.706 16.337 1.00 12.56 158 CYS B N 1
ATOM 3323 C CA . CYS B 1 179 ? 75.676 28.860 17.235 1.00 12.82 158 CYS B CA 1
ATOM 3324 C C . CYS B 1 179 ? 75.235 28.480 18.639 1.00 12.84 158 CYS B C 1
ATOM 3325 O O . CYS B 1 179 ? 74.359 29.141 19.215 1.00 15.02 158 CYS B O 1
ATOM 3328 N N . ALA B 1 180 ? 75.848 27.426 19.190 1.00 12.22 159 ALA B N 1
ATOM 3329 C CA . ALA B 1 180 ? 75.464 26.917 20.504 1.00 13.05 159 ALA B CA 1
ATOM 3330 C C . ALA B 1 180 ? 76.162 27.609 21.671 1.00 13.73 159 ALA B C 1
ATOM 3331 O O . ALA B 1 180 ? 75.857 27.283 22.831 1.00 14.09 159 ALA B O 1
ATOM 3333 N N . ASN B 1 181 ? 77.095 28.539 21.416 1.00 12.89 160 ASN B N 1
ATOM 3334 C CA . ASN B 1 181 ? 77.759 29.277 22.494 1.00 13.74 160 ASN B CA 1
ATOM 3335 C C . ASN B 1 181 ? 78.083 30.659 21.965 1.00 13.67 160 ASN B C 1
ATOM 3336 O O . ASN B 1 181 ? 79.094 30.837 21.274 1.00 15.24 160 ASN B O 1
ATOM 3341 N N . PRO B 1 182 ? 77.263 31.671 22.286 1.00 13.61 161 PRO B N 1
ATOM 3342 C CA . PRO B 1 182 ? 77.489 33.032 21.780 1.00 15.78 161 PRO B CA 1
ATOM 3343 C C . PRO B 1 182 ? 78.750 33.712 22.291 1.00 15.05 161 PRO B C 1
ATOM 3344 O O . PRO B 1 182 ? 79.102 34.766 21.752 1.00 16.33 161 PRO B O 1
ATOM 3348 N N . ASP B 1 183 ? 79.404 33.206 23.336 1.00 14.43 162 ASP B N 1
ATOM 3349 C CA . ASP B 1 183 ? 80.602 33.884 23.846 1.00 15.10 162 ASP B CA 1
ATOM 3350 C C . ASP B 1 183 ? 81.674 33.936 22.761 1.00 14.64 162 ASP B C 1
ATOM 3351 O O . ASP B 1 183 ? 81.838 32.984 21.987 1.00 15.43 162 ASP B O 1
ATOM 3356 N N . ILE B 1 184 ? 82.448 35.029 22.738 1.00 16.28 163 ILE B N 1
ATOM 3357 C CA . ILE B 1 184 ? 83.562 35.139 21.793 1.00 16.36 163 ILE B CA 1
ATOM 3358 C C . ILE B 1 184 ? 84.764 34.353 22.285 1.00 15.03 163 ILE B C 1
ATOM 3359 O O . ILE B 1 184 ? 85.387 33.600 21.525 1.00 15.35 163 ILE B O 1
ATOM 3364 N N . MET B 1 185 ? 85.127 34.552 23.556 1.00 16.18 164 MET B N 1
ATOM 3365 C CA . MET B 1 185 ? 86.218 33.837 24.198 1.00 15.87 164 MET B CA 1
ATOM 3366 C C . MET B 1 185 ? 85.777 33.446 25.601 1.00 15.06 164 MET B C 1
ATOM 3367 O O . MET B 1 185 ? 84.737 33.891 26.101 1.00 15.75 164 MET B O 1
ATOM 3372 N N . VAL B 1 186 ? 86.582 32.604 26.236 1.00 15.44 165 VAL B N 1
ATOM 3373 C CA . VAL B 1 186 ? 86.412 32.258 27.639 1.00 16.75 165 VAL B CA 1
ATOM 3374 C C . VAL B 1 186 ? 87.803 32.231 28.261 1.00 16.01 165 VAL B C 1
ATOM 3375 O O . VAL B 1 186 ? 88.792 31.908 27.598 1.00 17.88 165 VAL B O 1
ATOM 3379 N N . GLU B 1 187 ? 87.900 32.609 29.534 1.00 16.10 166 GLU B N 1
ATOM 3380 C CA . GLU B 1 187 ? 89.182 32.552 30.222 1.00 17.63 166 GLU B CA 1
ATOM 3381 C C . GLU B 1 187 ? 89.270 31.262 31.029 1.00 18.80 166 GLU B C 1
ATOM 3382 O O . GLU B 1 187 ? 88.462 31.034 31.932 1.00 21.00 166 GLU B O 1
ATOM 3388 N N . ARG B 1 188 ? 90.208 30.397 30.671 1.00 19.53 167 ARG B N 1
ATOM 3389 C CA . ARG B 1 188 ? 90.465 29.183 31.438 1.00 24.12 167 ARG B CA 1
ATOM 3390 C C . ARG B 1 188 ? 91.791 29.368 32.148 1.00 24.46 167 ARG B C 1
ATOM 3391 O O . ARG B 1 188 ? 92.852 29.333 31.510 1.00 24.46 167 ARG B O 1
ATOM 3399 N N . GLY B 1 189 ? 91.737 29.564 33.462 1.00 25.53 168 GLY B N 1
ATOM 3400 C CA . GLY B 1 189 ? 92.926 29.931 34.188 1.00 26.51 168 GLY B CA 1
ATOM 3401 C C . GLY B 1 189 ? 93.512 31.175 33.557 1.00 26.73 168 GLY B C 1
ATOM 3402 O O . GLY B 1 189 ? 92.815 32.173 33.340 1.00 26.26 168 GLY B O 1
ATOM 3403 N N . PRO B 1 190 ? 94.789 31.126 33.190 1.00 27.87 169 PRO B N 1
ATOM 3404 C CA . PRO B 1 190 ? 95.445 32.300 32.607 1.00 26.73 169 PRO B CA 1
ATOM 3405 C C . PRO B 1 190 ? 95.333 32.392 31.093 1.00 25.05 169 PRO B C 1
ATOM 3406 O O . PRO B 1 190 ? 95.973 33.269 30.511 1.00 25.86 169 PRO B O 1
ATOM 3410 N N . ARG B 1 191 ? 94.554 31.523 30.454 1.00 23.30 170 ARG B N 1
ATOM 3411 C CA A ARG B 1 191 ? 94.516 31.442 29.003 0.62 23.86 170 ARG B CA 1
ATOM 3412 C CA B ARG B 1 191 ? 94.502 31.401 28.996 0.38 22.75 170 ARG B CA 1
ATOM 3413 C C . ARG B 1 191 ? 93.165 31.901 28.469 1.00 21.32 170 ARG B C 1
ATOM 3414 O O . ARG B 1 191 ? 92.118 31.489 28.966 1.00 24.24 170 ARG B O 1
ATOM 3429 N N . LEU B 1 192 ? 93.195 32.748 27.444 1.00 19.78 171 LEU B N 1
ATOM 3430 C CA . LEU B 1 192 ? 91.988 33.074 26.680 1.00 19.12 171 LEU B CA 1
ATOM 3431 C C . LEU B 1 192 ? 91.818 32.072 25.543 1.00 18.26 171 LEU B C 1
ATOM 3432 O O . LEU B 1 192 ? 92.754 31.855 24.759 1.00 20.43 171 LEU B O 1
ATOM 3437 N N . ILE B 1 193 ? 90.626 31.473 25.453 1.00 17.13 172 ILE B N 1
ATOM 3438 C CA . ILE B 1 193 ? 90.327 30.434 24.472 1.00 18.03 172 ILE B CA 1
ATOM 3439 C C . ILE B 1 193 ? 89.167 30.905 23.598 1.00 16.61 172 ILE B C 1
ATOM 3440 O O . ILE B 1 193 ? 88.152 31.378 24.114 1.00 17.43 172 ILE B O 1
ATOM 3445 N N . TRP B 1 194 ? 89.301 30.739 22.276 1.00 16.69 173 TRP B N 1
ATOM 3446 C CA . TRP B 1 194 ? 88.233 31.107 21.351 1.00 15.67 173 TRP B CA 1
ATOM 3447 C C . TRP B 1 194 ? 87.046 30.156 21.474 1.00 15.58 173 TRP B C 1
ATOM 3448 O O . TRP B 1 194 ? 87.224 28.946 21.633 1.00 17.76 173 TRP B O 1
ATOM 3459 N N . CYS B 1 195 ? 85.838 30.707 21.356 1.00 14.62 174 CYS B N 1
ATOM 3460 C CA . CYS B 1 195 ? 84.589 29.956 21.452 1.00 14.77 174 CYS B CA 1
ATOM 3461 C C . CYS B 1 195 ? 83.777 30.064 20.162 1.00 15.01 174 CYS B C 1
ATOM 3462 O O . CYS B 1 195 ? 84.119 30.815 19.246 1.00 15.23 174 CYS B O 1
ATOM 3465 N N . ALA B 1 196 ? 82.655 29.324 20.129 1.00 14.39 175 ALA B N 1
ATOM 3466 C CA . ALA B 1 196 ? 81.807 29.281 18.936 1.00 13.45 175 ALA B CA 1
ATOM 3467 C C . ALA B 1 196 ? 81.361 30.674 18.512 1.00 14.25 175 ALA B C 1
ATOM 3468 O O . ALA B 1 196 ? 81.228 30.946 17.315 1.00 15.30 175 ALA B O 1
ATOM 3470 N N . GLY B 1 197 ? 81.093 31.563 19.469 1.00 14.12 176 GLY B N 1
ATOM 3471 C CA . GLY B 1 197 ? 80.572 32.874 19.119 1.00 14.24 176 GLY B CA 1
ATOM 3472 C C . GLY B 1 197 ? 81.535 33.689 18.282 1.00 14.56 176 GLY B C 1
ATOM 3473 O O . GLY B 1 197 ? 81.113 34.567 17.533 1.00 15.89 176 GLY B O 1
ATOM 3474 N N . ALA B 1 198 ? 82.843 33.404 18.374 1.00 14.10 177 ALA B N 1
ATOM 3475 C CA . ALA B 1 198 ? 83.793 34.091 17.507 1.00 14.42 177 ALA B CA 1
ATOM 3476 C C . ALA B 1 198 ? 83.569 33.721 16.044 1.00 14.69 177 ALA B C 1
ATOM 3477 O O . ALA B 1 198 ? 83.653 34.583 15.160 1.00 17.47 177 ALA B O 1
ATOM 3479 N N . LEU B 1 199 ? 83.263 32.449 15.771 1.00 14.47 178 LEU B N 1
ATOM 3480 C CA . LEU B 1 199 ? 82.974 32.027 14.403 1.00 15.85 178 LEU B CA 1
ATOM 3481 C C . LEU B 1 199 ? 81.627 32.567 13.947 1.00 16.07 178 LEU B C 1
ATOM 3482 O O . LEU B 1 199 ? 81.493 33.002 12.796 1.00 16.76 178 LEU B O 1
ATOM 3487 N N . ALA B 1 200 ? 80.620 32.559 14.826 1.00 15.10 179 ALA B N 1
ATOM 3488 C CA . ALA B 1 200 ? 79.336 33.163 14.477 1.00 16.03 179 ALA B CA 1
ATOM 3489 C C . ALA B 1 200 ? 79.492 34.640 14.141 1.00 16.19 179 ALA B C 1
ATOM 3490 O O . ALA B 1 200 ? 78.865 35.140 13.191 1.00 18.61 179 ALA B O 1
ATOM 3492 N N . ARG B 1 201 ? 80.304 35.364 14.919 1.00 17.41 180 ARG B N 1
ATOM 3493 C CA . ARG B 1 201 ? 80.510 36.779 14.640 1.00 20.23 180 ARG B CA 1
ATOM 3494 C C . ARG B 1 201 ? 81.139 36.976 13.268 1.00 21.10 180 ARG B C 1
ATOM 3495 O O . ARG B 1 201 ? 80.698 37.832 12.489 1.00 21.99 180 ARG B O 1
ATOM 3503 N N . GLU B 1 202 ? 82.153 36.170 12.938 1.00 19.99 181 GLU B N 1
ATOM 3504 C CA . GLU B 1 202 ? 82.765 36.282 11.614 1.00 22.13 181 GLU B CA 1
ATOM 3505 C C . GLU B 1 202 ? 81.769 35.934 10.509 1.00 20.42 181 GLU B C 1
ATOM 3506 O O . GLU B 1 202 ? 81.727 36.601 9.465 1.00 22.89 181 GLU B O 1
ATOM 3512 N N . TYR B 1 203 ? 80.939 34.909 10.728 1.00 18.69 182 TYR B N 1
ATOM 3513 C CA . TYR B 1 203 ? 79.932 34.544 9.729 1.00 19.25 182 TYR B CA 1
ATOM 3514 C C . TYR B 1 203 ? 78.952 35.687 9.502 1.00 20.81 182 TYR B C 1
ATOM 3515 O O . TYR B 1 203 ? 78.608 36.009 8.351 1.00 21.77 182 TYR B O 1
ATOM 3524 N N . GLY B 1 204 ? 78.508 36.326 10.588 1.00 22.58 183 GLY B N 1
ATOM 3525 C CA . GLY B 1 204 ? 77.606 37.460 10.457 1.00 23.31 183 GLY B CA 1
ATOM 3526 C C . GLY B 1 204 ? 78.238 38.642 9.759 1.00 27.07 183 GLY B C 1
ATOM 3527 O O . GLY B 1 204 ? 77.568 39.357 9.002 1.00 30.33 183 GLY B O 1
ATOM 3528 N N . GLN B 1 205 ? 79.534 38.861 9.982 1.00 27.75 184 GLN B N 1
ATOM 3529 C CA . GLN B 1 205 ? 80.220 39.944 9.286 1.00 31.17 184 GLN B CA 1
ATOM 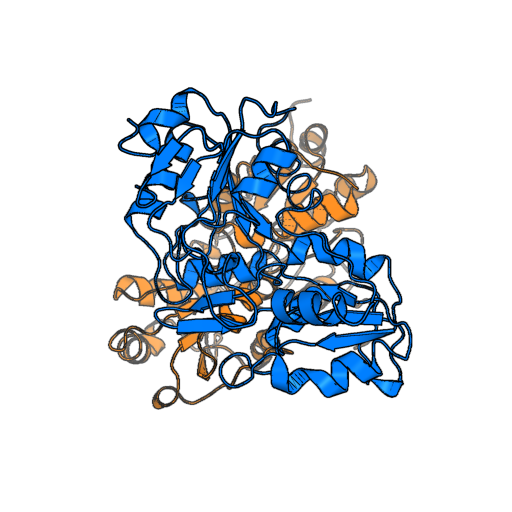3530 C C . GLN B 1 205 ? 80.345 39.684 7.788 1.00 29.96 184 GLN B C 1
ATOM 3531 O O . GLN B 1 205 ? 80.496 40.642 7.015 1.00 32.01 184 GLN B O 1
ATOM 3537 N N . LEU B 1 206 ? 80.288 38.421 7.358 1.00 29.33 185 LEU B N 1
ATOM 3538 C CA . LEU B 1 206 ? 80.209 38.095 5.937 1.00 29.45 185 LEU B CA 1
ATOM 3539 C C . LEU B 1 206 ? 78.799 38.227 5.382 1.00 31.17 185 LEU B C 1
ATOM 3540 O O . LEU B 1 206 ? 78.610 38.034 4.174 1.00 32.14 185 LEU B O 1
ATOM 3545 N N . GLY B 1 207 ? 77.815 38.554 6.215 1.00 30.77 186 GLY B N 1
ATOM 3546 C CA . GLY B 1 207 ? 76.431 38.599 5.789 1.00 30.46 186 GLY B CA 1
ATOM 3547 C C . GLY B 1 207 ? 75.649 37.322 5.994 1.00 29.74 186 GLY B C 1
ATOM 3548 O O . GLY B 1 207 ? 74.520 37.221 5.498 1.00 31.37 186 GLY B O 1
ATOM 3549 N N . GLY B 1 208 ? 76.204 36.351 6.713 1.00 25.89 187 GLY B N 1
ATOM 3550 C CA . GLY B 1 208 ? 75.516 35.094 6.901 1.00 23.40 187 GLY B CA 1
ATOM 3551 C C . GLY B 1 208 ? 74.488 35.158 8.006 1.00 21.69 187 GLY B C 1
ATOM 3552 O O . GLY B 1 208 ? 74.535 36.015 8.884 1.00 23.72 187 GLY B O 1
ATOM 3553 N N . ARG B 1 209 ? 73.551 34.216 7.946 1.00 19.92 188 ARG B N 1
ATOM 3554 C CA A ARG B 1 209 ? 72.475 34.136 8.914 0.56 20.88 188 ARG B CA 1
ATOM 3555 C CA B ARG B 1 209 ? 72.458 34.115 8.908 0.44 21.06 188 ARG B CA 1
ATOM 3556 C C . ARG B 1 209 ? 72.906 33.280 10.099 1.00 17.50 188 ARG B C 1
ATOM 3557 O O . ARG B 1 209 ? 73.243 32.108 9.934 1.00 18.55 188 ARG B O 1
ATOM 3572 N N . THR B 1 210 ? 72.868 33.860 11.303 1.00 17.47 189 THR B N 1
ATOM 3573 C CA . THR B 1 210 ? 73.145 33.112 12.524 1.00 16.61 189 THR B CA 1
ATOM 3574 C C . THR B 1 210 ? 71.888 33.000 13.381 1.00 17.05 189 THR B C 1
ATOM 3575 O O . THR B 1 210 ? 71.045 33.905 13.419 1.00 19.72 189 THR B O 1
ATOM 3579 N N . LEU B 1 211 ? 71.781 31.876 14.080 1.00 14.55 190 LEU B N 1
ATOM 3580 C CA A LEU B 1 211 ? 70.656 31.609 14.960 0.44 15.10 190 LEU B CA 1
ATOM 3581 C CA B LEU B 1 211 ? 70.651 31.576 14.953 0.56 14.65 190 LEU B CA 1
ATOM 3582 C C . LEU B 1 211 ? 71.211 31.213 16.313 1.00 14.32 190 LEU B C 1
ATOM 3583 O O . LEU B 1 211 ? 72.020 30.283 16.407 1.00 15.38 190 LEU B O 1
ATOM 3592 N N . ILE B 1 212 ? 70.780 31.937 17.345 1.00 14.16 191 ILE B N 1
ATOM 3593 C CA . ILE B 1 212 ? 71.327 31.805 18.692 1.00 15.68 191 ILE B CA 1
ATOM 3594 C C . ILE B 1 212 ? 70.187 31.726 19.697 1.00 15.74 191 ILE B C 1
ATOM 3595 O O . ILE B 1 212 ? 69.208 32.475 19.605 1.00 17.71 191 ILE B O 1
ATOM 3600 N N . ALA B 1 213 ? 70.343 30.848 20.690 1.00 14.84 192 ALA B N 1
ATOM 3601 C CA . ALA B 1 213 ? 69.401 30.727 21.793 1.00 14.42 192 ALA B CA 1
ATOM 3602 C C . ALA B 1 213 ? 69.989 31.059 23.163 1.00 13.51 192 ALA B C 1
ATOM 3603 O O . ALA B 1 213 ? 69.209 31.317 24.093 1.00 14.79 192 ALA B O 1
ATOM 3605 N N . GLY B 1 214 ? 71.317 31.066 23.311 1.00 13.58 193 GLY B N 1
ATOM 3606 C CA . GLY B 1 214 ? 71.954 31.408 24.577 1.00 13.24 193 GLY B CA 1
ATOM 3607 C C . GLY B 1 214 ? 71.967 32.913 24.828 1.00 12.66 193 GLY B C 1
ATOM 3608 O O . GLY B 1 214 ? 71.383 33.706 24.080 1.00 14.51 193 GLY B O 1
ATOM 3609 N N . LYS B 1 215 ? 72.624 33.307 25.925 1.00 12.96 194 LYS B N 1
ATOM 3610 C CA . LYS B 1 215 ? 72.646 34.717 26.316 1.00 14.79 194 LYS B CA 1
ATOM 3611 C C . LYS B 1 215 ? 73.337 35.515 25.214 1.00 14.95 194 LYS B C 1
ATOM 3612 O O . LYS B 1 215 ? 74.401 35.108 24.738 1.00 15.87 194 LYS B O 1
ATOM 3618 N N . PRO B 1 216 ? 72.787 36.672 24.805 1.00 16.01 195 PRO B N 1
ATOM 3619 C CA . PRO B 1 216 ? 71.731 37.434 25.487 1.00 15.22 195 PRO B CA 1
ATOM 3620 C C . PRO B 1 216 ? 70.312 37.203 24.968 1.00 15.34 195 PRO B C 1
ATOM 3621 O O . PRO B 1 216 ? 69.415 37.987 25.296 1.00 16.65 195 PRO B O 1
ATOM 3625 N N . HIS B 1 217 ? 70.092 36.139 24.206 1.00 15.85 196 HIS B N 1
ATOM 3626 C CA A HIS B 1 217 ? 68.776 35.918 23.614 0.63 15.32 196 HIS B CA 1
ATOM 3627 C CA B HIS B 1 217 ? 68.778 35.945 23.618 0.37 16.32 196 HIS B CA 1
ATOM 3628 C C . HIS B 1 217 ? 67.784 35.323 24.607 1.00 16.07 196 HIS B C 1
ATOM 3629 O O . HIS B 1 217 ? 68.148 34.737 25.629 1.00 15.64 196 HIS B O 1
ATOM 3642 N N . ARG B 1 218 ? 66.501 35.487 24.276 1.00 16.12 197 ARG B N 1
ATOM 3643 C CA . ARG B 1 218 ? 65.411 35.112 25.175 1.00 16.26 197 ARG B CA 1
ATOM 3644 C C . ARG B 1 218 ? 65.353 33.639 25.589 1.00 15.52 197 ARG B C 1
ATOM 3645 O O . ARG B 1 218 ? 65.034 33.382 26.762 1.00 15.81 197 ARG B O 1
ATOM 3653 N N . PRO B 1 219 ? 65.589 32.642 24.722 1.00 15.87 198 PRO B N 1
ATOM 3654 C CA . PRO B 1 219 ? 65.239 31.263 25.118 1.00 15.41 198 PRO B CA 1
ATOM 3655 C C . PRO B 1 219 ? 65.912 30.798 26.392 1.00 14.95 198 PRO B C 1
ATOM 3656 O O . PRO B 1 219 ? 65.263 30.132 27.202 1.00 15.38 198 PRO B O 1
ATOM 3660 N N . ILE B 1 220 ? 67.182 31.156 26.614 1.00 13.55 199 ILE B N 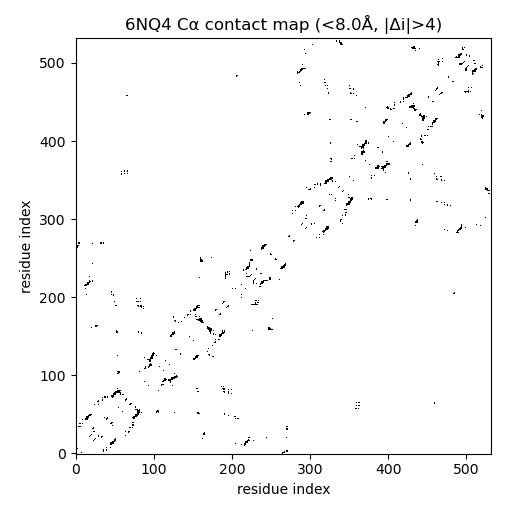1
ATOM 3661 C CA . ILE B 1 220 ? 67.859 30.662 27.812 1.00 13.09 199 ILE B CA 1
ATOM 3662 C C . ILE B 1 220 ? 67.259 31.296 29.065 1.00 14.06 199 ILE B C 1
ATOM 3663 O O . ILE B 1 220 ? 67.108 30.623 30.095 1.00 14.19 199 ILE B O 1
ATOM 3668 N N . TYR B 1 221 ? 66.861 32.572 28.978 1.00 14.57 200 TYR B N 1
ATOM 3669 C CA . TYR B 1 221 ? 66.200 33.235 30.099 1.00 14.52 200 TYR B CA 1
ATOM 3670 C C . TYR B 1 221 ? 64.817 32.656 30.360 1.00 14.25 200 TYR B C 1
ATOM 3671 O O . TYR B 1 221 ? 64.430 32.465 31.525 1.00 15.21 200 TYR B O 1
ATOM 3680 N N . GLU B 1 222 ? 64.052 32.366 29.299 1.00 15.32 201 GLU B N 1
ATOM 3681 C CA A GLU B 1 222 ? 62.742 31.768 29.495 0.51 16.19 201 GLU B CA 1
ATOM 3682 C CA B GLU B 1 222 ? 62.737 31.765 29.501 0.49 16.96 201 GLU B CA 1
ATOM 3683 C C . GLU B 1 222 ? 62.850 30.394 30.149 1.00 16.00 201 GLU B C 1
ATOM 3684 O O . GLU B 1 222 ? 62.041 30.047 31.016 1.00 18.69 201 GLU B O 1
ATOM 3695 N N . ALA B 1 223 ? 63.860 29.607 29.755 1.00 15.45 202 ALA B N 1
ATOM 3696 C CA . ALA B 1 223 ? 64.066 28.298 30.365 1.00 15.24 202 ALA B CA 1
ATOM 3697 C C . ALA B 1 223 ? 64.442 28.435 31.836 1.00 15.66 202 ALA B C 1
ATOM 3698 O O . ALA B 1 223 ? 63.962 27.665 32.677 1.00 16.76 202 ALA B O 1
ATOM 3700 N N . ALA B 1 224 ? 65.306 29.400 32.159 1.00 15.12 203 ALA B N 1
ATOM 3701 C CA . ALA B 1 224 ? 65.659 29.622 33.555 1.00 14.82 203 ALA B CA 1
ATOM 3702 C C . ALA B 1 224 ? 64.439 30.073 34.352 1.00 14.61 203 ALA B C 1
ATOM 3703 O O . ALA B 1 224 ? 64.245 29.648 35.503 1.00 15.71 203 ALA B O 1
ATOM 3705 N N . LEU B 1 225 ? 63.597 30.928 33.757 1.00 15.04 204 LEU B N 1
ATOM 3706 C CA . LEU B 1 225 ? 62.394 31.372 34.450 1.00 16.84 204 LEU B CA 1
ATOM 3707 C C . LEU B 1 225 ? 61.439 30.214 34.695 1.00 17.52 204 LEU B C 1
ATOM 3708 O O . LEU B 1 225 ? 60.875 30.088 35.790 1.00 18.43 204 LEU B O 1
ATOM 3713 N N . ARG B 1 226 ? 61.244 29.353 33.686 1.00 18.14 205 ARG B N 1
ATOM 3714 C CA . ARG B 1 226 ? 60.370 28.197 33.868 1.00 18.95 205 ARG B CA 1
ATOM 3715 C C . ARG B 1 226 ? 60.894 27.289 34.972 1.00 20.21 205 ARG B C 1
ATOM 3716 O O . ARG B 1 226 ? 60.112 26.747 35.763 1.00 21.46 205 ARG B O 1
ATOM 3718 N N . ALA B 1 227 ? 62.221 27.158 35.082 1.00 18.49 206 ALA B N 1
ATOM 3719 C CA . ALA B 1 227 ? 62.797 26.367 36.166 1.00 19.00 206 ALA B CA 1
ATOM 3720 C C . ALA B 1 227 ? 62.479 26.976 37.533 1.00 18.65 206 ALA B C 1
ATOM 3721 O O . ALA B 1 227 ? 62.059 26.265 38.456 1.00 21.33 206 ALA B O 1
ATOM 3723 N N . VAL B 1 228 ? 62.633 28.302 37.669 1.00 17.87 207 VAL B N 1
ATOM 3724 C CA . VAL B 1 228 ? 62.308 28.961 38.938 1.00 18.20 207 VAL B CA 1
ATOM 3725 C C . VAL B 1 228 ? 60.843 28.758 39.288 1.00 19.13 207 VAL B C 1
ATOM 3726 O O . VAL B 1 228 ? 60.497 28.478 40.444 1.00 20.52 207 VAL B O 1
ATOM 3730 N N . GLU B 1 229 ? 59.953 28.922 38.302 1.00 19.93 208 GLU B N 1
ATOM 3731 C CA . GLU B 1 229 ? 58.527 28.835 38.589 1.00 22.74 208 GLU B CA 1
ATOM 3732 C C . GLU B 1 229 ? 58.129 27.417 38.974 1.00 23.44 208 GLU B C 1
ATOM 3733 O O . GLU B 1 229 ? 57.244 27.225 39.819 1.00 26.47 208 GLU B O 1
ATOM 3739 N N . SER B 1 230 ? 58.803 26.417 38.402 1.00 23.29 209 SER B N 1
ATOM 3740 C CA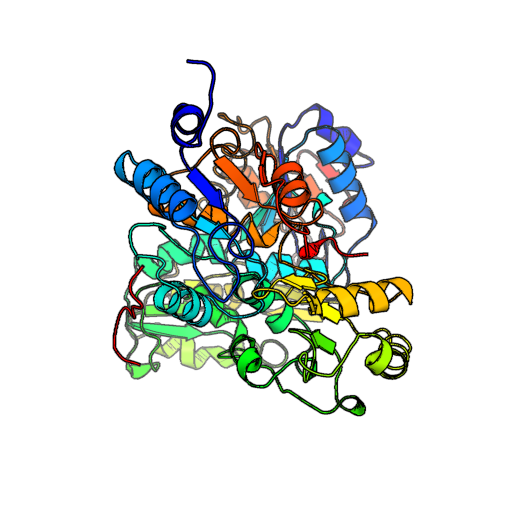 . SER B 1 230 ? 58.548 25.034 38.783 1.00 25.42 209 SER B CA 1
ATOM 3741 C C . SER B 1 230 ? 58.999 24.773 40.211 1.00 26.08 209 SER B C 1
ATOM 3742 O O . SER B 1 230 ? 58.265 24.164 40.998 1.00 28.23 209 SER B O 1
ATOM 3745 N N . ILE B 1 231 ? 60.188 25.267 40.569 1.00 23.66 210 ILE B N 1
ATOM 3746 C CA . ILE B 1 231 ? 60.734 25.065 41.910 1.00 23.42 210 ILE B CA 1
ATOM 3747 C C . ILE B 1 231 ? 59.903 25.808 42.942 1.00 24.08 210 ILE B C 1
ATOM 3748 O O . ILE B 1 231 ? 59.602 25.276 44.023 1.00 27.47 210 ILE B O 1
ATOM 3753 N N . ARG B 1 232 ? 59.543 27.055 42.646 1.00 25.38 211 ARG B N 1
ATOM 3754 C CA . ARG B 1 232 ? 58.874 27.885 43.637 1.00 25.20 211 ARG B CA 1
ATOM 3755 C C . ARG B 1 232 ? 57.362 27.713 43.647 1.00 28.91 211 ARG B C 1
ATOM 3756 O O . ARG B 1 232 ? 56.708 28.196 44.581 1.00 31.23 211 ARG B O 1
ATOM 3764 N N . GLY B 1 233 ? 56.797 27.029 42.652 1.00 29.81 212 GLY B N 1
ATOM 3765 C CA . GLY B 1 233 ? 55.397 26.642 42.668 1.00 32.46 212 GLY B CA 1
ATOM 3766 C C . GLY B 1 233 ? 54.413 27.677 42.174 1.00 35.55 212 GLY B C 1
ATOM 3767 O O . GLY B 1 233 ? 53.213 27.552 42.449 1.00 38.10 212 GLY B O 1
ATOM 3768 N N . GLY B 1 234 ? 54.874 28.689 41.451 1.00 36.78 213 GLY B N 1
ATOM 3769 C CA . GLY B 1 234 ? 53.987 29.713 40.930 1.00 37.52 213 GLY B CA 1
ATOM 3770 C C . GLY B 1 234 ? 54.786 30.717 40.130 1.00 36.03 213 GLY B C 1
ATOM 3771 O O . GLY B 1 234 ? 56.008 30.610 40.003 1.00 35.72 213 GLY B O 1
ATOM 3772 N N . SER B 1 235 ? 54.080 31.710 39.594 1.00 35.13 214 SER B N 1
ATOM 3773 C CA . SER B 1 235 ? 54.753 32.711 38.776 1.00 34.79 214 SER B CA 1
ATOM 3774 C C . SER B 1 235 ? 55.652 33.599 39.628 1.00 31.82 214 SER B C 1
ATOM 3775 O O . SER B 1 235 ? 55.383 33.857 40.808 1.00 32.20 214 SER B O 1
ATOM 3778 N N . VAL B 1 236 ? 56.723 34.084 39.004 1.00 29.33 215 VAL B N 1
ATOM 3779 C CA . VAL B 1 236 ? 57.704 34.947 39.650 1.00 25.84 215 VAL B CA 1
ATOM 3780 C C . VAL B 1 236 ? 57.881 36.183 38.780 1.00 25.48 215 VAL B C 1
ATOM 3781 O O . VAL B 1 236 ? 58.237 36.073 37.595 1.00 26.58 215 VAL B O 1
ATOM 3785 N N . ASP B 1 237 ? 57.622 37.354 39.360 1.00 24.89 216 ASP B N 1
ATOM 3786 C CA . ASP B 1 237 ? 57.756 38.592 38.610 1.00 25.23 216 ASP B CA 1
ATOM 3787 C C . ASP B 1 237 ? 59.221 38.863 38.299 1.00 24.62 216 ASP B C 1
ATOM 3788 O O . ASP B 1 237 ? 60.109 38.580 39.110 1.00 23.09 216 ASP B O 1
ATOM 3793 N N . LYS B 1 238 ? 59.468 39.428 37.113 1.00 22.91 217 LYS B N 1
ATOM 3794 C CA . LYS B 1 238 ? 60.831 39.758 36.718 1.00 23.50 217 LYS B CA 1
ATOM 3795 C C . LYS B 1 238 ? 61.493 40.717 37.682 1.00 22.66 217 LYS B C 1
ATOM 3796 O O . LYS B 1 238 ? 62.722 40.702 37.811 1.00 21.10 217 LYS B O 1
ATOM 3802 N N . SER B 1 239 ? 60.707 41.554 38.362 1.00 22.58 218 SER B N 1
ATOM 3803 C CA . SER B 1 239 ? 61.272 42.470 39.344 1.00 23.10 218 SER B CA 1
ATOM 3804 C C . SER B 1 239 ? 61.917 41.743 40.512 1.00 21.54 218 SER B C 1
ATOM 3805 O O . SER B 1 239 ? 62.688 42.360 41.250 1.00 22.82 218 SER B O 1
ATOM 3808 N N . ARG B 1 240 ? 61.644 40.454 40.686 1.00 19.53 219 ARG B N 1
ATOM 3809 C CA . ARG B 1 240 ? 62.172 39.692 41.815 1.00 18.93 219 ARG B CA 1
ATOM 3810 C C . ARG B 1 240 ? 63.309 38.751 41.411 1.00 16.89 219 ARG B C 1
ATOM 3811 O O . ARG B 1 240 ? 63.674 37.866 42.191 1.00 17.31 219 ARG B O 1
ATOM 3819 N N . ILE B 1 241 ? 63.874 38.911 40.217 1.00 16.41 220 ILE B N 1
ATOM 3820 C CA . ILE B 1 241 ? 64.975 38.065 39.754 1.00 15.60 220 ILE B CA 1
ATOM 3821 C C . ILE B 1 241 ? 66.177 38.948 39.445 1.00 16.17 220 ILE B C 1
ATOM 3822 O O . ILE B 1 241 ? 66.052 39.936 38.710 1.00 17.88 220 ILE B O 1
ATOM 3827 N N . LEU B 1 242 ? 67.341 38.577 39.992 1.00 15.91 221 LEU B N 1
ATOM 3828 C CA . LEU B 1 242 ? 68.599 39.288 39.764 1.00 15.78 221 LEU B CA 1
ATOM 3829 C C . LEU B 1 242 ? 69.475 38.482 38.802 1.00 15.38 221 LEU B C 1
ATOM 3830 O O . LEU B 1 242 ? 69.720 37.295 39.034 1.00 16.39 221 LEU B O 1
ATOM 3835 N N . GLY B 1 243 ? 69.939 39.118 37.729 1.00 15.06 222 GLY B N 1
ATOM 3836 C CA . GLY B 1 243 ? 70.939 38.499 36.856 1.00 14.63 222 GLY B CA 1
ATOM 3837 C C . GLY B 1 243 ? 72.336 38.933 37.273 1.00 15.89 222 GLY B C 1
ATOM 3838 O O . GLY B 1 243 ? 72.566 40.093 37.592 1.00 20.21 222 GLY B O 1
ATOM 3839 N N . ILE B 1 244 ? 73.269 37.985 37.290 1.00 14.11 223 ILE B N 1
ATOM 3840 C CA . ILE B 1 244 ? 74.651 38.261 37.696 1.00 13.28 223 ILE B CA 1
ATOM 3841 C C . ILE B 1 244 ? 75.587 37.737 36.612 1.00 13.93 223 ILE B C 1
ATOM 3842 O O . ILE B 1 244 ? 75.493 36.566 36.244 1.00 15.07 223 ILE B O 1
ATOM 3847 N N . GLY B 1 245 ? 76.556 38.546 36.176 1.00 13.81 224 GLY B N 1
ATOM 3848 C CA . GLY B 1 245 ? 77.564 37.995 35.271 1.00 14.55 224 GLY B CA 1
ATOM 3849 C C . GLY B 1 245 ? 78.614 39.014 34.904 1.00 14.07 224 GLY B C 1
ATOM 3850 O O . GLY B 1 245 ? 78.482 40.204 35.204 1.00 15.21 224 GLY B O 1
ATOM 3851 N N . ASP B 1 246 ? 79.665 38.525 34.231 1.00 14.78 225 ASP B N 1
ATOM 3852 C CA . ASP B 1 246 ? 80.798 39.360 33.864 1.00 15.97 225 ASP B CA 1
ATOM 3853 C C . ASP B 1 246 ? 80.836 39.728 32.385 1.00 16.14 225 ASP B C 1
ATOM 3854 O O . ASP B 1 246 ? 81.791 40.385 31.951 1.00 20.87 225 ASP B O 1
ATOM 3859 N N . GLY B 1 247 ? 79.844 39.321 31.585 1.00 16.69 226 GLY B N 1
ATOM 3860 C CA . GLY B 1 247 ? 79.802 39.673 30.176 1.00 16.40 226 GLY B CA 1
ATOM 3861 C C . GLY B 1 247 ? 78.805 40.783 29.912 1.00 18.01 226 GLY B C 1
ATOM 3862 O O . GLY B 1 247 ? 77.625 40.652 30.231 1.00 18.83 226 GLY B O 1
ATOM 3863 N N . VAL B 1 248 ? 79.291 41.891 29.341 1.00 18.85 227 VAL B N 1
ATOM 3864 C CA . VAL B 1 248 ? 78.402 43.014 29.049 1.00 18.19 227 VAL B CA 1
ATOM 3865 C C . VAL B 1 248 ? 77.409 42.645 27.947 1.00 18.88 227 VAL B C 1
ATOM 3866 O O . VAL B 1 248 ? 76.215 42.949 28.047 1.00 19.22 227 VAL B O 1
ATOM 3870 N N . LEU B 1 249 ? 77.881 41.988 26.885 1.00 19.34 228 LEU B N 1
ATOM 3871 C CA . LEU B 1 249 ? 77.044 41.702 25.726 1.00 20.59 228 LEU B CA 1
ATOM 3872 C C . LEU B 1 249 ? 76.317 40.372 25.838 1.00 18.25 228 LEU B C 1
ATOM 3873 O O . LEU B 1 249 ? 75.539 40.027 24.940 1.00 20.34 228 LEU B O 1
ATOM 3878 N N . THR B 1 250 ? 76.552 39.618 26.914 1.00 17.86 229 THR B N 1
ATOM 3879 C CA . THR B 1 250 ? 75.829 38.380 27.186 1.00 16.94 229 THR B CA 1
ATOM 3880 C C . THR B 1 250 ? 75.006 38.529 28.462 1.00 16.97 229 THR B C 1
ATOM 3881 O O . THR B 1 250 ? 73.782 38.641 28.390 1.00 17.64 229 THR B O 1
ATOM 3885 N N . ASP B 1 251 ? 75.653 38.566 29.634 1.00 16.55 230 ASP B N 1
ATOM 3886 C CA . ASP B 1 251 ? 74.933 38.605 30.913 1.00 16.93 230 ASP B CA 1
ATOM 3887 C C . ASP B 1 251 ? 74.190 39.918 31.132 1.00 16.76 230 ASP B C 1
ATOM 3888 O O . ASP B 1 251 ? 73.042 39.921 31.593 1.00 17.86 230 ASP B O 1
ATOM 3893 N N . VAL B 1 252 ? 74.858 41.052 30.898 1.00 16.49 231 VAL B N 1
ATOM 3894 C CA . VAL B 1 252 ? 74.224 42.331 31.187 1.00 17.37 231 VAL B CA 1
ATOM 3895 C C . VAL B 1 252 ? 73.128 42.618 30.171 1.00 17.44 231 VAL B C 1
ATOM 3896 O O . VAL B 1 252 ? 71.979 42.897 30.531 1.00 18.31 231 VAL B O 1
ATOM 3900 N N . LYS B 1 253 ? 73.473 42.573 28.885 1.00 17.38 232 LYS B N 1
ATOM 3901 C CA . LYS B 1 253 ? 72.464 42.775 27.846 1.00 17.15 232 LYS B CA 1
ATOM 3902 C C . LYS B 1 253 ? 71.334 41.763 27.958 1.00 17.78 232 LYS B C 1
ATOM 3903 O O . LYS B 1 253 ? 70.163 42.108 27.772 1.00 17.66 232 LYS B O 1
ATOM 3909 N N . GLY B 1 254 ? 71.660 40.508 28.268 1.00 16.61 233 GLY B N 1
ATOM 3910 C CA . GLY B 1 254 ? 70.624 39.486 28.343 1.00 16.12 233 GLY B CA 1
ATOM 3911 C C . GLY B 1 254 ? 69.635 39.761 29.458 1.00 15.64 233 GLY B C 1
ATOM 3912 O O . GLY B 1 254 ? 68.414 39.714 29.261 1.00 16.86 233 GLY B O 1
ATOM 3913 N N . ALA B 1 255 ? 70.156 40.048 30.652 1.00 16.09 234 ALA B N 1
ATOM 3914 C CA . ALA B 1 255 ? 69.290 40.365 31.775 1.00 18.96 234 ALA B CA 1
ATOM 3915 C C . ALA B 1 255 ? 68.471 41.620 31.506 1.00 19.38 234 ALA B C 1
ATOM 3916 O O . ALA B 1 255 ? 67.264 41.646 31.765 1.00 21.22 234 ALA B O 1
ATOM 3918 N N . ALA B 1 256 ? 69.106 42.663 30.959 1.00 19.98 235 ALA B N 1
ATOM 3919 C CA . ALA B 1 256 ? 68.389 43.903 30.693 1.00 21.39 235 ALA B CA 1
ATOM 3920 C C . ALA B 1 256 ? 67.270 43.691 29.675 1.00 22.03 235 ALA B C 1
ATOM 3921 O O . ALA B 1 256 ? 66.145 44.168 29.868 1.00 24.62 235 ALA B O 1
ATOM 3923 N N . ASP B 1 257 ? 67.562 42.979 28.576 1.00 21.31 236 ASP B N 1
ATOM 3924 C CA . ASP B 1 257 ? 66.547 42.766 27.546 1.00 21.18 236 ASP B CA 1
ATOM 3925 C C . ASP B 1 257 ? 65.405 41.907 28.058 1.00 20.72 236 ASP B C 1
ATOM 3926 O O . ASP B 1 257 ? 64.262 42.040 27.600 1.00 23.65 236 ASP B O 1
ATOM 3931 N N . PHE B 1 258 ? 65.695 41.002 28.990 1.00 18.03 237 PHE B N 1
ATOM 3932 C CA . PHE B 1 258 ? 64.664 40.172 29.582 1.00 17.99 237 PHE B CA 1
ATOM 3933 C C . PHE B 1 258 ? 63.914 40.897 30.693 1.00 20.49 237 PHE B C 1
ATOM 3934 O O . PHE B 1 258 ? 62.925 40.361 31.191 1.00 23.91 237 PHE B O 1
ATOM 3942 N N . GLY B 1 259 ? 64.355 42.091 31.092 1.00 19.03 238 GLY B N 1
ATOM 3943 C CA . GLY B 1 259 ? 63.641 42.857 32.098 1.00 20.88 238 GLY B CA 1
ATOM 3944 C C . GLY B 1 259 ? 64.080 42.625 33.525 1.00 20.35 238 GLY B C 1
ATOM 3945 O O . GLY B 1 259 ? 63.314 42.928 34.446 1.00 22.51 238 GLY B O 1
ATOM 3946 N N . LEU B 1 260 ? 65.286 42.100 33.742 1.00 19.69 239 LEU B N 1
ATOM 3947 C CA . LEU B 1 260 ? 65.801 41.835 35.079 1.00 19.29 239 LEU B CA 1
ATOM 3948 C C . LEU B 1 260 ? 66.758 42.935 35.507 1.00 18.68 239 LEU B C 1
ATOM 3949 O O . LEU B 1 260 ? 67.456 43.538 34.683 1.00 20.69 239 LEU B O 1
ATOM 3954 N N . ASP B 1 261 ? 66.819 43.152 36.817 1.00 20.16 240 ASP B N 1
ATOM 3955 C CA . ASP B 1 261 ? 67.922 43.901 37.411 1.00 18.59 240 ASP B CA 1
ATOM 3956 C C . ASP B 1 261 ? 69.223 43.131 37.217 1.00 16.76 240 ASP B C 1
ATOM 3957 O O . ASP B 1 261 ? 69.233 41.898 37.106 1.00 17.54 240 ASP B O 1
ATOM 3962 N N . VAL B 1 262 ? 70.332 43.863 37.206 1.00 17.86 241 VAL B N 1
ATOM 3963 C CA . VAL B 1 262 ? 71.626 43.317 36.823 1.00 19.44 241 VAL B CA 1
ATOM 3964 C C . VAL B 1 262 ? 72.674 43.637 37.882 1.00 17.03 241 VAL B C 1
ATOM 3965 O O . VAL B 1 262 ? 72.764 44.779 38.369 1.00 19.35 241 VAL B O 1
ATOM 3969 N N . LEU B 1 263 ? 73.482 42.634 38.220 1.00 15.47 242 LEU B N 1
ATOM 3970 C CA . LEU B 1 263 ? 74.709 42.820 38.986 1.00 15.08 242 LEU B CA 1
ATOM 3971 C C . LEU B 1 263 ? 75.861 42.419 38.077 1.00 14.93 242 LEU B C 1
ATOM 3972 O O . LEU B 1 263 ? 75.982 41.249 37.712 1.00 16.23 242 LEU B O 1
ATOM 3977 N N . TYR B 1 264 ? 76.693 43.389 37.707 1.00 15.08 243 TYR B N 1
ATOM 3978 C CA . TYR B 1 264 ? 77.822 43.160 36.818 1.00 15.31 243 TYR B CA 1
ATOM 3979 C C . TYR B 1 264 ? 79.044 42.817 37.654 1.00 15.01 243 TYR B C 1
ATOM 3980 O O . TYR B 1 264 ? 79.343 43.492 38.636 1.00 16.40 243 TYR B O 1
ATOM 3989 N N . ILE B 1 265 ? 79.728 41.749 37.287 1.00 14.68 244 ILE B N 1
ATOM 3990 C CA . ILE B 1 265 ? 80.969 41.364 37.940 1.00 14.48 244 ILE B CA 1
ATOM 3991 C C . ILE B 1 265 ? 82.093 41.992 37.124 1.00 15.51 244 ILE B C 1
ATOM 3992 O O . ILE B 1 265 ? 82.326 41.622 35.963 1.00 17.07 244 ILE B O 1
ATOM 3997 N N . SER B 1 266 ? 82.746 42.995 37.710 1.00 16.17 245 SER B N 1
ATOM 3998 C CA . SER B 1 266 ? 83.587 43.916 36.955 1.00 17.68 245 SER B CA 1
ATOM 3999 C C . SER B 1 266 ? 85.055 43.511 36.877 1.00 19.01 245 SER B C 1
ATOM 4000 O O . SER B 1 266 ? 85.786 44.063 36.041 1.00 21.57 245 SER B O 1
ATOM 4003 N N . GLY B 1 267 ? 85.513 42.586 37.728 1.00 18.40 246 GLY B N 1
ATOM 4004 C CA . GLY B 1 267 ? 86.884 42.119 37.643 1.00 20.07 246 GLY B CA 1
ATOM 4005 C C . GLY B 1 267 ? 87.096 41.156 36.478 1.00 21.80 246 GLY B C 1
ATOM 4006 O O . GLY B 1 267 ? 86.163 40.703 35.826 1.00 22.81 246 GLY B O 1
ATOM 4007 N N . GLY B 1 268 ? 88.358 40.848 36.218 1.00 24.16 247 GLY B N 1
ATOM 4008 C CA . GLY B 1 268 ? 88.696 39.912 35.167 1.00 23.90 247 GLY B CA 1
ATOM 4009 C C . GLY B 1 268 ? 88.814 40.578 33.812 1.00 24.48 247 GLY B C 1
ATOM 4010 O O . GLY B 1 268 ? 88.910 41.809 33.682 1.00 25.89 247 GLY B O 1
ATOM 4011 N N . VAL B 1 269 ? 88.828 39.734 32.777 1.00 24.99 248 VAL B N 1
ATOM 4012 C CA . VAL B 1 269 ? 89.074 40.176 31.409 1.00 25.89 248 VAL B CA 1
ATOM 4013 C C . VAL B 1 269 ? 87.821 40.180 30.545 1.00 23.31 248 VAL B C 1
ATOM 4014 O O . VAL B 1 269 ? 87.903 40.548 29.359 1.00 24.95 248 VAL B O 1
ATOM 4018 N N . HIS B 1 270 ? 86.672 39.777 31.083 1.00 19.66 249 HIS B N 1
ATOM 4019 C CA . HIS B 1 270 ? 85.400 39.848 30.358 1.00 17.94 249 HIS B CA 1
ATOM 4020 C C . HIS B 1 270 ? 85.504 39.148 29.005 1.00 18.76 249 HIS B C 1
ATOM 4021 O O . HIS B 1 270 ? 85.246 39.720 27.937 1.00 20.34 249 HIS B O 1
ATOM 4028 N N . ALA B 1 271 ? 85.887 37.872 29.079 1.00 17.57 250 ALA B N 1
ATOM 4029 C CA . ALA B 1 271 ? 86.257 37.135 27.879 1.00 17.80 250 ALA B CA 1
ATOM 4030 C C . ALA B 1 271 ? 85.109 37.026 26.894 1.00 17.22 250 ALA B C 1
ATOM 4031 O O . ALA B 1 271 ? 85.349 36.985 25.677 1.00 19.02 250 ALA B O 1
ATOM 4033 N N . ALA B 1 272 ? 83.858 36.958 27.379 1.00 17.14 251 ALA B N 1
ATOM 4034 C CA . ALA B 1 272 ? 82.736 36.747 26.455 1.00 18.45 251 ALA B CA 1
ATOM 4035 C C . ALA B 1 272 ? 82.564 37.903 25.492 1.00 21.43 251 ALA B C 1
ATOM 4036 O O . ALA B 1 272 ? 81.983 37.705 24.410 1.00 21.55 251 ALA B O 1
ATOM 4038 N N . ASP B 1 273 ? 83.073 39.094 25.849 1.00 22.87 252 ASP B N 1
ATOM 4039 C CA . ASP B 1 273 ? 82.962 40.331 25.078 1.00 28.24 252 ASP B CA 1
ATOM 4040 C C . ASP B 1 273 ? 84.178 40.616 24.217 1.00 30.25 252 ASP B C 1
ATOM 4041 O O . ASP B 1 273 ? 84.208 41.658 23.551 1.00 35.60 252 ASP B O 1
ATOM 4046 N N . TYR B 1 274 ? 85.196 39.766 24.277 1.00 30.71 253 TYR B N 1
ATOM 4047 C CA . TYR B 1 274 ? 86.503 40.026 23.686 1.00 35.89 253 TYR B CA 1
ATOM 4048 C C . TYR B 1 274 ? 86.388 40.601 22.284 1.00 40.91 253 TYR B C 1
ATOM 4049 O O . TYR B 1 274 ? 85.570 40.155 21.477 1.00 40.31 253 TYR B O 1
ATOM 4051 N N . ALA B 1 275 ? 87.192 41.631 22.023 1.00 44.66 254 ALA B N 1
ATOM 4052 C CA . ALA B 1 275 ? 87.335 42.216 20.694 1.00 50.10 254 ALA B CA 1
ATOM 4053 C C . ALA B 1 275 ? 88.728 42.821 20.505 1.00 52.78 254 ALA B C 1
ATOM 4054 O O . ALA B 1 275 ? 89.504 42.950 21.456 1.00 53.47 254 ALA B O 1
ATOM 4056 N N . PRO B 1 296 ? 88.382 23.962 48.710 1.00 46.35 275 PRO B N 1
ATOM 4057 C CA . PRO B 1 296 ? 87.398 23.273 47.871 1.00 44.09 275 PRO B CA 1
ATOM 4058 C C . PRO B 1 296 ? 87.847 21.851 47.615 1.00 41.81 275 PRO B C 1
ATOM 4059 O O . PRO B 1 296 ? 89.022 21.603 47.348 1.00 43.72 275 PRO B O 1
ATOM 4063 N N . ILE B 1 297 ? 86.918 20.911 47.685 1.00 37.73 276 ILE B N 1
ATOM 4064 C CA . ILE B 1 297 ? 87.224 19.505 47.481 1.00 33.06 276 ILE B CA 1
ATOM 4065 C C . ILE B 1 297 ? 86.560 19.060 46.189 1.00 29.06 276 ILE B C 1
ATOM 4066 O O . ILE B 1 297 ? 85.380 19.369 45.955 1.00 25.73 276 ILE B O 1
ATOM 4071 N N . ALA B 1 298 ? 87.321 18.354 45.342 1.00 27.04 277 ALA B N 1
ATOM 4072 C CA . ALA B 1 298 ? 86.759 17.851 44.091 1.00 21.17 277 ALA B CA 1
ATOM 4073 C C . ALA B 1 298 ? 85.707 16.807 44.402 1.00 17.67 277 ALA B C 1
ATOM 4074 O O . ALA B 1 298 ? 85.906 15.937 45.246 1.00 18.57 277 ALA B O 1
ATOM 4076 N N . SER B 1 299 ? 84.586 16.880 43.702 1.00 16.68 278 SER B N 1
ATOM 4077 C CA A SER B 1 299 ? 83.488 15.981 43.995 0.73 16.72 278 SER B CA 1
ATOM 4078 C CA B SER B 1 299 ? 83.465 16.007 44.000 0.27 16.75 278 SER B CA 1
ATOM 4079 C C . SER B 1 299 ? 82.776 15.574 42.717 1.00 16.21 278 SER B C 1
ATOM 4080 O O . SER B 1 299 ? 82.890 16.224 41.666 1.00 16.16 278 SER B O 1
ATOM 4085 N N . LEU B 1 300 ? 82.052 14.471 42.831 1.00 16.60 279 LEU B N 1
ATOM 4086 C CA . LEU B 1 300 ? 81.104 14.021 41.818 1.00 15.26 279 LEU B CA 1
ATOM 4087 C C . LEU B 1 300 ? 79.907 13.469 42.566 1.00 15.48 279 LEU B C 1
ATOM 4088 O O . LEU B 1 300 ? 80.080 12.817 43.603 1.00 16.35 279 LEU B O 1
ATOM 4093 N N . HIS B 1 301 ? 78.706 13.710 42.032 1.00 16.17 280 HIS B N 1
ATOM 4094 C CA . HIS B 1 301 ? 77.499 13.207 42.682 1.00 17.24 280 HIS B CA 1
ATOM 4095 C C . HIS B 1 301 ? 77.545 11.688 42.840 1.00 17.17 280 HIS B C 1
ATOM 4096 O O . HIS B 1 301 ? 77.227 11.148 43.914 1.00 17.85 280 HIS B O 1
ATOM 4103 N N . ALA B 1 302 ? 77.955 10.994 41.782 1.00 17.12 281 ALA B N 1
ATOM 4104 C CA . ALA B 1 302 ? 78.167 9.556 41.754 1.00 16.65 281 ALA B CA 1
ATOM 4105 C C . ALA B 1 302 ? 79.415 9.287 40.925 1.00 16.34 281 ALA B C 1
ATOM 4106 O O . ALA B 1 302 ? 79.788 10.086 40.062 1.00 17.52 281 ALA B O 1
ATOM 4108 N N . LEU B 1 303 ? 80.090 8.174 41.197 1.00 16.06 282 LEU B N 1
ATOM 4109 C CA . LEU B 1 303 ? 81.309 7.889 40.454 1.00 17.57 282 LEU B CA 1
ATOM 4110 C C . LEU B 1 303 ? 80.969 7.532 39.012 1.00 18.74 282 LEU B C 1
ATOM 4111 O O . LEU B 1 303 ? 80.205 6.591 38.750 1.00 19.60 282 LEU B O 1
ATOM 4116 N N . VAL B 1 304 ? 81.556 8.276 38.088 1.00 19.44 283 VAL B N 1
ATOM 4117 C CA . VAL B 1 304 ? 81.373 8.068 36.649 1.00 21.70 283 VAL B CA 1
ATOM 4118 C C . VAL B 1 304 ? 82.717 8.281 35.987 1.00 23.01 283 VAL B C 1
ATOM 4119 O O . VAL B 1 304 ? 83.576 8.944 36.572 1.00 22.08 283 VAL B O 1
#

Nearest PDB structures (foldseek):
  6nq4-assembly2_B  TM=1.004E+00  e=1.430E-60  Brucella suis 1330
  6nq4-assembly1_A  TM=9.565E-01  e=2.330E-51  Brucella suis 1330
  2p69-assembly1_A-2  TM=7.490E-01  e=7.990E-13  Homo sapiens
  2c4n-assembly1_A  TM=7.546E-01  e=8.990E-12  Escherichia coli K-12
  2ho4-assembly2_B  TM=7.382E-01  e=3.854E-10  Mus musculus

Foldseek 3Di:
DDAAVVVPLVQAQEEAEEPPQFQHQQAAGDVLQLVRLLVSVVVRRAYEHEYLQLAAFVVVVVSCVVRPRDPSSHDYYFYLLNLLLVVCLVDDQAEAEAAAPVSVNSCPPHNHHDDDPVPGQAYEYNFHHDFVPDALVVCLVVLLVCVVVQHEYEQSGLFQWGGNPPDITGGSNLNVVSSVVVVHHYDGQAFLHCNSVVVVQVVVCVVVVHHGDQSNYEYEDAACRGRVNSSVVVPHAYEHQPLTPNRSQAHSVRDHDPVSQPHPYYHVGHD/DPDDALVVVLVQAQEEAEEPPPQQDPQQAGDVVSLVRLLVSVVVHRAYEHEYLQLAAFVVVQQSSLQRARDPSSHDYYFYLLNLLLVVVQPDWQEEAEAAAPNSCNSCVPHNHDHDDPVRGQAYEYNFHHDQVPDDLVVCLVVLVVCVVSLHEYEYSGLFQWGGRPPDTTGTSNVNVVSSVVVVHHYDGQAFLHDRSVVVSQVVSCVVVVHHDDQSNYEFEEAACRGRVNSSVVVPHHYDHDPDDDNRSNPCRHRDDPDDD

Sequence (532 aa):
LPERLDDLTDRYDAIFCDVWGVVHNGETTSFAPAIAALQRARAKGVTIILVTNSPRPHPGVVAQMSLLGVPENAYDRVVTSGDVTRDLIAEGPRRIFHIGCERELAIYDGLDVELVEEFEAAGVVCTGLYDDEVETPEDYRELLQRLRRSSRNLPFICANPDIMVERGPRLIWCAGALAREYGQQLGGRTLLIAGKPHRRPIYEEAALRAVVESSIRGGSVDKSRILGIGDGVLTDVKGAADFGLDVVLYISGGVHAADYAVNGDLDMAKMRPIASLHALVILPERLDDLTDRYDAIFCDDVWGVVHNGETTSFAPAIAALQRARAKGVTIIILVTNSPRPHPGVVAQMSLLGVPENAYDRVVVTSGDVTRDLIAEGPRRIFHIGCERELAIYDGLDVELVEEFEAAGVVCTGLYDDEVETPEDYRELLQQRLRRSRNLPFICANPDIMVERGPRRLIWCAGALAREYGQLGGRRTLLIAGKPHHRPIYEEAALRAVESIRGGSVDKSRILGIGDGVLTDVKGAADFGLDVLYISGGVHAADYAPIASSLHALV

Organism: Brucella suis biovar 1 (strain 1330) (NCBI:txid204722)

=== Feature glossary ===
Annotated list of the representations used here:

Nearest PDB structures. The Foldseek neighbor list gives the closest experimentally determined structures in the PDB, ranked by structural alignment. TM-score near 1 means near-identical fold; near 0.3 means only rough topology match. This is how one finds what a novel AlphaFold prediction most resembles in the solved-structure universe.

Foldseek 3Di. Foldseek's 3Di representation compresses backbone geometry into a per-residue letter drawn from a learned twenty-state alphabet. It captures the tertiary interaction pattern around each residue — which residues are packed against it in space, regardless of where they are in sequence.

Radius of gyration, Cα contacts, bounding box. Radius of gyration (Rg) is the root-mean-square distance of Cα atoms from their centroid — a single number for overall size and compactness. A globular domain of N residues has Rg ≈ 2.2·N^0.38 Å; an extended or disordered chain has a much larger Rg. The Cα contact count is the number of residue pairs whose Cα atoms are within 8 Å and are more than four positions apart in sequence — a standard proxy for tertiary packing density. The bounding box is the smallest axis-aligned box enclosing all Cα atoms.

InterPro / GO / CATH / organism. The annotation block draws on four external resources. InterPro: which protein families and domains the sequence belongs to. GO: standardized terms for what the protein does, what process it participates in, and where in the cell it acts. CATH: which structural fold it has in the CATH hierarchy. Organism: the species of origin.

mmCIF coordinates. The mmCIF block holds the 3D Cartesian coordinates of each backbone atom (N, Cα, C, O) in ångströms. mmCIF is the PDB's canonical archive format — a tagged-loop text representation of the atomic model.

pLDDT. pLDDT is the predicted lDDT-Cα score: AlphaFold's confidence that the local environment of each residue (all inter-atomic distances within 15 Å) is correctly placed. It is a per-residue number between 0 and 100, with higher meaning more reliable.

Backbone torsions (φ/ψ). φ (phi) and ψ (psi) are the two rotatable backbone dihedrals per residue: φ is the C(i-1)–N–Cα–C torsion, ψ is the N–Cα–C–N(i+1) torsion, both in degrees on (−180°, 180°]. α-helical residues cluster near (−60°, −45°); β-strand residues near (−120°, +130°). A Ramachandran plot is simply a scatter of (φ, ψ) for every residue.

B-factor. For experimental (PDB) structures, the B-factor (temperature factor) quantifies the positional spread of each atom in the crystal — a combination of thermal vibration and static disorder — in units of Å². High B-factors mark flexible loops or poorly resolved regions; low B-factors mark the rigid, well-ordered core.

Secondary structure (3-state, P-SEA). SS3 is a coarse helix/strand/coil call (letters a/b/c) made by the P-SEA algorithm from inter-Cα distances and dihedrals. It is less detailed than DSSP but needs only Cα positions.

Predicted aligned error. Predicted aligned error is AlphaFold's pairwise confidence. Unlike pLDDT (per-residue), PAE is per-residue-pair and captures whether two parts of the structure are correctly placed relative to each other. Units are ångströms of expected positional error.

Solvent-accessible surface area. Solvent-accessible surface area (SASA) is the area in Å² traced out by the centre of a 1.4 Å probe sphere (a water molecule) rolled over the protein's van der Waals surface (Shrake–Rupley / Lee–Richards construction). Buried residues have near-zero SASA; fully exposed residues can exceed 200 Å². The total SASA scales roughly with the number of surface residues.

Secondary structure (8-state, DSSP). The SS8 string is DSSP's per-residue secondary-structure call. α-helix (H) means an i→i+4 H-bond ladder; β-strand (E) means the residue participates in a β-sheet; 3₁₀ (G) and π (I) are tighter and wider helices; T/S are turns/bends; '-' is loop.

Rendered structure images. Structure images are PyMOL renders from six orthogonal camera directions. Cartoon representation draws helices as coils and strands as arrows; sticks shows the backbone as bonds; surface shows the solvent-excluded envelope. Rainbow coloring maps sequence position to hue (blue→red, N→C); chain coloring assigns a distinct color per polypeptide.

Sequence. The amino-acid sequence is the protein's primary structure: the linear order of residues from the N-terminus to the C-terminus, written in one-letter code. Everything else here — the 3D coordinates, the secondary structure, the domain annotations — is ultimately a consequence of this string.

Contact-map, Ramachandran, and PAE plots. Three diagnostic plots accompany the record. The Cα contact map visualizes the tertiary structure as a 2D adjacency matrix (8 Å cutoff, sequence-local contacts suppressed). The Ramachandran plot shows the distribution of backbone (φ, ψ) torsions, with points in the α and β basins reflecting secondary structure content. The PAE plot shows AlphaFold's inter-residue confidence as a color matrix.